Protein AF-A0A8H8P8D6-F1 (afdb_monomer_lite)

pLDDT: mean 81.43, std 17.52, range [23.66, 98.44]

Structure (mmCIF, N/CA/C/O backbone):
data_AF-A0A8H8P8D6-F1
#
_entry.id   AF-A0A8H8P8D6-F1
#
loop_
_atom_site.group_PDB
_atom_site.id
_atom_site.type_symbol
_atom_site.label_atom_id
_atom_site.label_alt_id
_atom_site.label_comp_id
_atom_site.label_asym_id
_atom_site.label_entity_id
_atom_site.label_seq_id
_atom_site.pdbx_PDB_ins_code
_atom_site.Cartn_x
_atom_site.Cartn_y
_atom_site.Cartn_z
_atom_site.occupancy
_atom_site.B_iso_or_equiv
_atom_site.auth_seq_id
_atom_site.auth_comp_id
_atom_site.auth_asym_id
_atom_site.auth_atom_id
_atom_site.pdbx_PDB_model_num
ATOM 1 N N . MET A 1 1 ? -0.195 30.866 45.104 1.00 48.81 1 MET A N 1
ATOM 2 C CA . MET A 1 1 ? -1.323 30.339 44.302 1.00 48.81 1 MET A CA 1
ATOM 3 C C . MET A 1 1 ? -2.532 30.210 45.210 1.00 48.81 1 MET A C 1
ATOM 5 O O . MET A 1 1 ? -2.432 29.515 46.211 1.00 48.81 1 MET A O 1
ATOM 9 N N . ALA A 1 2 ? -3.638 30.886 44.903 1.00 57.50 2 ALA A N 1
ATOM 10 C CA . ALA A 1 2 ? -4.888 30.723 45.643 1.00 57.50 2 ALA A CA 1
ATOM 11 C C . ALA A 1 2 ? -5.752 29.663 44.938 1.00 57.50 2 ALA A C 1
ATOM 13 O O . ALA A 1 2 ? -6.012 29.779 43.737 1.00 57.50 2 ALA A O 1
ATOM 14 N N . SER A 1 3 ? -6.156 28.622 45.668 1.00 73.12 3 SER A N 1
ATOM 15 C CA . SER A 1 3 ? -7.153 27.641 45.228 1.00 73.12 3 SER A CA 1
ATOM 16 C C . SER A 1 3 ? -8.379 27.772 46.120 1.00 73.12 3 SER A C 1
ATOM 18 O O . SER A 1 3 ? -8.252 27.833 47.342 1.00 73.12 3 SER A O 1
ATOM 20 N N . ILE A 1 4 ? -9.556 27.849 45.505 1.00 80.62 4 ILE A N 1
ATOM 21 C CA . ILE A 1 4 ? -10.843 27.892 46.193 1.00 80.62 4 ILE A CA 1
ATOM 22 C C . ILE A 1 4 ? -11.595 26.628 45.806 1.00 80.62 4 ILE A C 1
ATOM 24 O O . ILE A 1 4 ? -11.872 26.403 44.631 1.00 80.62 4 ILE A O 1
ATOM 28 N N . GLN A 1 5 ? -11.962 25.821 46.794 1.00 83.50 5 GLN A N 1
ATOM 29 C CA . GLN A 1 5 ? -12.795 24.643 46.598 1.00 83.50 5 GLN A CA 1
ATOM 30 C C . GLN A 1 5 ? -14.092 24.796 47.390 1.00 83.50 5 GLN A C 1
ATOM 32 O O . GLN A 1 5 ? -14.074 25.165 48.564 1.00 83.50 5 GLN A O 1
ATOM 37 N N . ARG A 1 6 ? -15.224 24.496 46.752 1.00 82.75 6 ARG A N 1
ATOM 38 C CA . ARG A 1 6 ? -16.531 24.375 47.401 1.00 82.75 6 ARG A CA 1
ATOM 39 C C . ARG A 1 6 ? -17.280 23.163 46.867 1.00 82.75 6 ARG A C 1
ATOM 41 O O . ARG A 1 6 ? -17.214 22.862 45.684 1.00 82.75 6 ARG A O 1
ATOM 48 N N . ALA A 1 7 ? -18.026 22.503 47.739 1.00 80.38 7 ALA A N 1
ATOM 49 C CA . ALA A 1 7 ? -18.930 21.417 47.391 1.00 80.38 7 ALA A CA 1
ATOM 50 C C . ALA A 1 7 ? -20.348 21.801 47.822 1.00 80.38 7 ALA A C 1
ATOM 52 O O . ALA A 1 7 ? -20.523 22.369 48.902 1.00 80.38 7 ALA A O 1
ATOM 53 N N . ARG A 1 8 ? -21.351 21.525 46.987 1.00 81.75 8 ARG A N 1
ATOM 54 C CA . ARG A 1 8 ? -22.771 21.728 47.308 1.00 81.75 8 ARG A CA 1
ATOM 55 C C . ARG A 1 8 ? -23.621 20.693 46.578 1.00 81.75 8 ARG A C 1
ATOM 57 O O . ARG A 1 8 ? -23.296 20.316 45.458 1.00 81.75 8 ARG A O 1
ATOM 64 N N . VAL A 1 9 ? -24.716 20.248 47.183 1.00 77.75 9 VAL A N 1
ATOM 65 C CA . VAL A 1 9 ? -25.728 19.441 46.489 1.00 77.75 9 VAL A CA 1
ATOM 66 C C . VAL A 1 9 ? -26.624 20.382 45.677 1.00 77.75 9 VAL A C 1
ATOM 68 O O . VAL A 1 9 ? -27.150 21.345 46.226 1.00 77.75 9 VAL A O 1
ATOM 71 N N . ILE A 1 10 ? -26.749 20.140 44.372 1.00 76.25 10 ILE A N 1
ATOM 72 C CA . ILE A 1 10 ? -27.607 20.899 43.449 1.00 76.25 10 ILE A CA 1
ATOM 73 C C . ILE A 1 10 ? -28.582 19.895 42.833 1.00 76.25 10 ILE A C 1
ATOM 75 O O . ILE A 1 10 ? -28.133 18.919 42.233 1.00 76.25 10 ILE A O 1
ATOM 79 N N . ASN A 1 11 ? -29.890 20.100 43.012 1.00 72.69 11 ASN A N 1
ATOM 80 C CA . ASN A 1 11 ? -30.954 19.198 42.539 1.00 72.69 11 ASN A CA 1
ATOM 81 C C . ASN A 1 11 ? -30.723 17.726 42.943 1.00 72.69 11 ASN A C 1
ATOM 83 O O . ASN A 1 11 ? -30.763 16.821 42.113 1.00 72.69 11 ASN A O 1
ATOM 87 N N . GLY A 1 12 ? -30.375 17.488 44.213 1.00 73.19 12 GLY A N 1
ATOM 88 C CA . GLY A 1 12 ? -30.070 16.146 44.730 1.00 73.19 12 GLY A CA 1
ATOM 89 C C . GLY A 1 12 ? -28.736 15.543 44.258 1.00 73.19 12 GLY A C 1
ATOM 90 O O . GLY A 1 12 ? -28.405 14.423 44.643 1.00 73.19 12 GLY A O 1
ATOM 91 N N . VAL A 1 13 ? -27.933 16.261 43.458 1.00 76.69 13 VAL A N 1
ATOM 92 C CA . VAL A 1 13 ? -26.637 15.785 42.948 1.00 76.69 13 VAL A CA 1
ATOM 93 C C . VAL A 1 13 ? -25.469 16.527 43.616 1.00 76.69 13 VAL A C 1
ATOM 95 O O . VAL A 1 13 ? -25.351 17.751 43.477 1.00 76.69 13 VAL A O 1
ATOM 98 N N . PRO A 1 14 ? -24.553 15.821 44.308 1.00 81.44 14 PRO A N 1
ATOM 99 C CA . PRO A 1 14 ? -23.330 16.420 44.838 1.00 81.44 14 PRO A CA 1
ATOM 100 C C . PRO A 1 14 ? -22.496 17.054 43.720 1.00 81.44 14 PRO A C 1
ATOM 102 O O . PRO A 1 14 ? -22.068 16.374 42.791 1.00 81.44 14 PRO A O 1
ATOM 105 N N . THR A 1 15 ? -22.264 18.361 43.805 1.00 84.38 15 THR A N 1
ATOM 106 C CA . THR A 1 15 ? -21.537 19.156 42.811 1.00 84.38 15 THR A CA 1
ATOM 107 C C . THR A 1 15 ? -20.325 19.813 43.464 1.00 84.38 15 THR A C 1
ATOM 109 O O . THR A 1 15 ? -20.446 20.578 44.420 1.00 84.38 15 THR A O 1
ATOM 112 N N . ASN A 1 16 ? -19.140 19.530 42.932 1.00 85.88 16 ASN A N 1
ATOM 113 C CA . ASN A 1 16 ? -17.878 20.105 43.380 1.00 85.88 16 ASN A CA 1
ATOM 114 C C . ASN A 1 16 ? -17.426 21.204 42.417 1.00 85.88 16 ASN A C 1
ATOM 116 O O . ASN A 1 16 ? -17.313 20.966 41.216 1.00 85.88 16 ASN A O 1
ATOM 120 N N . LEU A 1 17 ? -17.126 22.380 42.963 1.00 86.69 17 LEU A N 1
ATOM 121 C CA . LEU A 1 17 ? -16.506 23.513 42.290 1.00 86.69 17 LEU A CA 1
ATOM 122 C C . LEU A 1 17 ? -15.076 23.680 42.806 1.00 86.69 17 LEU A C 1
ATOM 124 O O . LEU A 1 17 ? -14.849 23.818 44.009 1.00 86.69 17 LEU A O 1
ATOM 128 N N . ILE A 1 18 ? -14.116 23.725 41.893 1.00 86.00 18 ILE A N 1
ATOM 129 C CA . ILE A 1 18 ? -12.713 23.974 42.204 1.00 86.00 18 ILE A CA 1
ATOM 130 C C . ILE A 1 18 ? -12.209 25.084 41.288 1.00 86.00 18 ILE A C 1
ATOM 132 O O . ILE A 1 18 ? -12.264 24.948 40.071 1.00 86.00 18 ILE A O 1
ATOM 136 N N . VAL A 1 19 ? -11.708 26.174 41.862 1.00 86.44 19 VAL A N 1
ATOM 137 C CA . VAL A 1 19 ? -11.110 27.291 41.130 1.00 86.44 19 VAL A CA 1
ATOM 138 C C . VAL A 1 19 ? -9.636 27.389 41.495 1.00 86.44 19 VAL A C 1
ATOM 140 O O . VAL A 1 19 ? -9.292 27.624 42.651 1.00 86.44 19 VAL A O 1
ATOM 143 N N . HIS A 1 20 ? -8.763 27.230 40.507 1.00 85.94 20 HIS A N 1
ATOM 144 C CA . HIS A 1 20 ? -7.320 27.400 40.639 1.00 85.94 20 HIS A CA 1
ATOM 145 C C . HIS A 1 20 ? -6.845 28.567 39.776 1.00 85.94 20 HIS A C 1
ATOM 147 O O . HIS A 1 20 ? -7.068 28.591 38.569 1.00 85.94 20 HIS A O 1
ATOM 153 N N . SER A 1 21 ? -6.157 29.527 40.389 1.00 82.25 21 SER A N 1
ATOM 154 C CA . SER A 1 21 ? -5.548 30.661 39.689 1.00 82.25 21 SER A CA 1
ATOM 155 C C . SER A 1 21 ? -4.056 30.389 39.458 1.00 82.25 21 SER A C 1
ATOM 157 O O . SER A 1 21 ? -3.296 30.267 40.422 1.00 82.25 21 SER A O 1
ATOM 159 N N . PHE A 1 22 ? -3.642 30.303 38.192 1.00 81.81 22 PHE A N 1
ATOM 160 C CA . PHE A 1 22 ? -2.249 30.166 37.743 1.00 81.81 22 PHE A CA 1
ATOM 161 C C . PHE A 1 22 ? -1.742 31.489 37.163 1.00 81.81 22 PHE A C 1
ATOM 163 O O . PHE A 1 22 ? -2.542 32.343 36.800 1.00 81.81 22 PHE A O 1
ATOM 170 N N . GLY A 1 23 ? -0.425 31.684 37.045 1.00 76.25 23 GLY A N 1
ATOM 171 C CA . GLY A 1 23 ? 0.138 32.946 36.534 1.00 76.25 23 GLY A CA 1
ATOM 172 C C . GLY A 1 23 ? -0.404 33.355 35.156 1.00 76.25 23 GLY A C 1
ATOM 173 O O . GLY A 1 23 ? -0.665 34.528 34.923 1.00 76.25 23 GLY A O 1
ATOM 174 N N . ASP A 1 24 ? -0.670 32.380 34.290 1.00 81.75 24 ASP A N 1
ATOM 175 C CA . ASP A 1 24 ? -1.079 32.563 32.896 1.00 81.75 24 ASP A CA 1
ATOM 176 C C . ASP A 1 24 ? -2.556 32.223 32.615 1.00 81.75 24 ASP A C 1
ATOM 178 O O . ASP A 1 24 ? -3.067 32.588 31.562 1.00 81.75 24 ASP A O 1
ATOM 182 N N . ARG A 1 25 ? -3.265 31.534 33.523 1.00 88.25 25 ARG A N 1
ATOM 183 C CA . ARG A 1 25 ? -4.642 31.042 33.302 1.00 88.25 25 ARG A CA 1
ATOM 184 C C . ARG A 1 25 ? -5.444 30.871 34.593 1.00 88.25 25 ARG A C 1
ATOM 186 O O . ARG A 1 25 ? -4.884 30.792 35.684 1.00 88.25 25 ARG A O 1
ATOM 193 N N . ILE A 1 26 ? -6.762 30.750 34.479 1.00 88.94 26 ILE A N 1
ATOM 194 C CA . ILE A 1 26 ? -7.654 30.378 35.589 1.00 88.94 26 ILE A CA 1
ATOM 195 C C . ILE A 1 26 ? -8.325 29.054 35.231 1.00 88.94 26 ILE A C 1
ATOM 197 O O . ILE A 1 26 ? -8.902 28.933 34.161 1.00 88.94 26 ILE A O 1
ATOM 201 N N . LEU A 1 27 ? -8.262 28.054 36.103 1.00 89.44 27 LEU A N 1
ATOM 202 C CA . LEU A 1 27 ? -8.954 26.779 35.928 1.00 89.44 27 LEU A CA 1
ATOM 203 C C . LEU A 1 27 ? -10.185 26.741 36.832 1.00 89.44 27 LEU A C 1
ATOM 205 O O . LEU A 1 27 ? -10.055 26.867 38.046 1.00 89.44 27 LEU A O 1
ATOM 209 N N . VAL A 1 28 ? -11.359 26.525 36.252 1.00 90.31 28 VAL A N 1
ATOM 210 C CA . VAL A 1 28 ? -12.640 26.361 36.942 1.00 90.31 28 VAL A CA 1
ATOM 211 C C . VAL A 1 28 ? -13.162 24.960 36.645 1.00 90.31 28 VAL A C 1
ATOM 213 O O . VAL A 1 28 ? -13.586 24.679 35.536 1.00 90.31 28 VAL A O 1
ATOM 216 N N . SER A 1 29 ? -13.144 24.056 37.614 1.00 88.06 29 SER A N 1
ATOM 217 C CA . SER A 1 29 ? -13.663 22.695 37.466 1.00 88.06 29 SER A CA 1
ATOM 218 C C . SER A 1 29 ? -14.988 22.552 38.205 1.00 88.06 29 SER A C 1
ATOM 220 O O . SER A 1 29 ? -15.029 22.709 39.422 1.00 88.06 29 SER A O 1
ATOM 222 N N . ILE A 1 30 ? -16.047 22.196 37.483 1.00 88.69 30 ILE A N 1
ATOM 223 C CA . ILE A 1 30 ? -17.386 21.897 37.993 1.00 88.69 30 ILE A CA 1
ATOM 224 C C . ILE A 1 30 ? -17.679 20.422 37.699 1.00 88.69 30 ILE A C 1
ATOM 226 O O . ILE A 1 30 ? -17.810 20.011 36.544 1.00 88.69 30 ILE A O 1
ATOM 230 N N . THR A 1 31 ? -17.761 19.596 38.741 1.00 83.69 31 THR A N 1
ATOM 231 C CA . THR A 1 31 ? -17.928 18.145 38.592 1.00 83.69 31 THR A CA 1
ATOM 232 C C . THR A 1 31 ? -18.968 17.571 39.542 1.00 83.69 31 THR A C 1
ATOM 234 O O . THR A 1 31 ? -18.912 17.765 40.752 1.00 83.69 31 THR A O 1
ATOM 237 N N . GLN A 1 32 ? -19.902 16.819 38.971 1.00 81.19 32 GLN A N 1
ATOM 238 C CA . GLN A 1 32 ? -20.880 15.971 39.655 1.00 81.19 32 GLN A CA 1
ATOM 239 C C . GLN A 1 32 ? -20.513 14.483 39.587 1.00 81.19 32 GLN A C 1
ATOM 241 O O . GLN A 1 32 ? -21.130 13.646 40.238 1.00 81.19 32 GLN A O 1
ATOM 246 N N . LEU A 1 33 ? -19.512 14.135 38.773 1.00 71.44 33 LEU A N 1
ATOM 247 C CA . LEU A 1 33 ? -19.080 12.757 38.527 1.00 71.44 33 LEU A CA 1
ATOM 248 C C . LEU A 1 33 ? -17.741 12.425 39.203 1.00 71.44 33 LEU A C 1
ATOM 250 O O . LEU A 1 33 ? -17.179 11.365 38.946 1.00 71.44 33 LEU A O 1
ATOM 254 N N . GLY A 1 34 ? -17.190 13.347 40.001 1.00 63.31 34 GLY A N 1
ATOM 255 C CA . GLY A 1 34 ? -15.902 13.171 40.686 1.00 63.31 34 GLY A CA 1
ATOM 256 C C . GLY A 1 34 ? -14.686 13.090 39.752 1.00 63.31 34 GLY A C 1
ATOM 257 O O . GLY A 1 34 ? -13.596 12.739 40.191 1.00 63.31 34 GL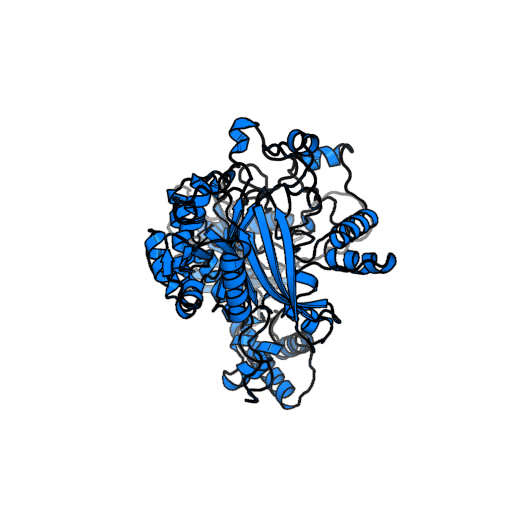Y A O 1
ATOM 258 N N . LYS A 1 35 ? -14.857 13.414 38.464 1.00 66.31 35 LYS A N 1
ATOM 259 C CA . LYS A 1 35 ? -13.813 13.413 37.426 1.00 66.31 35 LYS A CA 1
ATOM 260 C C . LYS A 1 35 ? -13.725 14.765 36.725 1.00 66.31 35 LYS A C 1
ATOM 262 O O . LYS A 1 35 ? -14.707 15.508 36.697 1.00 66.31 35 LYS A O 1
ATOM 267 N N . ILE A 1 36 ? -12.570 15.059 36.131 1.00 62.12 36 ILE A N 1
ATOM 268 C CA . ILE A 1 36 ? -12.410 16.185 35.204 1.00 62.12 36 ILE A CA 1
ATOM 269 C C . ILE A 1 36 ? -13.086 15.775 33.893 1.00 62.12 36 ILE A C 1
ATOM 271 O O . ILE A 1 36 ? -12.732 14.753 33.307 1.00 62.12 36 ILE A O 1
ATOM 275 N N . GLY A 1 37 ? -14.130 16.503 33.504 1.00 68.94 37 GLY A N 1
ATOM 276 C CA . GLY A 1 37 ? -14.893 16.219 32.289 1.00 68.94 37 GLY A CA 1
ATOM 277 C C . GLY A 1 37 ? -14.371 17.000 31.092 1.00 68.94 37 GLY A C 1
ATOM 278 O O . GLY A 1 37 ? -13.164 17.131 30.918 1.00 68.94 37 GLY A O 1
ATOM 279 N N . CYS A 1 38 ? -15.282 17.503 30.262 1.00 80.38 38 CYS A N 1
ATOM 280 C CA . CYS A 1 38 ? -14.929 18.302 29.093 1.00 80.38 38 CYS A CA 1
ATOM 281 C C . CYS A 1 38 ? -14.271 19.614 29.542 1.00 80.38 38 CYS A C 1
ATOM 283 O O . CYS A 1 38 ? -14.865 20.356 30.322 1.00 80.38 38 CYS A O 1
ATOM 285 N N . LEU A 1 39 ? -13.047 19.872 29.084 1.00 86.81 39 LEU A N 1
ATOM 286 C CA . LEU A 1 39 ? -12.312 21.109 29.326 1.00 86.81 39 LEU A CA 1
ATOM 287 C C . LEU A 1 39 ? -12.476 22.037 28.129 1.00 86.81 39 LEU A C 1
ATOM 289 O O . LEU A 1 39 ? -12.102 21.679 27.014 1.00 86.81 39 LEU A O 1
ATOM 293 N N . ILE A 1 40 ? -12.981 23.237 28.382 1.00 89.81 40 ILE A N 1
ATOM 294 C CA . ILE A 1 40 ? -13.211 24.280 27.386 1.00 89.81 40 ILE A CA 1
ATOM 295 C C . ILE A 1 40 ? -12.437 25.514 27.831 1.00 89.81 40 ILE A C 1
ATOM 297 O O . ILE A 1 40 ? -12.644 26.020 28.930 1.00 89.81 40 ILE A O 1
ATOM 301 N N . GLN A 1 41 ? -11.526 25.999 26.996 1.00 93.12 41 GLN A N 1
ATOM 302 C CA . GLN A 1 41 ? -10.854 27.267 27.228 1.00 93.12 41 GLN A CA 1
ATOM 303 C C . GLN A 1 41 ? -11.708 28.403 26.691 1.00 93.12 41 GLN A C 1
ATOM 305 O O . GLN A 1 41 ? -11.930 28.495 25.491 1.00 93.12 41 GLN A O 1
ATOM 310 N N . ALA A 1 42 ? -12.119 29.297 27.573 1.00 92.69 42 ALA A N 1
ATOM 311 C CA . ALA A 1 42 ? -12.694 30.575 27.219 1.00 92.69 42 ALA A CA 1
ATOM 312 C C . ALA A 1 42 ? -11.602 31.647 27.178 1.00 92.69 42 ALA A C 1
ATOM 314 O O . ALA A 1 42 ? -10.795 31.788 28.103 1.00 92.69 42 ALA A O 1
ATOM 315 N N . SER A 1 43 ? -11.586 32.417 26.099 1.00 91.56 43 SER A N 1
ATOM 316 C CA . SER A 1 43 ? -10.690 33.554 25.907 1.00 91.56 43 SER A CA 1
ATOM 317 C C . SER A 1 43 ? -11.454 34.734 25.322 1.00 91.56 43 SER A C 1
ATOM 319 O O . SER A 1 43 ? -12.464 34.548 24.647 1.00 91.56 43 SER A O 1
ATOM 321 N N . ILE A 1 44 ? -10.986 35.948 25.600 1.00 87.62 44 ILE A N 1
ATOM 322 C CA . ILE A 1 44 ? -11.546 37.183 25.045 1.00 87.62 44 ILE A CA 1
ATOM 323 C C . ILE A 1 44 ? -10.422 38.047 24.462 1.00 87.62 44 ILE A C 1
ATOM 325 O O . ILE A 1 44 ? -9.348 38.127 25.068 1.00 87.62 44 ILE A O 1
ATOM 329 N N . PRO A 1 45 ? -10.638 38.710 23.312 1.00 82.69 45 PRO A N 1
ATOM 330 C CA . PRO A 1 45 ? -9.683 39.669 22.767 1.00 82.69 45 PRO A CA 1
ATOM 331 C C . PRO A 1 45 ? -9.399 40.833 23.727 1.00 82.69 45 PRO A C 1
ATOM 333 O O . PRO A 1 45 ? -10.256 41.244 24.514 1.00 82.69 45 PRO A O 1
ATOM 336 N N . SER A 1 46 ? -8.203 41.420 23.630 1.00 75.19 46 SER A N 1
ATOM 337 C CA . SER A 1 46 ? -7.798 42.598 24.418 1.00 75.19 46 SER A CA 1
ATOM 338 C C . SER A 1 46 ? -8.635 43.854 24.124 1.00 75.19 46 SER A C 1
ATOM 340 O O . SER A 1 46 ? -8.719 44.745 24.965 1.00 75.19 46 SER A O 1
ATOM 342 N N . SER A 1 47 ? -9.294 43.911 22.966 1.00 76.75 47 SER A N 1
ATOM 343 C CA . SER A 1 47 ? -10.162 45.016 22.546 1.00 76.75 47 SER A CA 1
ATOM 344 C C . SER A 1 47 ? -11.547 45.015 23.205 1.00 76.75 47 SER A C 1
ATOM 346 O O . SER A 1 47 ? -12.219 46.041 23.201 1.00 76.75 47 SER A O 1
ATOM 348 N N . VAL A 1 48 ? -11.987 43.898 23.796 1.00 79.81 48 VAL A N 1
ATOM 349 C CA . VAL A 1 48 ? -13.322 43.789 24.411 1.00 79.81 48 VAL A CA 1
ATOM 350 C C . VAL A 1 48 ? -13.286 44.363 25.832 1.00 79.81 48 VAL A C 1
ATOM 352 O O . VAL A 1 48 ? -12.448 43.919 26.624 1.00 79.81 48 VAL A O 1
ATOM 355 N N . PRO A 1 49 ? -14.143 45.331 26.200 1.00 72.31 49 PRO A N 1
ATOM 356 C CA . PRO A 1 49 ? -14.190 45.851 27.563 1.00 72.31 49 PRO A CA 1
ATOM 357 C C . PRO A 1 49 ? -14.805 44.822 28.524 1.00 72.31 49 PRO A C 1
ATOM 359 O O . PRO A 1 49 ? -15.836 44.219 28.234 1.00 72.31 49 PRO A O 1
ATOM 362 N N . LEU A 1 50 ? -14.179 44.632 29.689 1.00 72.38 50 LEU A N 1
ATOM 363 C CA . LEU A 1 50 ? -14.759 43.852 30.784 1.00 72.38 50 LEU A CA 1
ATOM 364 C C . LEU A 1 50 ? -15.675 44.754 31.615 1.00 72.38 50 LEU A C 1
ATOM 366 O O . LEU A 1 50 ? -15.217 45.747 32.189 1.00 72.38 50 LEU A O 1
ATOM 370 N N . LEU A 1 51 ? -16.959 44.399 31.668 1.00 70.06 51 LEU A N 1
ATOM 371 C CA . LEU A 1 51 ? -17.955 45.091 32.482 1.00 70.06 51 LEU A CA 1
ATOM 372 C C . LEU A 1 51 ? -17.852 44.650 33.955 1.00 70.06 51 LEU A C 1
ATOM 374 O O . LEU A 1 51 ? -17.555 43.479 34.224 1.00 70.06 51 LEU A O 1
ATOM 378 N N . PRO A 1 52 ? -18.094 45.559 34.917 1.00 67.94 52 PRO A N 1
ATOM 379 C CA . PRO A 1 52 ? -18.178 45.195 36.326 1.00 67.94 52 PRO A CA 1
ATOM 380 C C . PRO A 1 52 ? -19.341 44.213 36.574 1.00 67.94 52 PRO A C 1
ATOM 382 O O . PRO A 1 52 ? -20.315 44.205 35.817 1.00 67.94 52 PRO A O 1
ATOM 385 N N . PRO A 1 53 ? -19.255 43.361 37.614 1.00 70.06 53 PRO A N 1
ATOM 386 C CA . PRO A 1 53 ? -20.303 42.394 37.916 1.00 70.06 53 PRO A CA 1
ATOM 387 C C . PRO A 1 53 ? -21.608 43.124 38.282 1.00 70.06 53 PRO A C 1
ATOM 389 O O . PRO A 1 53 ? -21.564 44.051 39.094 1.00 70.06 53 PRO A O 1
ATOM 392 N N . PRO A 1 54 ? -22.762 42.723 37.721 1.00 75.62 54 PRO A N 1
ATOM 393 C CA . PRO A 1 54 ? -24.038 43.334 38.070 1.00 75.62 54 PRO A CA 1
ATOM 394 C C . PRO A 1 54 ? -24.472 42.915 39.495 1.00 75.62 54 PRO A C 1
ATOM 396 O O . PRO A 1 54 ? -23.965 41.919 40.027 1.00 75.62 54 PRO A O 1
ATOM 399 N N . PRO A 1 55 ? -25.366 43.672 40.163 1.00 74.69 55 PRO A N 1
ATOM 400 C CA . PRO A 1 55 ? -25.795 43.358 41.524 1.00 74.69 55 PRO A CA 1
ATOM 401 C C . PRO A 1 55 ? -26.535 42.001 41.594 1.00 74.69 55 PRO A C 1
ATOM 403 O O . PRO A 1 55 ? -27.322 41.680 40.695 1.00 74.69 55 PRO A O 1
ATOM 406 N N . PRO A 1 56 ? -26.320 41.184 42.648 1.00 67.12 56 PRO A N 1
ATOM 407 C CA . PRO A 1 56 ? -27.046 39.924 42.833 1.00 67.12 56 PRO A CA 1
ATOM 408 C C . PRO A 1 56 ? -28.567 40.166 42.853 1.00 67.12 56 PRO A C 1
ATOM 410 O O . PRO A 1 56 ? -28.989 41.155 43.450 1.00 67.12 56 PRO A O 1
ATOM 413 N N . PRO A 1 57 ? -29.403 39.293 42.254 1.00 60.16 57 PRO A N 1
ATOM 414 C CA . PRO A 1 57 ? -29.110 37.929 41.794 1.00 60.16 57 PRO A CA 1
ATOM 415 C C . PRO A 1 57 ? -28.639 37.815 40.332 1.00 60.16 57 PRO A C 1
ATOM 417 O O . PRO A 1 57 ? -28.447 36.703 39.844 1.00 60.16 57 PRO A O 1
ATOM 420 N N . SER A 1 58 ? -28.453 38.933 39.624 1.00 74.19 58 SER A N 1
ATOM 421 C CA . SER A 1 58 ? -28.124 38.915 38.194 1.00 74.19 58 SER A CA 1
ATOM 422 C C . SER A 1 58 ? -26.695 38.418 37.916 1.00 74.19 58 SER A C 1
ATOM 424 O O . SER A 1 58 ? -25.752 38.707 38.656 1.00 74.19 58 SER A O 1
ATOM 426 N N . LEU A 1 59 ? -26.531 37.628 36.849 1.00 77.19 59 LEU A N 1
ATOM 427 C CA . LEU A 1 59 ? -25.232 37.126 36.395 1.00 77.19 59 LEU A CA 1
ATOM 428 C C . LEU A 1 59 ? -24.680 38.016 35.268 1.00 77.19 59 LEU A C 1
ATOM 430 O O . LEU A 1 59 ? -25.463 38.537 34.475 1.00 77.19 59 LEU A O 1
ATOM 434 N N . PRO A 1 60 ? -23.347 38.186 35.152 1.00 80.25 60 PRO A N 1
ATOM 435 C CA . PRO A 1 60 ? -22.768 38.938 34.044 1.00 80.25 60 PRO A CA 1
ATOM 436 C C . PRO A 1 60 ? -23.063 38.223 32.715 1.00 80.25 60 PRO A C 1
ATOM 438 O O . PRO A 1 60 ? -22.827 37.012 32.633 1.00 80.25 60 PRO A O 1
ATOM 441 N N . PRO A 1 61 ? -23.547 38.928 31.679 1.00 81.12 61 PRO A N 1
ATOM 442 C CA . PRO A 1 61 ? -23.784 38.315 30.380 1.00 81.12 61 PRO A CA 1
ATOM 443 C C . PRO A 1 61 ? -22.453 37.893 29.734 1.00 81.12 61 PRO A C 1
ATOM 445 O O . PRO A 1 61 ? -21.457 38.616 29.866 1.00 81.12 61 PRO A O 1
ATOM 448 N N . PRO A 1 62 ? -22.404 36.753 29.020 1.00 84.69 62 PRO A N 1
ATOM 449 C CA . PRO A 1 62 ? -21.219 36.381 28.266 1.00 84.69 62 PRO A CA 1
ATOM 450 C C . PRO A 1 62 ? -20.878 37.399 27.169 1.00 84.69 62 PRO A C 1
ATOM 452 O O . PRO A 1 62 ? -21.770 37.783 26.411 1.00 84.69 62 PRO A O 1
ATOM 455 N N . PRO A 1 63 ? -19.608 37.833 27.034 1.00 83.06 63 PRO A N 1
ATOM 456 C CA . PRO A 1 63 ? -19.203 38.717 25.947 1.00 83.06 63 PRO A CA 1
ATOM 457 C C . PRO A 1 63 ? -19.468 38.076 24.583 1.00 83.06 63 PRO A C 1
ATOM 459 O O . PRO A 1 63 ? -19.111 36.923 24.364 1.00 83.06 63 PRO A O 1
ATOM 462 N N . THR A 1 64 ? -20.013 38.834 23.633 1.00 80.50 64 THR A N 1
ATOM 463 C CA . THR A 1 64 ? -20.293 38.344 22.268 1.00 80.50 64 THR A CA 1
ATOM 464 C C . THR A 1 64 ? -19.041 37.871 21.527 1.00 80.50 64 THR A C 1
ATOM 466 O O . THR A 1 64 ? -19.113 36.963 20.710 1.00 80.50 64 THR A O 1
ATOM 469 N N . ALA A 1 65 ? -17.882 38.452 21.840 1.00 83.19 65 ALA A N 1
ATOM 470 C CA . ALA A 1 65 ? -16.589 38.105 21.253 1.00 83.19 65 ALA A CA 1
ATOM 471 C C . ALA A 1 65 ? -15.813 37.029 22.044 1.00 83.19 65 ALA A C 1
ATOM 473 O O . ALA A 1 65 ? -14.603 36.878 21.860 1.00 83.19 65 ALA A O 1
ATOM 474 N N . ILE A 1 66 ? -16.472 36.307 22.958 1.00 89.69 66 ILE A N 1
ATOM 475 C CA . ILE A 1 66 ? -15.859 35.177 23.658 1.00 89.69 66 ILE A CA 1
ATOM 476 C C . ILE A 1 66 ? -15.531 34.052 22.669 1.00 89.69 66 ILE A C 1
ATOM 478 O O . ILE A 1 66 ? -16.368 33.627 21.878 1.00 89.69 66 ILE A O 1
ATOM 482 N N . SER A 1 67 ? -14.301 33.551 22.730 1.00 90.00 67 SER A N 1
ATOM 483 C CA . SER A 1 67 ? -13.854 32.399 21.952 1.00 90.00 67 SER A CA 1
ATOM 484 C C . SER A 1 67 ? -13.713 31.189 22.867 1.00 90.00 67 SER A C 1
ATOM 486 O O . SER A 1 67 ? -12.983 31.244 23.865 1.00 90.00 67 SER A O 1
ATOM 488 N N . LEU A 1 68 ? -14.432 30.115 22.534 1.00 91.12 68 LEU A N 1
ATOM 489 C CA . LEU A 1 68 ? -14.418 28.845 23.253 1.00 91.12 68 LEU A CA 1
ATOM 490 C C . LEU A 1 68 ? -13.641 27.801 22.450 1.00 91.12 68 LEU A C 1
ATOM 492 O O . LEU A 1 68 ? -14.074 27.372 21.383 1.00 91.12 68 LEU A O 1
ATOM 496 N N . THR A 1 69 ? -12.521 27.347 22.998 1.00 88.44 69 THR A N 1
ATOM 497 C CA . THR A 1 69 ? -11.677 26.313 22.400 1.00 88.44 69 THR A CA 1
ATOM 498 C C . THR A 1 69 ? -11.764 25.038 23.238 1.00 88.44 69 THR A C 1
ATOM 500 O O . THR A 1 69 ? -11.279 25.026 24.374 1.00 88.44 69 THR A O 1
ATOM 503 N N . PRO A 1 70 ? -12.346 23.941 22.726 1.00 84.50 70 PRO A N 1
ATOM 504 C CA . PRO A 1 70 ? -12.298 22.648 23.400 1.00 84.50 70 PRO A CA 1
ATOM 505 C C . PRO A 1 70 ? -10.844 22.184 23.558 1.00 84.50 70 PRO A C 1
ATOM 507 O O . PRO A 1 70 ? -10.093 22.142 22.586 1.00 84.50 70 PRO A O 1
ATOM 510 N N . LEU A 1 71 ? -10.438 21.840 24.780 1.00 79.19 71 LEU A N 1
ATOM 511 C CA . LEU A 1 71 ? -9.084 21.372 25.082 1.00 79.19 71 LEU A CA 1
ATOM 512 C C . LEU A 1 71 ? -9.019 19.850 25.239 1.00 79.19 71 LEU A C 1
ATOM 514 O O . LEU A 1 71 ? -8.124 19.213 24.688 1.00 79.19 71 LEU A O 1
ATOM 518 N N . VAL A 1 72 ? -9.931 19.258 26.022 1.00 75.38 72 VAL A N 1
ATOM 519 C CA . VAL A 1 72 ? -9.908 17.820 26.352 1.00 75.38 72 VAL A CA 1
ATOM 520 C C . VAL A 1 72 ? -11.322 17.295 26.586 1.00 75.38 72 VAL A C 1
ATOM 522 O O . VAL A 1 72 ? -12.065 17.855 27.385 1.00 75.38 72 VAL A O 1
ATOM 525 N N . GLY A 1 73 ? -11.653 16.158 25.968 1.00 64.19 73 GLY A N 1
ATOM 526 C CA . GLY A 1 73 ? -12.940 15.478 26.139 1.00 64.19 73 GLY A CA 1
ATOM 527 C C . GLY A 1 73 ? -14.074 16.136 25.350 1.00 64.19 73 GLY A C 1
ATOM 528 O O . GLY A 1 73 ? -14.055 17.336 25.097 1.00 64.19 73 GLY A O 1
ATOM 529 N N . TYR A 1 74 ? -15.073 15.339 24.972 1.00 60.53 74 TYR A N 1
ATOM 530 C CA . TYR A 1 74 ? -16.256 15.816 24.255 1.00 60.53 74 TYR A CA 1
ATOM 531 C C . TYR A 1 74 ? -17.517 15.584 25.089 1.00 60.53 74 TYR A C 1
ATOM 533 O O . TYR A 1 74 ? -17.593 14.578 25.808 1.00 60.53 74 TYR A O 1
ATOM 541 N N . PRO A 1 75 ? -18.506 16.491 25.011 1.00 60.84 75 PRO A N 1
ATOM 542 C CA . PRO A 1 75 ? -19.825 16.253 25.569 1.00 60.84 75 PRO A CA 1
ATOM 543 C C . PRO A 1 75 ? -20.429 14.968 24.981 1.00 60.84 75 PRO A C 1
ATOM 545 O O . PRO A 1 75 ? -20.197 14.651 23.815 1.00 60.84 75 PRO A O 1
ATOM 548 N N . PRO A 1 76 ? -21.191 14.204 25.775 1.00 57.16 76 PRO A N 1
ATOM 549 C CA . PRO A 1 76 ? -21.675 12.881 25.384 1.00 57.16 76 PRO A CA 1
ATOM 550 C C . PRO A 1 76 ? -22.748 12.882 24.277 1.00 57.16 76 PRO A C 1
ATOM 552 O O . PRO A 1 76 ? -23.125 11.806 23.822 1.00 57.16 76 PRO A O 1
ATOM 555 N N . ASP A 1 77 ? -23.264 14.043 23.859 1.00 63.19 77 ASP A N 1
ATOM 556 C CA . ASP A 1 77 ? -24.147 14.207 22.695 1.00 63.19 77 ASP A CA 1
ATOM 557 C C . ASP A 1 77 ? -24.080 15.651 22.127 1.00 63.19 77 ASP A C 1
ATOM 559 O O . ASP A 1 77 ? -23.642 16.557 22.846 1.00 63.19 77 ASP A O 1
ATOM 563 N N . PRO A 1 78 ? -24.526 15.893 20.875 1.00 52.78 78 PRO A N 1
ATOM 564 C CA . PRO A 1 78 ? -24.489 17.217 20.241 1.00 52.78 78 PRO A CA 1
ATOM 565 C C . PRO A 1 78 ? -25.325 18.310 20.930 1.00 52.78 78 PRO A C 1
ATOM 567 O O . PRO A 1 78 ? -24.914 19.466 20.915 1.00 52.78 78 PRO A O 1
ATOM 570 N N . ARG A 1 79 ? -26.459 17.986 21.573 1.00 57.22 79 ARG A N 1
ATOM 571 C CA . ARG A 1 79 ? -27.271 18.968 22.325 1.00 57.22 79 ARG A CA 1
ATOM 572 C C . ARG A 1 79 ? -26.580 19.374 23.632 1.00 57.22 79 ARG A C 1
ATOM 574 O O . ARG A 1 79 ? -26.629 20.539 24.023 1.00 57.22 79 ARG A O 1
ATOM 581 N N . SER A 1 80 ? -25.847 18.453 24.264 1.00 65.88 80 SER A N 1
ATOM 582 C CA . SER A 1 80 ? -25.001 18.764 25.428 1.00 65.88 80 SER A CA 1
ATOM 583 C C . SER A 1 80 ? -23.840 19.711 25.100 1.00 65.88 80 SER A C 1
ATOM 585 O O . SER A 1 80 ? -23.350 20.382 26.005 1.00 65.88 80 SER A O 1
ATOM 587 N N . LEU A 1 81 ? -23.392 19.804 23.842 1.00 72.50 81 LEU A N 1
ATOM 588 C CA . LEU A 1 81 ? -22.311 20.719 23.454 1.00 72.50 81 LEU A CA 1
ATOM 589 C C . LEU A 1 81 ? -22.714 22.187 23.602 1.00 72.50 81 LEU A C 1
ATOM 591 O O . LEU A 1 81 ? -21.955 22.965 24.178 1.00 72.50 81 LEU A O 1
ATOM 595 N N . THR A 1 82 ? -23.922 22.550 23.172 1.00 75.81 82 THR A N 1
ATOM 596 C CA . THR A 1 82 ? -24.449 23.913 23.325 1.00 75.81 82 THR A CA 1
ATOM 597 C C . THR A 1 82 ? -24.561 24.306 24.798 1.00 75.81 82 THR A C 1
ATOM 599 O O . THR A 1 82 ? -24.110 25.382 25.185 1.00 75.81 82 THR A O 1
ATOM 602 N N . LEU A 1 83 ? -25.071 23.406 25.646 1.00 78.06 83 LEU A N 1
ATOM 603 C CA . LEU A 1 83 ? -25.174 23.629 27.093 1.00 78.06 83 LEU A CA 1
ATOM 604 C C . LEU A 1 83 ? -23.802 23.758 27.768 1.00 78.06 83 LEU A C 1
ATOM 606 O O . LEU A 1 83 ? -23.601 24.627 28.614 1.00 78.06 83 LEU A O 1
ATOM 610 N N . PHE A 1 84 ? -22.836 22.919 27.389 1.00 84.44 84 PHE A N 1
ATOM 611 C CA . PHE A 1 84 ? -21.482 22.974 27.944 1.00 84.44 84 PHE A CA 1
ATOM 612 C C . PHE A 1 84 ? -20.759 24.257 27.531 1.00 84.44 84 PHE A C 1
ATOM 614 O O . PHE A 1 84 ? -20.093 24.874 28.361 1.00 84.44 84 PHE A O 1
ATOM 621 N N . ASN A 1 85 ? -20.941 24.694 26.285 1.00 85.38 85 ASN A N 1
ATOM 622 C CA . ASN A 1 85 ? -20.433 25.975 25.808 1.00 85.38 85 ASN A CA 1
ATOM 623 C C . ASN A 1 85 ? -21.077 27.143 26.564 1.00 85.38 85 ASN A C 1
ATOM 625 O O . ASN A 1 85 ? -20.366 28.047 26.995 1.00 85.38 85 ASN A O 1
ATOM 629 N N . LEU A 1 86 ? -22.390 27.102 26.811 1.00 85.12 86 LEU A N 1
ATOM 630 C CA . LEU A 1 86 ? -23.085 28.126 27.593 1.00 85.12 86 LEU A CA 1
ATOM 631 C C . LEU A 1 86 ? -22.546 28.206 29.030 1.00 85.12 86 LEU A C 1
ATOM 633 O O . LEU A 1 86 ? -22.204 29.289 29.503 1.00 85.12 86 LEU A O 1
ATOM 637 N N . TYR A 1 87 ? -22.396 27.066 29.710 1.00 87.00 87 TYR A N 1
ATOM 638 C CA . TYR A 1 87 ? -21.836 27.029 31.063 1.00 87.00 87 TYR A CA 1
ATOM 639 C C . TYR A 1 87 ? -20.372 27.467 31.113 1.00 87.00 87 TYR A C 1
ATOM 641 O O . TYR A 1 87 ? -19.989 28.184 32.039 1.00 87.00 87 TYR A O 1
ATOM 649 N N . ALA A 1 88 ? -19.557 27.080 30.129 1.00 90.06 88 ALA A N 1
ATOM 650 C CA . ALA A 1 88 ? -18.172 27.526 30.031 1.00 90.06 88 ALA A CA 1
ATOM 651 C C . ALA A 1 88 ? -18.088 29.046 29.838 1.00 90.06 88 ALA A C 1
ATOM 653 O O . ALA A 1 88 ? -17.359 29.718 30.569 1.00 90.06 88 ALA A O 1
ATOM 654 N N . SER A 1 89 ? -18.896 29.595 28.930 1.00 89.75 89 SER A N 1
ATOM 655 C CA . SER A 1 89 ? -19.001 31.035 28.698 1.00 89.75 89 SER A CA 1
ATOM 656 C C . SER A 1 89 ? -19.441 31.791 29.948 1.00 89.75 89 SER A C 1
ATOM 658 O O . SER A 1 89 ? -18.824 32.790 30.323 1.00 89.75 89 SER A O 1
ATOM 660 N N . GLN A 1 90 ? -20.463 31.294 30.645 1.00 88.75 90 GLN A N 1
ATOM 661 C CA . GLN A 1 90 ? -20.981 31.924 31.855 1.00 88.75 90 GLN A CA 1
ATOM 662 C C . GLN A 1 90 ? -19.965 31.882 33.005 1.00 88.75 90 GLN A C 1
ATOM 664 O O . GLN A 1 90 ? -19.729 32.893 33.669 1.00 88.75 90 GLN A O 1
ATOM 669 N N . ALA A 1 91 ? -19.318 30.734 33.228 1.00 88.88 91 ALA A N 1
ATOM 670 C CA . ALA A 1 91 ? -18.308 30.573 34.271 1.00 88.88 91 ALA A CA 1
ATOM 671 C C . ALA A 1 91 ? -17.075 31.456 34.018 1.00 88.88 91 ALA A C 1
ATOM 673 O O . ALA A 1 91 ? -16.566 32.083 34.951 1.00 88.88 91 ALA A O 1
ATOM 674 N N . ALA A 1 92 ? -16.627 31.555 32.764 1.00 89.62 92 ALA A N 1
ATOM 675 C CA . ALA A 1 92 ? -15.539 32.444 32.373 1.00 89.62 92 ALA A CA 1
ATOM 676 C C . ALA A 1 92 ? -15.893 33.920 32.587 1.00 89.62 92 ALA A C 1
ATOM 678 O O . ALA A 1 92 ? -15.095 34.675 33.139 1.00 89.62 92 ALA A O 1
ATOM 679 N N . SER A 1 93 ? -17.122 34.309 32.252 1.00 87.62 93 SER A N 1
ATOM 680 C CA . SER A 1 93 ? -17.610 35.682 32.424 1.00 87.62 93 SER A CA 1
ATOM 681 C C . SER A 1 93 ? -17.677 36.094 33.894 1.00 87.62 93 SER A C 1
ATOM 683 O O . SER A 1 93 ? -17.289 37.206 34.244 1.00 87.62 93 SER A O 1
ATOM 685 N N . ILE A 1 94 ? -18.080 35.178 34.781 1.00 86.62 94 ILE A N 1
ATOM 686 C CA . ILE A 1 94 ? -18.044 35.391 36.238 1.00 86.62 94 ILE A CA 1
ATOM 687 C C . ILE A 1 94 ? -16.601 35.500 36.748 1.00 86.62 94 ILE A C 1
ATOM 689 O O . ILE A 1 94 ? -16.309 36.310 37.630 1.00 86.62 94 ILE A O 1
ATOM 693 N N . ALA A 1 95 ? -15.689 34.681 36.216 1.00 86.12 95 ALA A N 1
ATOM 694 C CA . ALA A 1 95 ? -14.284 34.730 36.600 1.00 86.12 95 ALA A CA 1
ATOM 695 C C . ALA A 1 95 ? -13.633 36.064 36.198 1.00 86.12 95 ALA A C 1
ATOM 697 O O . ALA A 1 95 ? -12.937 36.663 37.017 1.00 86.12 95 ALA A O 1
ATOM 698 N N . TRP A 1 96 ? -13.897 36.565 34.986 1.00 85.81 96 TRP A N 1
ATOM 699 C CA . TRP A 1 96 ? -13.371 37.852 34.526 1.00 85.81 96 TRP A CA 1
ATOM 700 C C . TRP A 1 96 ? -14.000 39.051 35.237 1.00 85.81 96 TRP A C 1
ATOM 702 O O . TRP A 1 96 ? -13.275 39.971 35.612 1.00 85.81 96 TRP A O 1
ATOM 712 N N . SER A 1 97 ? -15.312 39.036 35.499 1.00 80.19 97 SER A N 1
ATOM 713 C CA . SER A 1 97 ? -15.982 40.152 36.181 1.00 80.19 97 SER A CA 1
ATOM 714 C C . SER A 1 97 ? -15.494 40.336 37.621 1.00 80.19 97 SER A C 1
ATOM 716 O O . SER A 1 97 ? -15.349 41.463 38.087 1.00 80.19 97 SER A O 1
ATOM 718 N N . LYS A 1 98 ? -15.159 39.243 38.323 1.00 75.31 98 LYS A N 1
ATOM 719 C CA . LYS A 1 98 ? -14.573 39.306 39.673 1.00 75.31 98 LYS A CA 1
ATOM 720 C C . LYS A 1 98 ? -13.081 39.625 39.699 1.00 75.31 98 LYS A C 1
ATOM 722 O O . LYS A 1 98 ? -12.597 40.110 40.717 1.00 75.31 98 LYS A O 1
ATOM 727 N N . ALA A 1 99 ? -12.345 39.326 38.630 1.00 68.19 99 ALA A N 1
ATOM 728 C CA . ALA A 1 99 ? -10.899 39.541 38.579 1.00 68.19 99 ALA A CA 1
ATOM 729 C C . ALA A 1 99 ? -10.504 40.984 38.195 1.00 68.19 99 ALA A C 1
ATOM 731 O O . ALA A 1 99 ? -9.328 41.334 38.307 1.00 68.19 99 ALA A O 1
ATOM 732 N N . GLY A 1 100 ? -11.473 41.816 37.791 1.00 61.59 100 GLY A N 1
ATOM 733 C CA . GLY A 1 100 ? -11.275 43.214 37.401 1.00 61.59 100 GLY A CA 1
ATOM 734 C C . GLY A 1 100 ? -10.655 43.383 36.006 1.00 61.59 100 GLY A C 1
ATOM 735 O O . GLY A 1 100 ? -10.179 42.428 35.393 1.00 61.59 100 GLY A O 1
ATOM 736 N N . GLN A 1 101 ? -10.632 44.619 35.490 1.00 58.09 101 GLN A N 1
ATOM 737 C CA . GLN A 1 101 ? -10.215 44.919 34.105 1.00 58.09 101 GLN A CA 1
ATOM 738 C C . GLN A 1 101 ? -8.764 44.529 33.760 1.00 58.09 101 GLN A C 1
ATOM 740 O O . GLN A 1 101 ? -8.432 44.371 32.585 1.00 58.09 101 GLN A O 1
ATOM 745 N N . LEU A 1 102 ? -7.908 44.342 34.768 1.00 55.09 102 LEU A N 1
ATOM 746 C CA . LEU A 1 102 ? -6.484 44.027 34.607 1.00 55.09 102 LEU A CA 1
ATOM 747 C C . LEU A 1 102 ? -6.205 42.534 34.364 1.00 55.09 102 LEU A C 1
ATOM 749 O O . LEU A 1 102 ? -5.070 42.168 34.068 1.00 55.09 102 LEU A O 1
ATOM 753 N N . ASN A 1 103 ? -7.206 41.652 34.480 1.00 67.25 103 ASN A N 1
ATOM 754 C CA . ASN A 1 103 ? -6.981 40.209 34.509 1.00 67.25 103 ASN A CA 1
ATOM 755 C C . ASN A 1 103 ? -7.756 39.451 33.418 1.00 67.25 103 ASN A C 1
ATOM 757 O O . ASN A 1 103 ? -8.801 38.850 33.660 1.00 67.25 103 ASN A O 1
ATOM 761 N N . ARG A 1 104 ? -7.194 39.452 32.203 1.00 74.44 104 ARG A N 1
ATOM 762 C CA . ARG A 1 104 ? -7.760 38.815 30.995 1.00 74.44 104 ARG A CA 1
ATOM 763 C C . ARG A 1 104 ? -7.238 37.400 30.737 1.00 74.44 104 ARG A C 1
ATOM 765 O O . ARG A 1 104 ? -7.239 36.928 29.602 1.00 74.44 104 ARG A O 1
ATOM 772 N N . ARG A 1 105 ? -6.736 36.727 31.773 1.00 86.88 105 ARG A N 1
ATOM 773 C CA . ARG A 1 105 ? -6.186 35.374 31.632 1.00 86.88 105 ARG A CA 1
ATOM 774 C C . ARG A 1 105 ? -7.249 34.432 31.043 1.00 86.88 105 ARG A C 1
ATOM 776 O O . ARG A 1 105 ? -8.410 34.525 31.454 1.00 86.88 105 ARG A O 1
ATOM 783 N N . PRO A 1 106 ? -6.884 33.524 30.120 1.00 89.81 106 PRO A N 1
ATOM 784 C CA . PRO A 1 106 ? -7.798 32.498 29.637 1.00 89.81 106 PRO A CA 1
ATOM 785 C C . PRO A 1 106 ? -8.361 31.689 30.809 1.00 89.81 106 PRO A C 1
ATOM 787 O O . PRO A 1 106 ? -7.635 31.326 31.743 1.00 89.81 106 PRO A O 1
ATOM 790 N N . VAL A 1 107 ? -9.662 31.410 30.751 1.00 91.56 107 VAL A N 1
ATOM 791 C CA . VAL A 1 107 ? -10.367 30.625 31.763 1.00 91.56 107 VAL A CA 1
ATOM 792 C C . VAL A 1 107 ? -10.644 29.249 31.187 1.00 91.56 107 VAL A C 1
ATOM 794 O O . VAL A 1 107 ? -11.422 29.098 30.255 1.00 91.56 107 VAL A O 1
ATOM 797 N N . ILE A 1 108 ? -10.003 28.228 31.735 1.00 92.56 108 ILE A N 1
ATOM 798 C CA . ILE A 1 108 ? -10.271 26.840 31.385 1.00 92.56 108 ILE A CA 1
ATOM 799 C C . ILE A 1 108 ? -11.399 26.348 32.281 1.00 92.56 108 ILE A C 1
ATOM 801 O O . ILE A 1 108 ? -11.231 26.269 33.494 1.00 92.56 108 ILE A O 1
ATOM 805 N N . VAL A 1 109 ? -12.537 25.996 31.694 1.00 91.00 109 VAL A N 1
ATOM 806 C CA . VAL A 1 109 ? -13.699 25.466 32.405 1.00 91.00 109 VAL A CA 1
ATOM 807 C C . VAL A 1 109 ? -13.808 23.965 32.163 1.00 91.00 109 VAL A C 1
ATOM 809 O O . VAL A 1 109 ? -13.953 23.523 31.029 1.00 91.00 109 VAL A O 1
ATOM 812 N N . GLY A 1 110 ? -13.723 23.172 33.226 1.00 89.50 110 GLY A N 1
ATOM 813 C CA . GLY A 1 110 ? -13.942 21.729 33.212 1.00 89.50 110 GLY A CA 1
ATOM 814 C C . GLY A 1 110 ? -15.352 21.382 33.659 1.00 89.50 110 GLY A C 1
ATOM 815 O O . GLY A 1 110 ? -15.716 21.696 34.786 1.00 89.50 110 GLY A O 1
ATOM 816 N N . LEU A 1 111 ? -16.126 20.703 32.815 1.00 86.88 111 LEU A N 1
ATOM 817 C CA . LEU A 1 111 ? -17.513 20.323 33.087 1.00 86.88 111 LEU A CA 1
ATOM 818 C C . LEU A 1 111 ? -17.683 18.802 33.071 1.00 86.88 111 LEU A C 1
ATOM 820 O O . LEU A 1 111 ? -17.468 18.147 32.051 1.00 86.88 111 LEU A O 1
ATOM 824 N N . ALA A 1 112 ? -18.113 18.232 34.196 1.00 83.25 112 ALA A N 1
ATOM 825 C CA . ALA A 1 112 ? -18.482 16.820 34.324 1.00 83.25 112 ALA A CA 1
ATOM 826 C C . ALA A 1 112 ? -19.828 16.682 35.042 1.00 83.25 112 ALA A C 1
ATOM 828 O O . ALA A 1 112 ? -19.875 16.356 36.228 1.00 83.25 112 ALA A O 1
ATOM 829 N N . LEU A 1 113 ? -20.916 16.952 34.325 1.00 81.81 113 LEU A N 1
ATOM 830 C CA . LEU A 1 113 ? -22.272 16.954 34.874 1.00 81.81 113 LEU A CA 1
ATOM 831 C C . LEU A 1 113 ? -22.933 15.573 34.731 1.00 81.81 113 LEU A C 1
ATOM 833 O O . LEU A 1 113 ? -22.705 14.863 33.747 1.00 81.81 113 LEU A O 1
ATOM 837 N N . LYS A 1 114 ? -23.728 15.169 35.726 1.00 73.94 114 LYS A N 1
ATOM 838 C CA . LYS A 1 114 ? -24.485 13.911 35.708 1.00 73.94 114 LYS A CA 1
ATOM 839 C C . LYS A 1 114 ? -25.800 14.155 34.969 1.00 73.94 114 LYS A C 1
ATOM 841 O O . LYS A 1 114 ? -26.515 15.093 35.291 1.00 73.94 114 LYS A O 1
ATOM 846 N N . ARG A 1 115 ? -26.148 13.295 34.006 1.00 64.88 115 ARG A N 1
ATOM 847 C CA . ARG A 1 115 ? -27.488 13.319 33.403 1.00 64.88 115 ARG A CA 1
ATOM 848 C C . ARG A 1 115 ? -28.496 12.766 34.410 1.00 64.88 115 ARG A C 1
ATOM 850 O O . ARG A 1 115 ? -28.405 11.597 34.785 1.00 64.88 115 ARG A O 1
ATOM 857 N N . THR A 1 116 ? -29.446 13.583 34.832 1.00 54.03 116 THR A N 1
ATOM 858 C CA . THR A 1 116 ? -30.644 13.145 35.552 1.00 54.03 116 THR A CA 1
ATOM 859 C C . THR A 1 116 ? -31.776 12.961 34.546 1.00 54.03 116 THR A C 1
ATOM 861 O O . THR A 1 116 ? -32.067 13.865 33.770 1.00 54.03 116 THR A O 1
ATOM 864 N N . LYS A 1 117 ? -32.394 11.774 34.524 1.00 43.34 117 LYS A N 1
ATOM 865 C CA . LYS A 1 117 ? -33.687 11.586 33.857 1.00 43.34 117 LYS A CA 1
ATOM 866 C C . LYS A 1 117 ? -34.751 12.193 34.763 1.00 43.34 117 LYS A C 1
ATOM 868 O O . LYS A 1 117 ? -34.811 11.828 35.936 1.00 43.34 117 LYS A O 1
ATOM 873 N N . ILE A 1 118 ? -35.565 13.089 34.225 1.00 42.41 118 ILE A N 1
ATOM 874 C CA . ILE A 1 118 ? -36.824 13.467 34.865 1.00 42.41 118 ILE A CA 1
ATOM 875 C C . ILE A 1 118 ? -37.712 12.208 34.834 1.00 42.41 118 ILE A C 1
ATOM 877 O O . ILE A 1 118 ? -37.762 11.552 33.787 1.00 42.41 118 ILE A O 1
ATOM 881 N N . PRO A 1 119 ? -38.340 11.786 35.946 1.00 33.56 119 PRO A N 1
ATOM 882 C CA . PRO A 1 119 ? -39.299 10.692 35.913 1.00 33.56 119 PRO A CA 1
ATOM 883 C C . PRO A 1 119 ? -40.494 11.125 35.060 1.00 33.56 119 PRO A C 1
ATOM 885 O O . PRO A 1 119 ? -41.272 11.984 35.458 1.00 33.56 119 PRO A O 1
ATOM 888 N N . SER A 1 120 ? -40.601 10.558 33.864 1.00 30.42 120 SER A N 1
ATOM 889 C CA . SER A 1 120 ? -41.723 10.759 32.955 1.00 30.42 120 SER A CA 1
ATOM 890 C C . SER A 1 120 ? -42.975 10.100 33.532 1.00 30.42 120 SER A C 1
ATOM 892 O O . SER A 1 120 ? -43.063 8.870 33.574 1.00 30.42 120 SER A O 1
ATOM 894 N N . THR A 1 121 ? -43.960 10.888 33.947 1.00 29.44 121 THR A N 1
ATOM 895 C CA . THR A 1 121 ? -45.345 10.418 34.028 1.00 29.44 121 THR A CA 1
ATOM 896 C C . THR A 1 121 ? -46.015 10.643 32.675 1.00 29.44 121 THR A C 1
ATOM 898 O O . THR A 1 121 ? -46.400 11.764 32.383 1.00 29.44 121 THR A O 1
ATOM 901 N N . ARG A 1 122 ? -46.159 9.543 31.921 1.00 28.17 122 ARG A N 1
ATOM 902 C CA . ARG A 1 122 ? -47.047 9.300 30.761 1.00 28.17 122 ARG A CA 1
ATOM 903 C C . ARG A 1 122 ? -46.869 10.113 29.461 1.00 28.17 122 ARG A C 1
ATOM 905 O O . ARG A 1 122 ? -46.830 11.329 29.467 1.00 28.17 122 ARG A O 1
ATOM 912 N N . GLU A 1 123 ? -46.807 9.316 28.387 1.00 31.80 123 GLU A N 1
ATOM 913 C CA . GLU A 1 123 ? -47.316 9.478 27.010 1.00 31.80 123 GLU A CA 1
ATOM 914 C C . GLU A 1 123 ? -47.264 10.870 26.353 1.00 31.80 123 GLU A C 1
ATOM 916 O O . GLU A 1 123 ? -48.098 11.722 26.616 1.00 31.80 123 GLU A O 1
ATOM 921 N N . ASP A 1 124 ? -46.286 10.990 25.446 1.00 29.41 124 ASP A N 1
ATOM 922 C CA . ASP A 1 124 ? -46.248 11.719 24.170 1.00 29.41 124 ASP A CA 1
ATOM 923 C C . ASP A 1 124 ? -46.746 13.185 24.059 1.00 29.41 124 ASP A C 1
ATOM 925 O O . ASP A 1 124 ? -47.916 13.500 24.238 1.00 29.41 124 ASP A O 1
ATOM 929 N N . ILE A 1 125 ? -45.823 13.999 23.509 1.00 27.33 125 ILE A N 1
ATOM 930 C CA . ILE A 1 125 ? -45.945 15.298 22.803 1.00 27.33 125 ILE A CA 1
ATOM 931 C C . ILE A 1 125 ? -45.662 16.582 23.619 1.00 27.33 125 ILE A C 1
ATOM 933 O O . ILE A 1 125 ? -46.464 17.018 24.432 1.00 27.33 125 ILE A O 1
ATOM 937 N N . ASP A 1 126 ? -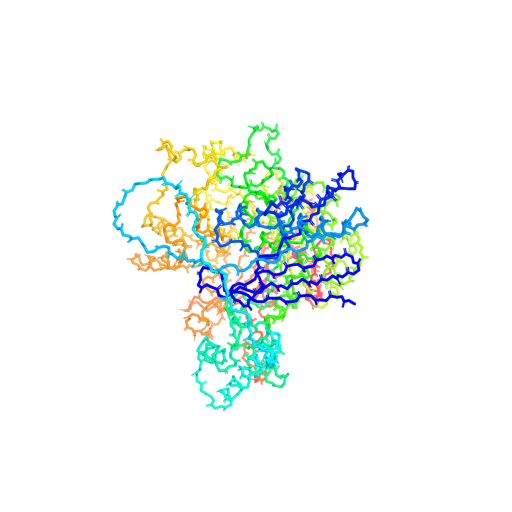44.493 17.150 23.276 1.00 30.86 126 ASP A N 1
ATOM 938 C CA . ASP A 1 126 ? -44.036 18.548 23.140 1.00 30.86 126 ASP A CA 1
ATOM 939 C C . ASP A 1 126 ? -44.244 19.640 24.220 1.00 30.86 126 ASP A C 1
ATOM 941 O O . ASP A 1 126 ? -45.260 19.753 24.893 1.00 30.86 126 ASP A O 1
ATOM 945 N N . ASP A 1 127 ? -43.212 20.499 24.238 1.00 25.58 127 ASP A N 1
ATOM 946 C CA . ASP A 1 127 ? -43.030 21.829 24.839 1.00 25.58 127 ASP A CA 1
ATOM 947 C C . ASP A 1 127 ? -42.503 21.951 26.292 1.00 25.58 127 ASP A C 1
ATOM 949 O O . ASP A 1 127 ? -43.177 21.720 27.294 1.00 25.58 127 ASP A O 1
ATOM 953 N N . ASP A 1 128 ? -41.222 22.357 26.361 1.00 26.94 128 ASP A N 1
ATOM 954 C CA . ASP A 1 128 ? -40.444 22.783 27.532 1.00 26.94 128 ASP A CA 1
ATOM 955 C C . ASP A 1 128 ? -40.903 24.178 28.005 1.00 26.94 128 ASP A C 1
ATOM 957 O O . ASP A 1 128 ? -40.666 25.166 27.313 1.00 26.94 128 ASP A O 1
ATOM 961 N N . ASP A 1 129 ? -41.423 24.277 29.231 1.00 24.77 129 ASP A N 1
ATOM 962 C CA . ASP A 1 129 ? -41.417 25.516 30.021 1.00 24.77 129 ASP A CA 1
ATOM 963 C C . ASP A 1 129 ? -41.020 25.207 31.479 1.00 24.77 129 ASP A C 1
ATOM 965 O O . ASP A 1 129 ? -41.542 24.291 32.118 1.00 24.77 129 ASP A O 1
ATOM 969 N N . PHE A 1 130 ? -40.053 25.963 32.016 1.00 25.72 130 PHE A N 1
ATOM 970 C CA . PHE A 1 130 ? -39.495 25.805 33.368 1.00 25.72 130 PHE A CA 1
ATOM 971 C C . PHE A 1 130 ? -39.941 26.948 34.295 1.00 25.72 130 PHE A C 1
ATOM 973 O O . PHE A 1 130 ? -39.732 28.119 33.982 1.00 25.72 130 PHE A O 1
ATOM 980 N N . VAL A 1 131 ? -40.406 26.610 35.505 1.00 24.52 131 VAL A N 1
ATOM 981 C CA . VAL A 1 131 ? -40.537 27.540 36.646 1.00 24.52 131 VAL A CA 1
ATOM 982 C C . VAL A 1 131 ? -39.749 26.997 37.847 1.00 24.52 131 VAL A C 1
ATOM 984 O O . VAL A 1 131 ? -39.758 25.798 38.119 1.00 24.52 131 VAL A O 1
ATOM 987 N N . VAL A 1 132 ? -39.040 27.883 38.554 1.00 25.09 132 VAL A N 1
ATOM 988 C CA . VAL A 1 132 ? -38.209 27.596 39.741 1.00 25.09 132 VAL A CA 1
ATOM 989 C C . VAL A 1 132 ? -38.966 28.001 41.013 1.00 25.09 132 VAL A C 1
ATOM 991 O O . VAL A 1 132 ? -39.538 29.087 41.038 1.00 25.09 132 VAL A O 1
ATOM 994 N N . SER A 1 133 ? -38.923 27.187 42.078 1.00 26.77 133 SER A N 1
ATOM 995 C CA . SER A 1 133 ? -39.404 27.561 43.423 1.00 26.77 133 SER A CA 1
ATOM 996 C C . SER A 1 133 ? -38.282 27.596 44.475 1.00 26.77 133 SER A C 1
ATOM 998 O O . SER A 1 133 ? -37.188 27.068 44.276 1.00 26.77 133 SER A O 1
ATOM 1000 N N . GLU A 1 134 ? -38.564 28.276 45.587 1.00 29.61 134 GLU A N 1
ATOM 1001 C CA . GLU A 1 134 ? -37.649 29.162 46.319 1.00 29.61 134 GLU A CA 1
ATOM 1002 C C . GLU A 1 134 ? -37.221 28.666 47.718 1.00 29.61 134 GLU A C 1
ATOM 1004 O O . GLU A 1 134 ? -36.901 29.477 48.578 1.00 29.61 134 GLU A O 1
ATOM 1009 N N . ASP A 1 135 ? -37.158 27.359 47.975 1.00 31.20 135 ASP A N 1
ATOM 1010 C CA . ASP A 1 135 ? -36.911 26.841 49.334 1.00 31.20 135 ASP A CA 1
ATOM 1011 C C . ASP A 1 135 ? -35.757 25.841 49.397 1.00 31.20 135 ASP A C 1
ATOM 1013 O O . ASP A 1 135 ? -35.974 24.642 49.372 1.00 31.20 135 ASP A O 1
ATOM 1017 N N . ASP A 1 136 ? -34.515 26.328 49.512 1.00 27.70 136 ASP A N 1
ATOM 1018 C CA . ASP A 1 136 ? -33.409 25.524 50.073 1.00 27.70 136 ASP A CA 1
ATOM 1019 C C . ASP A 1 136 ? -32.242 26.413 50.556 1.00 27.70 136 ASP A C 1
ATOM 1021 O O . ASP A 1 136 ? -31.052 26.263 50.225 1.00 27.70 136 ASP A O 1
ATOM 1025 N N . ARG A 1 137 ? -32.604 27.407 51.376 1.00 27.42 137 ARG A N 1
ATOM 1026 C CA . ARG A 1 137 ? -31.692 28.140 52.261 1.00 27.42 137 ARG A CA 1
ATOM 1027 C C . ARG A 1 137 ? -31.710 27.484 53.638 1.00 27.42 137 ARG A C 1
ATOM 1029 O O . ARG A 1 137 ? -32.458 27.918 54.498 1.00 27.42 137 ARG A O 1
ATOM 1036 N N . GLN A 1 138 ? -30.831 26.512 53.853 1.00 31.03 138 GLN A N 1
ATOM 1037 C CA . GLN A 1 138 ? -30.029 26.325 55.073 1.00 31.03 138 GLN A CA 1
ATOM 1038 C C . GLN A 1 138 ? -29.442 24.916 55.062 1.00 31.03 138 GLN A C 1
ATOM 1040 O O . GLN A 1 138 ? -30.142 23.954 54.785 1.00 31.03 138 GLN A O 1
ATOM 1045 N N . THR A 1 139 ? -28.139 24.820 55.326 1.00 25.83 139 THR A N 1
ATOM 1046 C CA . THR A 1 139 ? -27.469 23.819 56.183 1.00 25.83 139 THR A CA 1
ATOM 1047 C C . THR A 1 139 ? -25.979 23.865 55.831 1.00 25.83 139 THR A C 1
ATOM 1049 O O . THR A 1 139 ? -25.466 23.127 54.992 1.00 25.83 139 THR A O 1
ATOM 1052 N N . LEU A 1 140 ? -25.279 24.826 56.436 1.00 23.66 140 LEU A N 1
ATOM 1053 C CA . LEU A 1 140 ? -23.821 24.888 56.504 1.00 23.66 140 LEU A CA 1
ATOM 1054 C C . LEU A 1 140 ? -23.433 24.391 57.892 1.00 23.66 140 LEU A C 1
ATOM 1056 O O . LEU A 1 140 ? -23.735 25.079 58.857 1.00 23.66 140 LEU A O 1
ATOM 1060 N N . THR A 1 141 ? -22.787 23.229 57.997 1.00 27.48 141 THR A N 1
ATOM 1061 C CA . THR A 1 141 ? -21.741 22.920 58.997 1.00 27.48 141 THR A CA 1
ATOM 1062 C C . THR A 1 141 ? -21.335 21.446 58.904 1.00 27.48 141 THR A C 1
ATOM 1064 O O . THR A 1 141 ? -22.128 20.562 59.203 1.00 27.48 141 THR A O 1
ATOM 1067 N N . ARG A 1 142 ? -20.080 21.186 58.503 1.00 27.12 142 ARG A N 1
ATOM 1068 C CA . ARG A 1 142 ? -19.115 20.256 59.139 1.00 27.12 142 ARG A CA 1
ATOM 1069 C C . ARG A 1 142 ? -17.925 19.995 58.207 1.00 27.12 142 ARG A C 1
ATOM 1071 O O . ARG A 1 142 ? -18.088 19.652 57.041 1.00 27.12 142 ARG A O 1
ATOM 1078 N N . SER A 1 143 ? -16.724 20.204 58.739 1.00 30.22 143 SER A N 1
ATOM 1079 C CA . SER A 1 143 ? -15.435 19.857 58.138 1.00 30.22 143 SER A CA 1
ATOM 1080 C C . SER A 1 143 ? -15.048 18.414 58.487 1.00 30.22 143 SER A C 1
ATOM 1082 O O . SER A 1 143 ? -15.465 17.930 59.539 1.00 30.22 143 SER A O 1
ATOM 1084 N N . SER A 1 144 ? -14.243 17.749 57.641 1.00 29.64 144 SER A N 1
ATOM 1085 C CA . SER A 1 144 ? -12.991 17.031 58.004 1.00 29.64 144 SER A CA 1
ATOM 1086 C C . SER A 1 144 ? -12.490 16.054 56.905 1.00 29.64 144 SER A C 1
ATOM 1088 O O . SER A 1 144 ? -13.230 15.229 56.388 1.00 29.64 144 SER A O 1
ATOM 1090 N N . THR A 1 145 ? -11.225 16.270 56.508 1.00 35.06 145 THR A N 1
ATOM 1091 C CA . THR A 1 145 ? -10.107 15.337 56.196 1.00 35.06 145 THR A CA 1
ATOM 1092 C C . THR A 1 145 ? -10.322 13.940 55.576 1.00 35.06 145 THR A C 1
ATOM 1094 O O . THR A 1 145 ? -10.817 13.053 56.251 1.00 35.06 145 THR A O 1
ATOM 1097 N N . GLU A 1 146 ? -9.776 13.734 54.360 1.00 33.59 146 GLU A N 1
ATOM 1098 C CA . GLU A 1 146 ? -8.851 12.649 53.909 1.00 33.59 146 GLU A CA 1
ATOM 1099 C C . GLU A 1 146 ? -8.718 12.692 52.360 1.00 33.59 146 GLU A C 1
ATOM 1101 O O . GLU A 1 146 ? -9.718 12.655 51.646 1.00 33.59 146 GLU A O 1
ATOM 1106 N N . LYS A 1 147 ? -7.504 12.821 51.790 1.00 47.34 147 LYS A N 1
ATOM 1107 C CA . LYS A 1 147 ? -7.284 12.791 50.321 1.00 47.34 147 LYS A CA 1
ATOM 1108 C C . LYS A 1 147 ? -6.729 11.425 49.904 1.00 47.34 147 LYS A C 1
ATOM 1110 O O . LYS A 1 147 ? -5.577 11.123 50.190 1.00 47.34 147 LYS A O 1
ATOM 1115 N N . GLY A 1 148 ? -7.550 10.623 49.223 1.00 54.12 148 GLY A N 1
ATOM 1116 C CA . GLY A 1 148 ? -7.164 9.322 48.661 1.00 54.12 148 GLY A CA 1
ATOM 1117 C C . GLY A 1 148 ? -6.186 9.398 47.469 1.00 54.12 148 GLY A C 1
ATOM 1118 O O . GLY A 1 148 ? -5.883 10.494 46.987 1.00 54.12 148 GLY A O 1
ATOM 1119 N N . PRO A 1 149 ? -5.695 8.239 46.980 1.00 59.53 149 PRO A N 1
ATOM 1120 C CA . PRO A 1 149 ? -4.692 8.148 45.913 1.00 59.53 149 PRO A CA 1
ATOM 1121 C C . PRO A 1 149 ? -5.185 8.713 44.573 1.00 59.53 149 PRO A C 1
ATOM 1123 O O . PRO A 1 149 ? -6.360 8.607 44.214 1.00 59.53 149 PRO A O 1
ATOM 1126 N N . SER A 1 150 ? -4.265 9.299 43.806 1.00 72.56 150 SER A N 1
ATOM 1127 C CA . SER A 1 150 ? -4.547 9.906 42.502 1.00 72.56 150 SER A CA 1
ATOM 1128 C C . SER A 1 150 ? -4.840 8.861 41.412 1.00 72.56 150 SER A C 1
ATOM 1130 O O . SER A 1 150 ? -4.395 7.717 41.472 1.00 72.56 150 SER A O 1
ATOM 1132 N N . GLN A 1 151 ? -5.546 9.255 40.346 1.00 72.00 151 GLN A N 1
ATOM 1133 C CA . GLN A 1 151 ? -5.866 8.352 39.225 1.00 72.00 151 GLN A CA 1
ATOM 1134 C C . GLN A 1 151 ? -4.624 7.788 38.508 1.00 72.00 151 GLN A C 1
ATOM 1136 O O . GLN A 1 151 ? -4.670 6.665 38.009 1.00 72.00 151 GLN A O 1
ATOM 1141 N N . ALA A 1 152 ? -3.513 8.531 38.469 1.00 69.31 152 ALA A N 1
ATOM 1142 C CA . ALA A 1 152 ? -2.256 8.052 37.891 1.00 69.31 152 ALA A CA 1
ATOM 1143 C C . ALA A 1 152 ? -1.602 6.969 38.768 1.00 69.31 152 ALA A C 1
ATOM 1145 O O . ALA A 1 152 ? -1.149 5.950 38.251 1.00 69.31 152 ALA A O 1
ATOM 1146 N N . GLU A 1 153 ? -1.623 7.139 40.094 1.00 72.69 153 GLU A N 1
ATOM 1147 C CA . GLU A 1 153 ? -1.142 6.120 41.036 1.00 72.69 153 GLU A CA 1
ATOM 1148 C C . GLU A 1 153 ? -2.008 4.861 40.989 1.00 72.69 153 GLU A C 1
ATOM 1150 O O . GLU A 1 153 ? -1.480 3.750 41.003 1.00 72.69 153 GLU A O 1
ATOM 1155 N N . LEU A 1 154 ? -3.331 5.018 40.875 1.00 81.62 154 LEU A N 1
ATOM 1156 C CA . LEU A 1 154 ? -4.254 3.897 40.700 1.00 81.62 154 LEU A CA 1
ATOM 1157 C C . LEU A 1 154 ? -3.991 3.142 39.391 1.00 81.62 154 LEU A C 1
ATOM 1159 O O . LEU A 1 154 ? -3.998 1.912 39.398 1.00 81.62 154 LEU A O 1
ATOM 1163 N N . LEU A 1 155 ? -3.697 3.845 38.291 1.00 80.00 155 LEU A N 1
ATOM 1164 C CA . LEU A 1 155 ? -3.323 3.219 37.020 1.00 80.00 155 LEU A CA 1
ATOM 1165 C C . LEU A 1 155 ? -2.019 2.417 37.147 1.00 80.00 155 LEU A C 1
ATOM 1167 O O . LEU A 1 155 ? -1.983 1.267 36.720 1.00 80.00 155 LEU A O 1
ATOM 1171 N N . ILE A 1 156 ? -0.976 2.984 37.762 1.00 81.00 156 ILE A N 1
ATOM 1172 C CA . ILE A 1 156 ? 0.311 2.293 37.957 1.00 81.00 156 ILE A CA 1
ATOM 1173 C C . ILE A 1 156 ? 0.121 1.049 38.831 1.00 81.00 156 ILE A C 1
ATOM 1175 O O . ILE A 1 156 ? 0.545 -0.039 38.447 1.00 81.00 156 ILE A O 1
ATOM 1179 N N . ARG A 1 157 ? -0.578 1.178 39.968 1.00 83.62 157 ARG A N 1
ATOM 1180 C CA . ARG A 1 157 ? -0.889 0.045 40.859 1.00 83.62 157 ARG A CA 1
ATOM 1181 C C . ARG A 1 157 ? -1.679 -1.041 40.133 1.00 83.62 157 ARG A C 1
ATOM 1183 O O . ARG A 1 157 ? -1.385 -2.222 40.296 1.00 83.62 157 ARG A O 1
ATOM 1190 N N . CYS A 1 158 ? -2.643 -0.645 39.302 1.00 87.81 158 CYS A N 1
ATOM 1191 C CA . CYS A 1 158 ? -3.432 -1.563 38.492 1.00 87.81 158 CYS A CA 1
ATOM 1192 C C . CYS A 1 158 ? -2.561 -2.298 37.461 1.00 87.81 158 CYS A C 1
ATOM 1194 O O . CYS A 1 158 ? -2.602 -3.525 37.400 1.00 87.81 158 CYS A O 1
ATOM 1196 N N . CYS A 1 159 ? -1.719 -1.587 36.705 1.00 85.31 159 CYS A N 1
ATOM 1197 C CA . CYS A 1 159 ? -0.811 -2.192 35.728 1.00 85.31 159 CYS A CA 1
ATOM 1198 C C . CYS A 1 159 ? 0.188 -3.159 36.376 1.00 85.31 159 CYS A C 1
ATOM 1200 O O . CYS A 1 159 ? 0.362 -4.265 35.868 1.00 85.31 159 CYS A O 1
ATOM 1202 N N . SER A 1 160 ? 0.794 -2.789 37.509 1.00 86.50 160 SER A N 1
ATOM 1203 C CA . SER A 1 160 ? 1.736 -3.655 38.231 1.00 86.50 160 SER A CA 1
ATOM 1204 C C . SER A 1 160 ? 1.065 -4.914 38.784 1.00 86.50 160 SER A C 1
ATOM 1206 O O . SER A 1 160 ? 1.627 -6.004 38.686 1.00 86.50 160 SER A O 1
ATOM 1208 N N . ALA A 1 161 ? -0.157 -4.799 39.314 1.00 86.81 161 ALA A N 1
ATOM 1209 C CA . ALA A 1 161 ? -0.921 -5.950 39.792 1.00 86.81 161 ALA A CA 1
ATOM 1210 C C . ALA A 1 161 ? -1.325 -6.893 38.642 1.00 86.81 161 ALA A C 1
ATOM 1212 O O . ALA A 1 161 ? -1.171 -8.106 38.763 1.00 86.81 161 ALA A O 1
ATOM 1213 N N . ILE A 1 162 ? -1.750 -6.344 37.497 1.00 87.81 162 ILE A N 1
ATOM 1214 C CA . ILE A 1 162 ? -2.026 -7.130 36.284 1.00 87.81 162 ILE A CA 1
ATOM 1215 C C . ILE A 1 162 ? -0.755 -7.848 35.804 1.00 87.81 162 ILE A C 1
ATOM 1217 O O . ILE A 1 162 ? -0.807 -9.033 35.481 1.00 87.81 162 ILE A O 1
ATOM 1221 N N . ALA A 1 163 ? 0.388 -7.154 35.755 1.00 86.69 163 ALA A N 1
ATOM 1222 C CA . ALA A 1 163 ? 1.657 -7.738 35.322 1.00 86.69 163 ALA A CA 1
ATOM 1223 C C . ALA A 1 163 ? 2.092 -8.897 36.233 1.00 86.69 163 ALA A C 1
ATOM 1225 O O . ALA A 1 163 ? 2.464 -9.952 35.723 1.00 86.69 163 ALA A O 1
ATOM 1226 N N . LYS A 1 164 ? 1.971 -8.738 37.558 1.00 88.00 164 LYS A N 1
ATOM 1227 C CA . LYS A 1 164 ? 2.281 -9.791 38.535 1.00 88.00 164 LYS A CA 1
ATOM 1228 C C . LYS A 1 164 ? 1.457 -11.057 38.295 1.00 88.00 164 LYS A C 1
ATOM 1230 O O . LYS A 1 164 ? 2.015 -12.139 38.165 1.00 88.00 164 LYS A O 1
ATOM 1235 N N . GLU A 1 165 ? 0.145 -10.924 38.142 1.00 88.00 165 GLU A N 1
ATOM 1236 C CA . GLU A 1 165 ? -0.716 -12.088 37.911 1.00 88.00 165 GLU A CA 1
ATOM 1237 C C . GLU A 1 165 ? -0.460 -12.779 36.572 1.00 88.00 165 GLU A C 1
ATOM 1239 O O . GLU A 1 165 ? -0.598 -13.997 36.467 1.00 88.00 165 GLU A O 1
ATOM 1244 N N . LEU A 1 166 ? -0.070 -12.025 35.541 1.00 85.38 166 LEU A N 1
ATOM 1245 C CA . LEU A 1 166 ? 0.332 -12.602 34.260 1.00 85.38 166 LEU A CA 1
ATOM 1246 C C . LEU A 1 166 ? 1.622 -13.421 34.389 1.00 85.38 166 LEU A C 1
ATOM 1248 O O . LEU A 1 166 ? 1.739 -14.468 33.750 1.00 85.38 166 LEU A O 1
ATOM 1252 N N . ILE A 1 167 ? 2.569 -12.971 35.216 1.00 85.88 167 ILE A N 1
ATOM 1253 C CA . ILE A 1 167 ? 3.805 -13.704 35.520 1.00 85.88 167 ILE A CA 1
ATOM 1254 C C . ILE A 1 167 ? 3.473 -14.992 36.282 1.00 85.88 167 ILE A C 1
ATOM 1256 O O . ILE A 1 167 ? 3.878 -16.072 35.848 1.00 85.88 167 ILE A O 1
ATOM 1260 N N . ASP A 1 168 ? 2.662 -14.903 37.337 1.00 85.62 168 ASP A N 1
ATOM 1261 C CA . ASP A 1 168 ? 2.250 -16.056 38.149 1.00 85.62 168 ASP A CA 1
ATOM 1262 C C . ASP A 1 168 ? 1.491 -17.097 37.309 1.00 85.62 168 ASP A C 1
ATOM 1264 O O . ASP A 1 168 ? 1.755 -18.303 37.376 1.00 85.62 168 ASP A O 1
ATOM 1268 N N . ALA A 1 169 ? 0.588 -16.637 36.443 1.00 83.62 169 ALA A N 1
ATOM 1269 C CA . ALA A 1 169 ? -0.133 -17.481 35.498 1.00 83.62 169 ALA A CA 1
ATOM 1270 C C . ALA A 1 169 ? 0.790 -18.169 34.484 1.00 83.62 169 ALA A C 1
ATOM 1272 O O . ALA A 1 169 ? 0.590 -19.335 34.137 1.00 83.62 169 ALA A O 1
ATOM 1273 N N . ASN A 1 170 ? 1.812 -17.460 34.000 1.00 82.19 170 ASN A N 1
ATOM 1274 C CA . ASN A 1 170 ? 2.777 -18.014 33.061 1.00 82.19 170 ASN A CA 1
ATOM 1275 C C . ASN A 1 170 ? 3.668 -19.076 33.718 1.00 82.19 170 ASN A C 1
ATOM 1277 O O . ASN A 1 170 ? 3.885 -20.127 33.114 1.00 82.19 170 ASN A O 1
ATOM 1281 N N . ASN A 1 171 ? 4.119 -18.835 34.951 1.00 84.06 171 ASN A N 1
ATOM 1282 C CA . ASN A 1 171 ? 4.929 -19.780 35.724 1.00 84.06 171 ASN A CA 1
ATOM 1283 C C . ASN A 1 171 ? 4.140 -21.052 36.071 1.00 84.06 171 ASN A C 1
ATOM 1285 O O . ASN A 1 171 ? 4.662 -22.158 35.964 1.00 84.06 171 ASN A O 1
ATOM 1289 N N . SER A 1 172 ? 2.852 -20.909 36.391 1.00 82.00 172 SER A N 1
ATOM 1290 C CA . SER A 1 172 ? 1.942 -22.028 36.678 1.00 82.00 172 SER A CA 1
ATOM 1291 C C . SER A 1 172 ? 1.338 -22.697 35.431 1.00 82.00 172 SER A C 1
ATOM 1293 O O . SER A 1 172 ? 0.507 -23.594 35.559 1.00 82.00 172 SER A O 1
ATOM 1295 N N . LYS A 1 173 ? 1.723 -22.273 34.214 1.00 76.88 173 LYS A N 1
ATOM 1296 C CA . LYS A 1 173 ? 1.153 -22.722 32.923 1.00 76.88 173 LYS A CA 1
ATOM 1297 C C . LYS A 1 173 ? -0.384 -22.640 32.851 1.00 76.88 173 LYS A C 1
ATOM 1299 O O . LYS A 1 173 ? -1.010 -23.327 32.040 1.00 76.88 173 LYS A O 1
ATOM 1304 N N . LYS A 1 174 ? -1.011 -21.774 33.650 1.00 77.50 174 LYS A N 1
ATOM 1305 C CA . LYS A 1 174 ? -2.465 -21.601 33.686 1.00 77.50 174 LYS A CA 1
ATOM 1306 C C . LYS A 1 174 ? -2.914 -20.715 32.524 1.00 77.50 174 LYS A C 1
ATOM 1308 O O . LYS A 1 174 ? -2.353 -19.648 32.277 1.00 77.50 174 LYS A O 1
ATOM 1313 N N . LYS A 1 175 ? -3.945 -21.145 31.795 1.00 69.88 175 LYS A N 1
ATOM 1314 C CA . LYS A 1 175 ? -4.554 -20.339 30.728 1.00 69.88 175 LYS A CA 1
ATOM 1315 C C . LYS A 1 175 ? -5.498 -19.322 31.367 1.00 69.88 175 LYS A C 1
ATOM 1317 O O . LYS A 1 175 ? -6.398 -19.712 32.103 1.00 69.88 175 LYS A O 1
ATOM 1322 N N . VAL A 1 176 ? -5.283 -18.034 31.110 1.00 73.38 176 VAL A N 1
ATOM 1323 C CA . VAL A 1 176 ? -6.063 -16.954 31.736 1.00 73.38 176 VAL A CA 1
ATOM 1324 C C . VAL A 1 176 ? -6.435 -15.905 30.701 1.00 73.38 176 VAL A C 1
ATOM 1326 O O . VAL A 1 176 ? -5.641 -15.587 29.813 1.00 73.38 176 VAL A O 1
ATOM 1329 N N . SER A 1 177 ? -7.649 -15.373 30.808 1.00 76.00 177 SER A N 1
ATOM 1330 C CA . SER A 1 177 ? -8.127 -14.293 29.952 1.00 76.00 177 SER A CA 1
ATOM 1331 C C . SER A 1 177 ? -7.615 -12.945 30.462 1.00 76.00 177 SER A C 1
ATOM 1333 O O . SER A 1 177 ? -7.886 -12.543 31.594 1.00 76.00 177 SER A O 1
ATOM 1335 N N . LEU A 1 178 ? -6.907 -12.200 29.607 1.00 79.81 178 LEU A N 1
ATOM 1336 C CA . LEU A 1 178 ? -6.412 -10.860 29.945 1.00 79.81 178 LEU A CA 1
ATOM 1337 C C . LEU A 1 178 ? -7.557 -9.895 30.300 1.00 79.81 178 LEU A C 1
ATOM 1339 O O . LEU A 1 178 ? -7.383 -9.014 31.139 1.00 79.81 178 LEU A O 1
ATOM 1343 N N . ASN A 1 179 ? -8.724 -10.048 29.670 1.00 79.50 179 ASN A N 1
ATOM 1344 C CA . ASN A 1 179 ? -9.878 -9.187 29.931 1.00 79.50 179 ASN A CA 1
ATOM 1345 C C . ASN A 1 179 ? -10.474 -9.439 31.323 1.00 79.50 179 ASN A C 1
ATOM 1347 O O . ASN A 1 179 ? -10.862 -8.485 31.993 1.00 79.50 179 ASN A O 1
ATOM 1351 N N . GLU A 1 180 ? -10.485 -10.693 31.780 1.00 81.00 180 GLU A N 1
ATOM 1352 C CA . GLU A 1 180 ? -10.937 -11.055 33.129 1.00 81.00 180 GLU A CA 1
ATOM 1353 C C . GLU A 1 180 ? -9.980 -10.522 34.197 1.00 81.00 180 GLU A C 1
ATOM 1355 O O . GLU A 1 180 ? -10.423 -9.928 35.180 1.00 81.00 180 GLU A O 1
ATOM 1360 N N . ILE A 1 181 ? -8.666 -10.661 33.972 1.00 83.75 181 ILE A N 1
ATOM 1361 C CA . ILE A 1 181 ? -7.635 -10.095 34.853 1.00 83.75 181 ILE A CA 1
ATOM 1362 C C . ILE A 1 181 ? -7.798 -8.574 34.950 1.00 83.75 181 ILE A C 1
ATOM 1364 O O . ILE A 1 181 ? -7.877 -8.038 36.053 1.00 83.75 181 ILE A O 1
ATOM 1368 N N . LYS A 1 182 ? -7.927 -7.875 33.813 1.00 83.75 182 LYS A N 1
ATOM 1369 C CA . LYS A 1 182 ? -8.160 -6.421 33.786 1.00 83.75 182 LYS A CA 1
ATOM 1370 C C . LYS A 1 182 ? -9.384 -6.035 34.608 1.00 83.75 182 LYS A C 1
ATOM 1372 O O . LYS A 1 182 ? -9.271 -5.209 35.504 1.00 83.75 182 LYS A O 1
ATOM 1377 N N . ALA A 1 183 ? -10.537 -6.644 34.333 1.00 82.50 183 ALA A N 1
ATOM 1378 C CA . ALA A 1 183 ? -11.781 -6.306 35.018 1.00 82.50 183 ALA A CA 1
ATOM 1379 C C . ALA A 1 183 ? -11.681 -6.530 36.536 1.00 82.50 183 ALA A C 1
ATOM 1381 O O . ALA A 1 183 ? -12.085 -5.667 37.319 1.00 82.50 183 ALA A O 1
ATOM 1382 N N . ARG A 1 184 ? -11.094 -7.656 36.959 1.00 85.88 184 ARG A N 1
ATOM 1383 C CA . ARG A 1 184 ? -10.935 -7.985 38.379 1.00 85.88 184 ARG A CA 1
ATOM 1384 C C . ARG A 1 184 ? -9.960 -7.046 39.084 1.00 85.88 184 ARG A C 1
ATOM 1386 O O . ARG A 1 184 ? -10.302 -6.513 40.138 1.00 85.88 184 ARG A O 1
ATOM 1393 N N . VAL A 1 185 ? -8.782 -6.814 38.510 1.00 85.56 185 VAL A N 1
ATOM 1394 C CA . VAL A 1 185 ? -7.749 -5.975 39.131 1.00 85.56 185 VAL A CA 1
ATOM 1395 C C . VAL A 1 185 ? -8.163 -4.500 39.146 1.00 85.56 185 VAL A C 1
ATOM 1397 O O . VAL A 1 185 ? -7.947 -3.824 40.149 1.00 85.56 185 VAL A O 1
ATOM 1400 N N . CYS A 1 186 ? -8.836 -3.991 38.105 1.00 84.88 186 CYS A N 1
ATOM 1401 C CA . CYS A 1 186 ? -9.396 -2.632 38.126 1.00 84.88 186 CYS A CA 1
ATOM 1402 C C . CYS A 1 186 ? -10.410 -2.454 39.264 1.00 84.88 186 CYS A C 1
ATOM 1404 O O . CYS A 1 186 ? -10.374 -1.435 39.954 1.00 84.88 186 CYS A O 1
ATOM 1406 N N . LYS A 1 187 ? -11.259 -3.464 39.509 1.00 84.88 187 LYS A N 1
ATOM 1407 C CA . LYS A 1 187 ? -12.227 -3.459 40.615 1.00 84.88 187 LYS A CA 1
ATOM 1408 C C . LYS A 1 187 ? -11.544 -3.519 41.985 1.00 84.88 187 LYS A C 1
ATOM 1410 O O . LYS A 1 187 ? -11.964 -2.804 42.886 1.00 84.88 187 LYS A O 1
ATOM 1415 N N . GLN A 1 188 ? -10.492 -4.326 42.136 1.00 83.25 188 GLN A N 1
ATOM 1416 C CA . GLN A 1 188 ? -9.727 -4.442 43.387 1.00 83.25 188 GLN A CA 1
ATOM 1417 C C . GLN A 1 188 ? -8.953 -3.164 43.731 1.00 83.25 188 GLN A C 1
ATOM 1419 O O . GLN A 1 188 ? -8.916 -2.760 44.887 1.00 83.25 188 GLN A O 1
ATOM 1424 N N . VAL A 1 189 ? -8.346 -2.520 42.731 1.00 83.19 189 VAL A N 1
ATOM 1425 C CA . VAL A 1 189 ? -7.551 -1.295 42.918 1.00 83.19 189 VAL A CA 1
ATOM 1426 C C . VAL A 1 189 ? -8.437 -0.041 42.963 1.00 83.19 189 VAL A C 1
ATOM 1428 O O . VAL A 1 189 ? -7.984 1.011 43.397 1.00 83.19 189 VAL A O 1
ATOM 1431 N N . GLY A 1 190 ? -9.703 -0.126 42.541 1.00 77.12 190 GLY A N 1
ATOM 1432 C CA . GLY A 1 190 ? -10.616 1.021 42.486 1.00 77.12 190 GLY A CA 1
ATOM 1433 C C . GLY A 1 190 ? -10.321 1.982 41.326 1.00 77.12 190 GLY A C 1
ATOM 1434 O O . GLY A 1 190 ? -10.666 3.162 41.388 1.00 77.12 190 GLY A O 1
ATOM 1435 N N . TYR A 1 191 ? -9.671 1.501 40.260 1.00 78.69 191 TYR A N 1
ATOM 1436 C CA . TYR A 1 191 ? -9.400 2.300 39.065 1.00 78.69 191 TYR A CA 1
ATOM 1437 C C . TYR A 1 191 ? -10.647 2.352 38.172 1.00 78.69 191 TYR A C 1
ATOM 1439 O O . TYR A 1 191 ? -11.114 1.326 37.683 1.00 78.69 191 TYR A O 1
ATOM 1447 N N . GLY A 1 192 ? -11.187 3.554 37.943 1.00 69.56 192 GLY A N 1
ATOM 1448 C CA . GLY A 1 192 ? -12.436 3.767 37.196 1.00 69.56 192 GLY A CA 1
ATOM 1449 C C . GLY A 1 192 ? -12.319 3.656 35.669 1.00 69.56 192 GLY A C 1
ATOM 1450 O O . GLY A 1 192 ? -13.291 3.929 34.966 1.00 69.56 192 GLY A O 1
ATOM 1451 N N . GLY A 1 193 ? -11.140 3.305 35.147 1.00 76.81 193 GLY A N 1
ATOM 1452 C CA . GLY A 1 193 ? -10.872 3.118 33.721 1.00 76.81 193 GLY A CA 1
ATOM 1453 C C . GLY A 1 193 ? -10.392 1.703 33.391 1.00 76.81 193 GLY A C 1
ATOM 1454 O O . GLY A 1 193 ? -10.306 0.836 34.255 1.00 76.81 193 GLY A O 1
ATOM 1455 N N . VAL A 1 194 ? -10.032 1.476 32.126 1.00 75.88 194 VAL A N 1
ATOM 1456 C CA . VAL A 1 194 ? -9.403 0.224 31.675 1.00 75.88 194 VAL A CA 1
ATOM 1457 C C . VAL A 1 194 ? -7.976 0.533 31.210 1.00 75.88 194 VAL A C 1
ATOM 1459 O O . VAL A 1 194 ? -7.819 1.316 30.269 1.00 75.88 194 VAL A O 1
ATOM 1462 N N . PRO A 1 195 ? -6.932 -0.063 31.821 1.00 78.12 195 PRO A N 1
ATOM 1463 C CA . PRO A 1 195 ? -5.550 0.151 31.410 1.00 78.12 195 PRO A CA 1
ATOM 1464 C C . PRO A 1 195 ? -5.328 -0.248 29.951 1.00 78.12 195 PRO A C 1
ATOM 1466 O O . PRO A 1 195 ? -5.792 -1.306 29.491 1.00 78.12 195 PRO A O 1
ATOM 1469 N N . ARG A 1 196 ? -4.587 0.581 29.206 1.00 75.00 196 ARG A N 1
ATOM 1470 C CA . ARG A 1 196 ? -4.225 0.245 27.826 1.00 75.00 196 ARG A CA 1
ATOM 1471 C C . ARG A 1 196 ? -3.216 -0.893 27.858 1.00 75.00 196 ARG A C 1
ATOM 1473 O O . ARG A 1 196 ? -2.432 -1.041 28.790 1.00 75.00 196 ARG A O 1
ATOM 1480 N N . LEU A 1 197 ? -3.200 -1.690 26.794 1.00 74.00 197 LEU A N 1
ATOM 1481 C CA . LEU A 1 197 ? -2.258 -2.802 26.681 1.00 74.00 197 LEU A CA 1
ATOM 1482 C C . LEU A 1 197 ? -0.791 -2.338 26.783 1.00 74.00 197 LEU A C 1
ATOM 1484 O O . LEU A 1 197 ? 0.010 -3.016 27.411 1.00 74.00 197 LEU A O 1
ATOM 1488 N N . VAL A 1 198 ? -0.468 -1.164 26.230 1.00 72.38 198 VAL A N 1
ATOM 1489 C CA . VAL A 1 198 ? 0.872 -0.550 26.301 1.00 72.38 198 VAL A CA 1
ATOM 1490 C C . VAL A 1 198 ? 1.292 -0.244 27.742 1.00 72.38 198 VAL A C 1
ATOM 1492 O O . VAL A 1 198 ? 2.448 -0.461 28.102 1.00 72.38 198 VAL A O 1
ATOM 1495 N N . ASP A 1 199 ? 0.353 0.214 28.574 1.00 80.19 199 ASP A N 1
ATOM 1496 C CA . ASP A 1 199 ? 0.625 0.539 29.978 1.00 80.19 199 ASP A CA 1
ATOM 1497 C C . ASP A 1 199 ? 0.908 -0.746 30.779 1.00 80.19 199 ASP A C 1
ATOM 1499 O O . ASP A 1 199 ? 1.800 -0.774 31.621 1.00 80.19 199 ASP A O 1
ATOM 1503 N N . ILE A 1 200 ? 0.205 -1.839 30.457 1.00 83.31 200 ILE A N 1
ATOM 1504 C CA . ILE A 1 200 ? 0.437 -3.162 31.058 1.00 83.31 200 ILE A CA 1
ATOM 1505 C C . ILE A 1 200 ? 1.782 -3.736 30.609 1.00 83.31 200 ILE A C 1
ATOM 1507 O O . ILE A 1 200 ? 2.544 -4.206 31.444 1.00 83.31 200 ILE A O 1
ATOM 1511 N N . ILE A 1 201 ? 2.097 -3.683 29.309 1.00 79.81 201 ILE A N 1
ATOM 1512 C CA . ILE A 1 201 ? 3.374 -4.177 28.764 1.00 79.81 201 ILE A CA 1
ATOM 1513 C C . ILE A 1 201 ? 4.558 -3.435 29.393 1.00 79.81 201 ILE A C 1
ATOM 1515 O O . ILE A 1 201 ? 5.560 -4.060 29.737 1.00 79.81 201 ILE A O 1
ATOM 1519 N N . SER A 1 202 ? 4.437 -2.117 29.571 1.00 80.38 202 SER A N 1
ATOM 1520 C CA . SER A 1 202 ? 5.468 -1.294 30.216 1.00 80.38 202 SER A CA 1
ATOM 1521 C C . SER A 1 202 ? 5.705 -1.673 31.682 1.00 80.38 202 SER A C 1
ATOM 1523 O O . SER A 1 202 ? 6.810 -1.476 32.175 1.00 80.38 202 SER A O 1
ATOM 1525 N N . ALA A 1 203 ? 4.703 -2.242 32.361 1.00 84.81 203 ALA A N 1
ATOM 1526 C CA . ALA A 1 203 ? 4.805 -2.703 33.745 1.00 84.81 203 ALA A CA 1
ATOM 1527 C C . ALA A 1 203 ? 5.378 -4.129 33.889 1.00 84.81 203 ALA A C 1
ATOM 1529 O O . ALA A 1 203 ? 5.635 -4.568 35.008 1.00 84.81 203 ALA A O 1
ATOM 1530 N N . VAL A 1 204 ? 5.580 -4.868 32.789 1.00 84.81 204 VAL A N 1
ATOM 1531 C CA . VAL A 1 204 ? 6.195 -6.206 32.823 1.00 84.81 204 VAL A CA 1
ATOM 1532 C C . VAL A 1 204 ? 7.723 -6.077 32.964 1.00 84.81 204 VAL A C 1
ATOM 1534 O O . VAL A 1 204 ? 8.335 -5.409 32.126 1.00 84.81 204 VAL A O 1
ATOM 1537 N N . PRO A 1 205 ? 8.366 -6.738 33.948 1.00 83.88 205 PRO A N 1
ATOM 1538 C CA . PRO A 1 205 ? 9.827 -6.776 34.082 1.00 83.88 205 PRO A CA 1
ATOM 1539 C C . PRO A 1 205 ? 10.528 -7.379 32.853 1.00 83.88 205 PRO A C 1
ATOM 1541 O O . PRO A 1 205 ? 10.011 -8.315 32.238 1.00 83.88 205 PRO A O 1
ATOM 1544 N N . GLU A 1 206 ? 11.722 -6.879 32.506 1.00 79.75 206 GLU A N 1
ATOM 1545 C CA . GLU A 1 206 ? 12.475 -7.285 31.299 1.00 79.75 206 GLU A CA 1
ATOM 1546 C C . GLU A 1 206 ? 12.726 -8.798 31.203 1.00 79.75 206 GLU A C 1
ATOM 1548 O O . GLU A 1 206 ? 12.594 -9.386 30.127 1.00 79.75 206 GLU A O 1
ATOM 1553 N N . GLU A 1 207 ? 12.997 -9.453 32.331 1.00 83.69 207 GLU A N 1
ATOM 1554 C CA . GLU A 1 207 ? 13.216 -10.904 32.411 1.00 83.69 207 GLU A CA 1
ATOM 1555 C C . GLU A 1 207 ? 12.004 -11.724 31.928 1.00 83.69 207 GLU A C 1
ATOM 1557 O O . GLU A 1 207 ? 12.156 -12.765 31.286 1.00 83.69 207 GLU A O 1
ATOM 1562 N N . HIS A 1 208 ? 10.786 -11.213 32.141 1.00 81.06 208 HIS A N 1
ATOM 1563 C CA . HIS A 1 208 ? 9.540 -11.878 31.764 1.00 81.06 208 HIS A CA 1
ATOM 1564 C C . HIS A 1 208 ? 8.979 -11.404 30.417 1.00 81.06 208 HIS A C 1
ATOM 1566 O O . HIS A 1 208 ? 8.102 -12.068 29.848 1.00 81.06 208 HIS A O 1
ATOM 1572 N N . LYS A 1 209 ? 9.496 -10.304 29.847 1.00 76.31 209 LYS A N 1
ATOM 1573 C CA . LYS A 1 209 ? 9.018 -9.768 28.562 1.00 76.31 209 LYS A CA 1
ATOM 1574 C C . LYS A 1 209 ? 9.145 -10.780 27.426 1.00 76.31 209 LYS A C 1
ATOM 1576 O O . LYS A 1 209 ? 8.205 -10.908 26.643 1.00 76.31 209 LYS A O 1
ATOM 1581 N N . LYS A 1 210 ? 10.233 -11.556 27.354 1.00 74.00 210 LYS A N 1
ATOM 1582 C CA . LYS A 1 210 ? 10.416 -12.580 26.301 1.00 74.00 210 LYS A CA 1
ATOM 1583 C C . LYS A 1 210 ? 9.311 -13.645 26.302 1.00 74.00 210 LYS A C 1
ATOM 1585 O O . LYS A 1 210 ? 8.872 -14.057 25.232 1.00 74.00 210 LYS A O 1
ATOM 1590 N N . ALA A 1 211 ? 8.835 -14.057 27.478 1.00 75.88 211 ALA A N 1
ATOM 1591 C CA . ALA A 1 211 ? 7.797 -15.080 27.612 1.00 75.88 211 ALA A CA 1
ATOM 1592 C C . ALA A 1 211 ? 6.372 -14.517 27.451 1.00 75.88 211 ALA A C 1
ATOM 1594 O O . ALA A 1 211 ? 5.501 -15.176 26.878 1.00 75.88 211 ALA A O 1
ATOM 1595 N N . LEU A 1 212 ? 6.128 -13.299 27.948 1.00 76.75 212 LEU A N 1
ATOM 1596 C CA . LEU A 1 212 ? 4.789 -12.705 28.007 1.00 76.75 212 LEU A CA 1
ATOM 1597 C C . LEU A 1 212 ? 4.424 -11.867 26.776 1.00 76.75 212 LEU A C 1
ATOM 1599 O O . LEU A 1 212 ? 3.268 -11.908 26.355 1.00 76.75 212 LEU A O 1
ATOM 1603 N N . LEU A 1 213 ? 5.369 -11.152 26.152 1.00 72.50 213 LEU A N 1
ATOM 1604 C CA . LEU A 1 213 ? 5.086 -10.315 24.975 1.00 72.50 213 LEU A CA 1
ATOM 1605 C C . LEU A 1 213 ? 4.399 -11.090 23.840 1.00 72.50 213 LEU A C 1
ATOM 1607 O O . LEU A 1 213 ? 3.396 -10.587 23.336 1.00 72.50 213 LEU A O 1
ATOM 1611 N N . PRO A 1 214 ? 4.836 -12.305 23.443 1.00 68.94 214 PRO A N 1
ATOM 1612 C CA . PRO A 1 214 ? 4.152 -13.062 22.393 1.00 68.94 214 PRO A CA 1
ATOM 1613 C C . PRO A 1 214 ? 2.680 -13.357 22.716 1.00 68.94 214 PRO A C 1
ATOM 1615 O O . PRO A 1 214 ? 1.847 -13.337 21.815 1.00 68.94 214 PRO A O 1
ATOM 1618 N N . LYS A 1 215 ? 2.352 -13.577 23.998 1.00 69.44 215 LYS A N 1
ATOM 1619 C CA . LYS A 1 215 ? 0.990 -13.867 24.477 1.00 69.44 215 LYS A CA 1
ATOM 1620 C C . LYS A 1 215 ? 0.126 -12.610 24.613 1.00 69.44 215 LYS A C 1
ATOM 1622 O O . LYS A 1 215 ? -1.094 -12.694 24.514 1.00 69.44 215 LYS A O 1
ATOM 1627 N N . LEU A 1 216 ? 0.753 -11.458 24.848 1.00 67.38 216 LEU A N 1
ATOM 1628 C CA . LEU A 1 216 ? 0.085 -10.169 25.045 1.00 67.38 216 LEU A CA 1
ATOM 1629 C C . LEU A 1 216 ? -0.075 -9.360 23.751 1.00 67.38 216 LEU A C 1
ATOM 1631 O O . LEU A 1 216 ? -0.833 -8.393 23.747 1.00 67.38 216 LEU A O 1
ATOM 1635 N N . LYS A 1 217 ? 0.592 -9.739 22.652 1.00 60.50 217 LYS A N 1
ATOM 1636 C CA . LYS A 1 217 ? 0.449 -9.079 21.345 1.00 60.50 217 LYS A CA 1
ATOM 1637 C C . LYS A 1 217 ? -1.008 -9.086 20.884 1.00 60.50 217 LYS A C 1
ATOM 1639 O O . LYS A 1 217 ? -1.601 -10.131 20.618 1.00 60.50 217 LYS A O 1
ATOM 1644 N N . ALA A 1 218 ? -1.580 -7.894 20.721 1.00 47.09 218 ALA A N 1
ATOM 1645 C CA . ALA A 1 218 ? -2.892 -7.741 20.113 1.00 47.09 218 ALA A CA 1
ATOM 1646 C C . ALA A 1 218 ? -2.829 -8.174 18.638 1.00 47.09 218 ALA A C 1
ATOM 1648 O O . ALA A 1 218 ? -2.106 -7.573 17.848 1.00 47.09 218 ALA A O 1
ATOM 1649 N N . ARG A 1 219 ? -3.622 -9.188 18.263 1.00 50.31 219 ARG A N 1
ATOM 1650 C CA . ARG A 1 219 ? -3.790 -9.679 16.879 1.00 50.31 219 ARG A CA 1
ATOM 1651 C C . ARG A 1 219 ? -2.453 -10.062 16.205 1.00 50.31 219 ARG A C 1
ATOM 1653 O O . ARG A 1 219 ? -1.971 -9.308 15.356 1.00 50.31 219 ARG A O 1
ATOM 1660 N N . PRO A 1 220 ? -1.894 -11.253 16.501 1.00 44.19 220 PRO A N 1
ATOM 1661 C CA . PRO A 1 220 ? -0.622 -11.724 15.928 1.00 44.19 220 PRO A CA 1
ATOM 1662 C C . PRO A 1 220 ? -0.578 -11.694 14.386 1.00 44.19 220 PRO A C 1
ATOM 1664 O O . PRO A 1 220 ? 0.490 -11.544 13.803 1.00 44.19 220 PRO A O 1
ATOM 1667 N N . ILE A 1 221 ? -1.746 -11.730 13.734 1.00 47.47 221 ILE A N 1
ATOM 1668 C CA . ILE A 1 221 ? -1.939 -11.764 12.277 1.00 47.47 221 ILE A CA 1
ATOM 1669 C C . ILE A 1 221 ? -1.355 -10.536 11.550 1.00 47.47 221 ILE A C 1
ATOM 1671 O O . ILE A 1 221 ? -0.856 -10.669 10.439 1.00 47.47 221 ILE A O 1
ATOM 1675 N N . ARG A 1 222 ? -1.389 -9.323 12.131 1.00 48.00 222 ARG A N 1
ATOM 1676 C CA . ARG A 1 222 ? -1.009 -8.095 11.386 1.00 48.00 222 ARG A CA 1
ATOM 1677 C C . ARG A 1 222 ? 0.502 -7.905 11.187 1.00 48.00 222 ARG A C 1
ATOM 1679 O O . ARG A 1 222 ? 0.880 -7.056 10.390 1.00 48.00 222 ARG A O 1
ATOM 1686 N N . THR A 1 223 ? 1.340 -8.675 11.881 1.00 47.22 223 THR A N 1
ATOM 1687 C CA . THR A 1 223 ? 2.812 -8.656 11.748 1.00 47.22 223 THR A CA 1
ATOM 1688 C C . THR A 1 223 ? 3.403 -10.068 11.778 1.00 47.22 223 THR A C 1
ATOM 1690 O O . THR A 1 223 ? 4.559 -10.234 12.162 1.00 47.22 223 THR A O 1
ATOM 1693 N N . ALA A 1 224 ? 2.621 -11.097 11.435 1.00 43.94 224 ALA A N 1
ATOM 1694 C CA . ALA A 1 224 ? 3.106 -12.480 11.401 1.00 43.94 224 ALA A CA 1
ATOM 1695 C C . ALA A 1 224 ? 4.285 -12.649 10.419 1.00 43.94 224 ALA A C 1
ATOM 1697 O O . ALA A 1 224 ? 5.184 -13.443 10.668 1.00 43.94 224 ALA A O 1
ATOM 1698 N N . SER A 1 225 ? 4.335 -11.819 9.369 1.00 54.09 225 SER A N 1
ATOM 1699 C CA . SER A 1 225 ? 5.439 -11.740 8.401 1.00 54.09 225 SER A CA 1
ATOM 1700 C C . SER A 1 225 ? 6.720 -11.080 8.936 1.00 54.09 225 SER A C 1
ATOM 1702 O O . SER A 1 225 ? 7.730 -11.054 8.240 1.00 54.09 225 SER A O 1
ATOM 1704 N N . GLY A 1 226 ? 6.699 -10.495 10.140 1.00 69.38 226 GLY A N 1
ATOM 1705 C CA . GLY A 1 226 ? 7.833 -9.734 10.680 1.00 69.38 226 GLY A CA 1
ATOM 1706 C C . GLY A 1 226 ? 8.059 -8.366 10.019 1.00 69.38 226 GLY A C 1
ATOM 1707 O O . GLY A 1 226 ? 9.091 -7.746 10.262 1.00 69.38 226 GLY A O 1
ATOM 1708 N N . ILE A 1 227 ? 7.111 -7.890 9.203 1.00 82.75 227 ILE A N 1
ATOM 1709 C CA . ILE A 1 227 ? 7.156 -6.581 8.536 1.00 82.75 227 ILE A CA 1
ATOM 1710 C C . ILE A 1 227 ? 6.166 -5.625 9.209 1.00 82.75 227 ILE A C 1
ATOM 1712 O O . ILE A 1 227 ? 4.980 -5.932 9.361 1.00 82.75 227 ILE A O 1
ATOM 1716 N N . ALA A 1 228 ? 6.642 -4.445 9.600 1.00 88.38 228 ALA A N 1
ATOM 1717 C CA . ALA A 1 228 ? 5.820 -3.377 10.148 1.00 88.38 228 ALA A CA 1
ATOM 1718 C C . ALA A 1 228 ? 5.250 -2.500 9.023 1.00 88.38 228 ALA A C 1
ATOM 1720 O O . ALA A 1 228 ? 5.971 -1.727 8.398 1.00 88.38 228 ALA A O 1
ATOM 1721 N N . VAL A 1 229 ? 3.937 -2.578 8.799 1.00 91.31 229 VAL A N 1
ATOM 1722 C CA . VAL A 1 229 ? 3.252 -1.716 7.823 1.00 91.31 229 VAL A CA 1
ATOM 1723 C C . VAL A 1 229 ? 2.953 -0.345 8.437 1.00 91.31 229 VAL A C 1
ATOM 1725 O O . VAL A 1 229 ? 2.184 -0.227 9.405 1.00 91.31 229 VAL A O 1
ATOM 1728 N N . VAL A 1 230 ? 3.533 0.702 7.851 1.00 95.50 230 VAL A N 1
ATOM 1729 C CA . VAL A 1 230 ? 3.375 2.103 8.256 1.00 95.50 230 VAL A CA 1
ATOM 1730 C C . VAL A 1 230 ? 2.649 2.862 7.148 1.00 95.50 230 VAL A C 1
ATOM 1732 O O . VAL A 1 230 ? 3.231 3.281 6.153 1.00 95.50 230 VAL A O 1
ATOM 1735 N N . ALA A 1 231 ? 1.339 3.023 7.325 1.00 95.31 231 ALA A N 1
ATOM 1736 C CA . ALA A 1 231 ? 0.511 3.800 6.412 1.00 95.31 231 ALA A CA 1
ATOM 1737 C C . ALA A 1 231 ? 0.506 5.282 6.816 1.00 95.31 231 ALA A C 1
ATOM 1739 O O . ALA A 1 231 ? 0.184 5.598 7.969 1.00 95.31 231 ALA A O 1
ATOM 1740 N N . VAL A 1 232 ? 0.830 6.154 5.863 1.00 96.38 232 VAL A N 1
ATOM 1741 C CA . VAL A 1 232 ? 0.914 7.616 6.005 1.00 96.38 232 VAL A CA 1
ATOM 1742 C C . VAL A 1 232 ? 0.036 8.295 4.958 1.00 96.38 232 VAL A C 1
ATOM 1744 O O . VAL A 1 232 ? -0.235 7.727 3.900 1.00 96.38 232 VAL A O 1
ATOM 1747 N N . MET A 1 233 ? -0.424 9.508 5.251 1.00 95.50 233 MET A N 1
ATOM 1748 C CA . MET A 1 233 ? -1.219 10.311 4.323 1.00 95.50 233 MET A CA 1
ATOM 1749 C C . MET A 1 233 ? -0.502 11.614 3.990 1.00 95.50 233 MET A C 1
ATOM 1751 O O . MET A 1 233 ? 0.054 12.271 4.875 1.00 95.50 233 MET A O 1
ATOM 1755 N N . CYS A 1 234 ? -0.542 11.997 2.716 1.00 93.50 234 CYS A N 1
ATOM 1756 C CA . CYS A 1 234 ? -0.141 13.332 2.289 1.00 93.50 234 CYS A CA 1
ATOM 1757 C C . CYS A 1 234 ? -1.202 14.372 2.668 1.00 93.50 234 CYS A C 1
ATOM 1759 O O . CYS A 1 234 ? -2.337 14.022 2.998 1.00 93.50 234 CYS A O 1
ATOM 1761 N N . LYS A 1 235 ? -0.849 15.659 2.590 1.00 92.19 235 LYS A N 1
ATOM 1762 C CA . LYS A 1 235 ? -1.784 16.751 2.888 1.00 92.19 235 LYS A CA 1
ATOM 1763 C C . LYS A 1 235 ? -3.045 16.671 2.003 1.00 92.19 235 LYS A C 1
ATOM 1765 O O . LYS A 1 235 ? -2.926 16.290 0.829 1.00 92.19 235 LYS A O 1
ATOM 1770 N N . PRO A 1 236 ? -4.228 17.048 2.521 1.00 92.94 236 PRO A N 1
ATOM 1771 C CA . PRO A 1 236 ? -5.438 17.187 1.722 1.00 92.94 236 PRO A CA 1
ATOM 1772 C C . PRO A 1 236 ? -5.204 18.112 0.526 1.00 92.94 236 PRO A C 1
ATOM 1774 O O . PRO A 1 236 ? -4.626 19.190 0.663 1.00 92.94 236 PRO A O 1
ATOM 1777 N N . HIS A 1 237 ? -5.622 17.668 -0.653 1.00 91.62 237 HIS A N 1
ATOM 1778 C CA . HIS A 1 237 ? -5.545 18.424 -1.897 1.00 91.62 237 HIS A CA 1
ATOM 1779 C C . HIS A 1 237 ? -6.625 17.926 -2.857 1.00 91.62 237 HIS A C 1
ATOM 1781 O O . HIS A 1 237 ? -7.129 16.809 -2.712 1.00 91.62 237 HIS A O 1
ATOM 1787 N N . ARG A 1 238 ? -6.994 18.771 -3.820 1.00 90.88 238 ARG A N 1
ATOM 1788 C CA . ARG A 1 238 ? -7.995 18.434 -4.834 1.00 90.88 238 ARG A CA 1
ATOM 1789 C C . ARG A 1 238 ? -7.423 17.448 -5.850 1.00 90.88 238 ARG A C 1
ATOM 1791 O O . ARG A 1 238 ? -6.244 17.514 -6.196 1.00 90.88 238 ARG A O 1
ATOM 1798 N N . CYS A 1 239 ? -8.276 16.562 -6.358 1.00 89.94 239 CYS A N 1
ATOM 1799 C CA . CYS A 1 239 ? -7.924 15.708 -7.489 1.00 89.94 239 CYS A CA 1
ATOM 1800 C C . CYS A 1 239 ? -7.630 16.551 -8.741 1.00 89.94 239 CYS A C 1
ATOM 1802 O O . CYS A 1 239 ? -8.390 17.470 -9.029 1.00 89.94 239 CYS A O 1
ATOM 1804 N N . PRO A 1 240 ? -6.621 16.200 -9.552 1.00 89.00 240 PRO A N 1
ATOM 1805 C CA . PRO A 1 240 ? -6.245 16.996 -10.722 1.00 89.00 240 PRO A CA 1
ATOM 1806 C C . PRO A 1 240 ? -7.319 17.013 -11.823 1.00 89.00 240 PRO A C 1
ATOM 1808 O O . PRO A 1 240 ? -7.502 18.032 -12.482 1.00 89.00 240 PRO A O 1
ATOM 1811 N N . HIS A 1 241 ? -8.089 15.928 -11.990 1.00 87.00 241 HIS A N 1
ATOM 1812 C CA . HIS A 1 241 ? -9.141 15.855 -13.017 1.00 87.00 241 HIS A CA 1
ATOM 1813 C C . HIS A 1 241 ? -10.330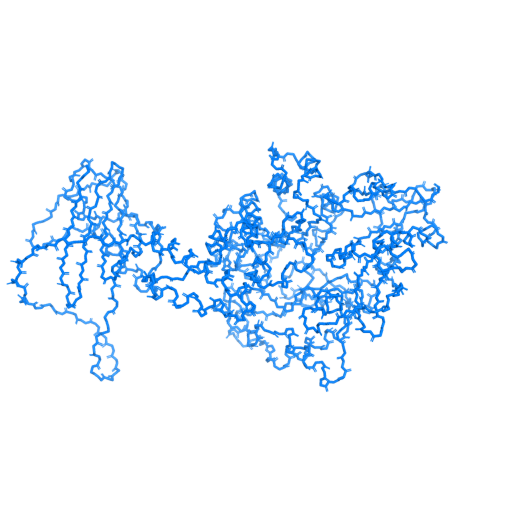 16.790 -12.757 1.00 87.00 241 HIS A C 1
ATOM 1815 O O . HIS A 1 241 ? -11.127 16.996 -13.671 1.00 87.00 241 HIS A O 1
ATOM 1821 N N . ILE A 1 242 ? -10.453 17.387 -11.562 1.00 89.12 242 ILE A N 1
ATOM 1822 C CA . ILE A 1 242 ? -11.521 18.358 -11.281 1.00 89.12 242 ILE A CA 1
ATOM 1823 C C . ILE A 1 242 ? -11.431 19.565 -12.223 1.00 89.12 242 ILE A C 1
ATOM 1825 O O . ILE A 1 242 ? -12.453 20.081 -12.657 1.00 89.12 242 ILE A O 1
ATOM 1829 N N . ALA A 1 243 ? -10.214 19.961 -12.612 1.00 86.12 243 ALA A N 1
ATOM 1830 C CA . ALA A 1 243 ? -9.990 21.071 -13.532 1.00 86.12 243 ALA A CA 1
ATOM 1831 C C . ALA A 1 243 ? -10.504 20.777 -14.952 1.00 86.12 243 ALA A C 1
ATOM 1833 O O . ALA A 1 243 ? -10.856 21.700 -15.675 1.00 86.12 243 ALA A O 1
ATOM 1834 N N . MET A 1 244 ? -10.550 19.500 -15.345 1.00 83.81 244 MET A N 1
ATOM 1835 C CA . MET A 1 244 ? -10.976 19.071 -16.683 1.00 83.81 244 MET A CA 1
ATOM 1836 C C . MET A 1 244 ? -12.447 18.651 -16.725 1.00 83.81 244 MET A C 1
ATOM 1838 O O . MET A 1 244 ? -13.128 18.873 -17.717 1.00 83.81 244 MET A O 1
ATOM 1842 N N . THR A 1 245 ? -12.931 18.016 -15.659 1.00 86.69 245 THR A N 1
ATOM 1843 C CA . THR A 1 245 ? -14.265 17.392 -15.607 1.00 86.69 245 THR A CA 1
ATOM 1844 C C . THR A 1 245 ? -15.288 18.205 -14.813 1.00 86.69 245 THR A C 1
ATOM 1846 O O . THR A 1 245 ? -16.472 17.879 -14.808 1.00 86.69 245 THR A O 1
ATOM 1849 N N . GLY A 1 246 ? -14.843 19.245 -14.106 1.00 87.31 246 GLY A N 1
ATOM 1850 C CA . GLY A 1 246 ? -15.672 20.115 -13.273 1.00 87.31 246 GLY A CA 1
ATOM 1851 C C . GLY A 1 246 ? -16.003 19.561 -11.884 1.00 87.31 246 GLY A C 1
ATOM 1852 O O . GLY A 1 246 ? -16.304 20.347 -10.995 1.00 87.31 246 GLY A O 1
ATOM 1853 N N . ASN A 1 247 ? -15.917 18.244 -11.661 1.00 85.44 247 ASN A N 1
ATOM 1854 C CA . ASN A 1 247 ? -16.288 17.593 -10.397 1.00 85.44 247 ASN A CA 1
ATOM 1855 C C . ASN A 1 247 ? -15.353 16.421 -10.049 1.00 85.44 247 ASN A C 1
ATOM 1857 O O . ASN A 1 247 ? -14.564 15.970 -10.874 1.00 85.44 247 ASN A O 1
ATOM 1861 N N . ILE A 1 248 ? -15.447 15.908 -8.819 1.00 88.12 248 ILE A N 1
ATOM 1862 C CA . ILE A 1 248 ? -14.767 14.670 -8.396 1.00 88.12 248 ILE A CA 1
ATOM 1863 C C . ILE A 1 248 ? -15.535 13.411 -8.848 1.00 88.12 248 ILE A C 1
ATOM 1865 O O . ILE A 1 248 ? -16.647 13.499 -9.374 1.00 88.12 248 ILE A O 1
ATOM 1869 N N . CYS A 1 249 ? -14.962 12.222 -8.622 1.00 91.31 249 CYS A N 1
ATOM 1870 C CA . CYS A 1 249 ? -15.631 10.951 -8.921 1.00 91.31 249 CYS A CA 1
ATOM 1871 C C . CYS A 1 249 ? -16.908 10.766 -8.078 1.00 91.31 249 CYS A C 1
ATOM 1873 O O . CYS A 1 249 ? -16.905 11.018 -6.872 1.00 91.31 249 CYS A O 1
ATOM 1875 N N . VAL A 1 250 ? -17.962 10.219 -8.690 1.00 93.06 250 VAL A N 1
ATOM 1876 C CA . VAL A 1 250 ? -19.329 10.149 -8.128 1.00 93.06 250 VAL A CA 1
ATOM 1877 C C . VAL A 1 250 ? -19.403 9.456 -6.758 1.00 93.06 250 VAL A C 1
ATOM 1879 O O . VAL A 1 250 ? -20.155 9.881 -5.883 1.00 93.06 250 VAL A O 1
ATOM 1882 N N . TYR A 1 251 ? -18.621 8.398 -6.547 1.00 91.69 251 TYR A N 1
ATOM 1883 C CA . TYR A 1 251 ? -18.625 7.590 -5.319 1.00 91.69 251 TYR A CA 1
ATOM 1884 C C . TYR A 1 251 ? -17.565 8.016 -4.289 1.00 91.69 251 TYR A C 1
ATOM 1886 O O . TYR A 1 251 ? -17.409 7.355 -3.264 1.00 91.69 251 TYR A O 1
ATOM 1894 N N . CYS A 1 252 ? -16.774 9.057 -4.567 1.00 91.50 252 CYS A N 1
ATOM 1895 C CA . CYS A 1 252 ? -15.615 9.420 -3.755 1.00 91.50 252 CYS A CA 1
ATOM 1896 C C . CYS A 1 252 ? -16.029 10.278 -2.546 1.00 91.50 252 CYS A C 1
ATOM 1898 O O . CYS A 1 252 ? -16.478 11.403 -2.752 1.00 91.50 252 CYS A O 1
ATOM 1900 N N . PRO A 1 253 ? -15.880 9.797 -1.295 1.00 90.19 253 PRO A N 1
ATOM 1901 C CA . PRO A 1 253 ? -16.160 10.607 -0.114 1.00 90.19 253 PRO A CA 1
ATOM 1902 C C . PRO A 1 253 ? -14.977 11.515 0.239 1.00 90.19 253 PRO A C 1
ATOM 1904 O O . PRO A 1 253 ? -13.839 11.268 -0.176 1.00 90.19 253 PRO A O 1
ATOM 1907 N N . GLY A 1 254 ? -15.232 12.498 1.100 1.00 88.81 254 GLY A N 1
ATOM 1908 C CA . GLY A 1 254 ? -14.179 13.294 1.721 1.00 88.81 254 GLY A CA 1
ATOM 1909 C C . GLY A 1 254 ? -13.445 14.237 0.771 1.00 88.81 254 GLY A C 1
ATOM 1910 O O . GLY A 1 254 ? -13.852 14.467 -0.369 1.00 88.81 254 GLY A O 1
ATOM 1911 N N . GLY A 1 255 ? -12.310 14.740 1.249 1.00 87.81 255 GLY A N 1
ATOM 1912 C CA . GLY A 1 255 ? -11.479 15.703 0.533 1.00 87.81 255 GLY A CA 1
ATOM 1913 C C . GLY A 1 255 ? -11.830 17.163 0.847 1.00 87.81 255 GLY A C 1
ATOM 1914 O O . GLY A 1 255 ? -12.770 17.429 1.598 1.00 87.81 255 GLY A O 1
ATOM 1915 N N . PRO A 1 256 ? -11.068 18.118 0.277 1.00 87.81 256 PRO A N 1
ATOM 1916 C CA . PRO A 1 256 ? -11.174 19.539 0.624 1.00 87.81 256 PRO A CA 1
ATOM 1917 C C . PRO A 1 256 ? -12.536 20.182 0.341 1.00 87.81 256 PRO A C 1
ATOM 1919 O O . PRO A 1 256 ? -12.880 21.160 0.992 1.00 87.81 256 PRO A O 1
ATOM 1922 N N . ASP A 1 257 ? -13.286 19.641 -0.620 1.00 86.62 257 ASP A N 1
ATOM 1923 C CA . ASP A 1 257 ? -14.573 20.183 -1.074 1.00 86.62 257 ASP A CA 1
ATOM 1924 C C . ASP A 1 257 ? -15.770 19.401 -0.497 1.00 86.62 257 ASP A C 1
ATOM 1926 O O . ASP A 1 257 ? -16.838 19.352 -1.101 1.00 86.62 257 ASP A O 1
ATOM 1930 N N . SER A 1 258 ? -15.582 18.730 0.644 1.00 87.00 258 SER A N 1
ATOM 1931 C CA . SER A 1 258 ? -16.605 17.904 1.296 1.00 87.00 258 SER A CA 1
ATOM 1932 C C . SER A 1 258 ? -16.924 18.389 2.710 1.00 87.00 258 SER A C 1
ATOM 1934 O O . SER A 1 258 ? -16.131 19.105 3.317 1.00 87.00 258 SER A O 1
ATOM 1936 N N . ASP A 1 259 ? -18.029 17.896 3.275 1.00 84.75 259 ASP A N 1
ATOM 1937 C CA . ASP A 1 259 ? -18.430 18.149 4.671 1.00 84.75 259 ASP A CA 1
ATOM 1938 C C . ASP A 1 259 ? -17.489 17.503 5.714 1.00 84.75 259 ASP A C 1
ATOM 1940 O O . ASP A 1 259 ? -17.687 17.654 6.920 1.00 84.75 259 ASP A O 1
ATOM 1944 N N . PHE A 1 260 ? -16.484 16.732 5.282 1.00 85.12 260 PHE A N 1
ATOM 1945 C CA . PHE A 1 260 ? -15.538 16.068 6.175 1.00 85.12 260 PHE A CA 1
ATOM 1946 C C . PHE A 1 260 ? -14.315 16.950 6.440 1.00 85.12 260 PHE A C 1
ATOM 1948 O O . PHE A 1 260 ? -13.371 16.990 5.640 1.00 85.12 260 PHE A O 1
ATOM 1955 N N . ASP A 1 261 ? -14.309 17.586 7.612 1.00 81.56 261 ASP A N 1
ATOM 1956 C CA . ASP A 1 261 ? -13.257 18.500 8.054 1.00 81.56 261 ASP A CA 1
ATOM 1957 C C . ASP A 1 261 ? -11.847 17.909 7.934 1.00 81.56 261 ASP A C 1
ATOM 1959 O O . ASP A 1 261 ? -11.508 16.875 8.520 1.00 81.56 261 ASP A O 1
ATOM 1963 N N . TYR A 1 262 ? -10.992 18.631 7.204 1.00 84.06 262 TYR A N 1
ATOM 1964 C CA . TYR A 1 262 ? -9.556 18.368 7.086 1.00 84.06 262 TYR A CA 1
ATOM 1965 C C . TYR A 1 262 ? -9.212 16.929 6.649 1.00 84.06 262 TYR A C 1
ATOM 1967 O O . TYR A 1 262 ? -8.153 16.399 6.999 1.00 84.06 262 TYR A O 1
ATOM 1975 N N . SER A 1 263 ? -10.097 16.291 5.878 1.00 87.44 263 SER A N 1
ATOM 1976 C CA . SER A 1 263 ? -9.940 14.924 5.374 1.00 87.44 263 SER A CA 1
ATOM 1977 C C . SER A 1 263 ? -9.213 14.872 4.023 1.00 87.44 263 SER A C 1
ATOM 1979 O O . SER A 1 263 ? -9.309 15.779 3.194 1.00 87.44 263 SER A O 1
ATOM 1981 N N . THR A 1 264 ? -8.454 13.802 3.779 1.00 88.06 264 THR A N 1
ATOM 1982 C CA . THR A 1 264 ? -7.862 13.528 2.461 1.00 88.06 264 THR A CA 1
ATOM 1983 C C . THR A 1 264 ? -8.899 12.967 1.497 1.00 88.06 264 THR A C 1
ATOM 1985 O O . THR A 1 264 ? -9.871 12.330 1.902 1.00 88.06 264 THR A O 1
ATOM 1988 N N . GLN A 1 265 ? -8.682 13.170 0.195 1.00 88.00 265 GLN A N 1
ATOM 1989 C CA . GLN A 1 265 ? -9.597 12.668 -0.824 1.00 88.00 265 GLN A CA 1
ATOM 1990 C C . GLN A 1 265 ? -9.814 11.156 -0.691 1.00 88.00 265 GLN A C 1
ATOM 1992 O O . GLN A 1 265 ? -8.862 10.389 -0.552 1.00 88.00 265 GLN A O 1
ATOM 1997 N N . SER A 1 266 ? -11.066 10.718 -0.829 1.00 87.25 266 SER A N 1
ATOM 1998 C CA . SER A 1 266 ? -11.520 9.333 -0.658 1.00 87.25 266 SER A CA 1
ATOM 1999 C C . SER A 1 266 ? -11.599 8.856 0.794 1.00 87.25 266 SER A C 1
ATOM 2001 O O . SER A 1 266 ? -11.920 7.683 0.988 1.00 87.25 266 SER A O 1
ATOM 2003 N N . TYR A 1 267 ? -11.295 9.680 1.799 1.00 89.50 267 TYR A N 1
ATOM 2004 C CA . TYR A 1 267 ? -11.292 9.307 3.220 1.00 89.50 267 TYR A CA 1
ATOM 2005 C C . TYR A 1 267 ? -12.206 10.224 4.032 1.00 89.50 267 TYR A C 1
ATOM 2007 O O . TYR A 1 267 ? -12.334 11.400 3.734 1.00 89.50 267 TYR A O 1
ATOM 2015 N N . THR A 1 268 ? -12.821 9.696 5.088 1.00 88.69 268 THR A N 1
ATOM 2016 C CA . THR A 1 268 ? -13.783 10.448 5.918 1.00 88.69 268 THR A CA 1
ATOM 2017 C C . THR A 1 268 ? -13.133 11.200 7.080 1.00 88.69 268 THR A C 1
ATOM 2019 O O . THR A 1 268 ? -13.785 12.002 7.737 1.00 88.69 268 THR A O 1
ATOM 2022 N N . GLY A 1 269 ? -11.863 10.919 7.391 1.00 89.12 269 GLY A N 1
ATOM 2023 C CA . GLY A 1 269 ? -11.163 11.495 8.547 1.00 89.12 269 GLY A CA 1
ATOM 2024 C C . GLY A 1 269 ? -11.300 10.664 9.828 1.00 89.12 269 GLY A C 1
ATOM 2025 O O . GLY A 1 269 ? -10.456 10.760 10.719 1.00 89.12 269 GLY A O 1
ATOM 2026 N N . TYR A 1 270 ? -12.291 9.772 9.892 1.00 87.81 270 TYR A N 1
ATOM 2027 C CA . TYR A 1 270 ? -12.574 8.927 11.056 1.00 87.81 270 TYR A CA 1
ATOM 2028 C C . TYR A 1 270 ? -11.900 7.551 11.001 1.00 87.81 270 TYR A C 1
ATOM 2030 O O . TYR A 1 270 ? -11.975 6.773 11.955 1.00 87.81 270 TYR A O 1
ATOM 2038 N N . GLU A 1 271 ? -11.213 7.218 9.906 1.00 87.06 271 GLU A N 1
ATOM 2039 C CA . GLU A 1 271 ? -10.422 5.994 9.844 1.00 87.06 271 GLU A CA 1
ATOM 2040 C C . GLU A 1 271 ? -9.202 6.108 10.777 1.00 87.06 271 GLU A C 1
ATOM 2042 O O . GLU A 1 271 ? -8.606 7.182 10.897 1.00 87.06 271 GLU A O 1
ATOM 2047 N N . PRO A 1 272 ? -8.733 5.011 11.407 1.00 87.19 272 PRO A N 1
ATOM 2048 C CA . PRO A 1 272 ? -7.616 5.075 12.348 1.00 87.19 272 PRO A CA 1
ATOM 2049 C C . PRO A 1 272 ? -6.350 5.720 11.788 1.00 87.19 272 PRO A C 1
ATOM 2051 O O . PRO A 1 272 ? -5.593 6.327 12.542 1.00 87.19 272 PRO A O 1
ATOM 2054 N N . THR A 1 273 ? -6.077 5.551 10.492 1.00 90.19 273 THR A N 1
ATOM 2055 C CA . THR A 1 273 ? -4.922 6.194 9.857 1.00 90.19 273 THR A CA 1
ATOM 2056 C C . THR A 1 273 ? -5.173 7.667 9.562 1.00 90.19 273 THR A C 1
ATOM 2058 O O . THR A 1 273 ? -4.299 8.469 9.874 1.00 90.19 273 THR A O 1
ATOM 2061 N N . SER A 1 274 ? -6.364 8.029 9.083 1.00 91.06 274 SER A N 1
ATOM 2062 C CA . SER A 1 274 ? -6.768 9.422 8.869 1.00 91.06 274 SER A CA 1
ATOM 2063 C C . SER A 1 274 ? -6.709 10.229 10.165 1.00 91.06 274 SER A C 1
ATOM 2065 O O . SER A 1 274 ? -6.071 11.273 10.208 1.00 91.06 274 SER A O 1
ATOM 2067 N N . MET A 1 275 ? -7.236 9.690 11.270 1.00 89.19 275 MET A N 1
ATOM 2068 C CA . MET A 1 275 ? -7.172 10.344 12.583 1.00 89.19 275 MET A CA 1
ATOM 2069 C C . MET A 1 275 ? -5.730 10.595 13.051 1.00 89.19 275 MET A C 1
ATOM 2071 O O . MET A 1 275 ? -5.437 11.629 13.654 1.00 89.19 275 MET A O 1
ATOM 2075 N N . ARG A 1 276 ? -4.802 9.662 12.776 1.00 91.62 276 ARG A N 1
ATOM 2076 C CA . ARG A 1 276 ? -3.374 9.862 13.083 1.00 91.62 276 ARG A CA 1
ATOM 2077 C C . ARG A 1 276 ? -2.761 10.947 12.203 1.00 91.62 276 ARG A C 1
ATOM 2079 O O . ARG A 1 276 ? -2.017 11.771 12.725 1.00 91.62 276 ARG A O 1
ATOM 2086 N N . ALA A 1 277 ? -3.086 10.955 10.913 1.00 93.81 277 ALA A N 1
ATOM 2087 C CA . ALA A 1 277 ? -2.603 11.961 9.979 1.00 93.81 277 ALA A CA 1
ATOM 2088 C C . ALA A 1 277 ? -3.089 13.367 10.362 1.00 93.81 277 ALA A C 1
ATOM 2090 O O . ALA A 1 277 ? -2.272 14.275 10.483 1.00 93.81 277 ALA A O 1
ATOM 2091 N N . ILE A 1 278 ? -4.379 13.524 10.677 1.00 92.75 278 ILE A N 1
ATOM 2092 C CA . ILE A 1 278 ? -4.979 14.783 11.145 1.00 92.75 278 ILE A CA 1
ATOM 2093 C C . ILE A 1 278 ? -4.295 15.273 12.426 1.00 92.75 278 ILE A C 1
ATOM 2095 O O . ILE A 1 278 ? -3.867 16.425 12.494 1.00 92.75 278 ILE A O 1
ATOM 2099 N N . ARG A 1 279 ? -4.109 14.397 13.426 1.00 92.06 279 ARG A N 1
ATOM 2100 C CA . ARG A 1 279 ? -3.418 14.745 14.682 1.00 92.06 279 ARG A CA 1
ATOM 2101 C C . ARG A 1 279 ? -1.973 15.199 14.453 1.00 92.06 279 ARG A C 1
ATOM 2103 O O . ARG A 1 279 ? -1.506 16.100 15.142 1.00 92.06 279 ARG A O 1
ATOM 2110 N N . ALA A 1 280 ? -1.280 14.579 13.503 1.00 93.44 280 ALA A N 1
ATOM 2111 C CA . ALA A 1 280 ? 0.072 14.956 13.099 1.00 93.44 280 ALA A CA 1
ATOM 2112 C C . ALA A 1 280 ? 0.096 16.137 12.108 1.00 93.44 280 ALA A C 1
ATOM 2114 O O . ALA A 1 280 ? 1.157 16.483 11.602 1.00 93.44 280 ALA A O 1
ATOM 2115 N N . ARG A 1 281 ? -1.058 16.745 11.794 1.00 94.75 281 ARG A N 1
ATOM 2116 C CA . ARG A 1 281 ? -1.209 17.797 10.773 1.00 94.75 281 ARG A CA 1
ATOM 2117 C C . ARG A 1 281 ? -0.599 17.416 9.418 1.00 94.75 281 ARG A C 1
ATOM 2119 O O . ARG A 1 281 ? -0.072 18.270 8.716 1.00 94.75 281 ARG A O 1
ATOM 2126 N N . TYR A 1 282 ? -0.699 16.140 9.053 1.00 94.88 282 TYR A N 1
ATOM 2127 C CA . TYR A 1 282 ? -0.130 15.551 7.839 1.00 94.88 282 TYR A CA 1
ATOM 2128 C C . TYR A 1 282 ? 1.396 15.672 7.712 1.00 94.88 282 TYR A C 1
ATOM 2130 O O . TYR A 1 282 ? 1.934 15.486 6.620 1.00 94.88 282 TYR A O 1
ATOM 2138 N N . ASP A 1 283 ? 2.105 15.911 8.818 1.00 97.00 283 ASP A N 1
ATOM 2139 C CA . ASP A 1 283 ? 3.562 15.890 8.834 1.00 97.00 283 ASP A CA 1
ATOM 2140 C C . ASP A 1 283 ? 4.079 14.446 8.628 1.00 97.00 283 ASP A C 1
ATOM 2142 O O . ASP A 1 283 ? 3.697 13.541 9.381 1.00 97.00 283 ASP A O 1
ATOM 2146 N N . PRO A 1 284 ? 4.884 14.175 7.584 1.00 96.75 284 PRO A N 1
ATOM 2147 C CA . PRO A 1 284 ? 5.365 12.825 7.273 1.00 96.75 284 PRO A CA 1
ATOM 2148 C C . PRO A 1 284 ? 6.287 12.236 8.349 1.00 96.75 284 PRO A C 1
ATOM 2150 O O . PRO A 1 284 ? 6.238 11.024 8.599 1.00 96.75 284 PRO A O 1
ATOM 2153 N N . TYR A 1 285 ? 7.104 13.071 8.998 1.00 97.31 285 TYR A N 1
ATOM 2154 C CA . TYR A 1 285 ? 8.058 12.634 10.012 1.00 97.31 285 TYR A CA 1
ATOM 2155 C C . TYR A 1 285 ? 7.321 12.192 11.283 1.00 97.31 285 TYR A C 1
ATOM 2157 O O . TYR A 1 285 ? 7.488 11.059 11.740 1.00 97.31 285 TYR A O 1
ATOM 2165 N N . GLU A 1 286 ? 6.422 13.031 11.798 1.00 97.06 286 GLU A N 1
ATOM 2166 C CA . GLU A 1 286 ? 5.622 12.763 12.997 1.00 97.06 286 GLU A CA 1
ATOM 2167 C C . GLU A 1 286 ? 4.650 11.593 12.799 1.00 97.06 286 GLU A C 1
ATOM 2169 O O . GLU A 1 286 ? 4.500 10.749 13.690 1.00 97.06 286 GLU A O 1
ATOM 2174 N N . GLN A 1 287 ? 4.025 11.473 11.618 1.00 97.19 287 GLN A N 1
ATOM 2175 C CA . GLN A 1 287 ? 3.192 10.309 11.286 1.00 97.19 287 GLN A CA 1
ATOM 2176 C C . GLN A 1 287 ? 3.991 9.003 11.363 1.00 97.19 287 GLN A C 1
ATOM 2178 O O . GLN A 1 287 ? 3.521 8.017 11.944 1.00 97.19 287 GLN A O 1
ATOM 2183 N N . THR A 1 288 ? 5.194 8.998 10.786 1.00 96.56 288 THR A N 1
ATOM 2184 C CA . THR A 1 288 ? 6.064 7.819 10.744 1.00 96.56 288 THR A CA 1
ATOM 2185 C C . THR A 1 288 ? 6.582 7.475 12.130 1.00 96.56 288 THR A C 1
ATOM 2187 O O . THR A 1 288 ? 6.352 6.362 12.611 1.00 96.56 288 THR A O 1
ATOM 2190 N N . LYS A 1 289 ? 7.218 8.436 12.805 1.00 94.75 289 LYS A N 1
ATOM 2191 C CA . LYS A 1 289 ? 7.791 8.262 14.140 1.00 94.75 289 LYS A CA 1
ATOM 2192 C C . LYS A 1 289 ? 6.735 7.804 15.140 1.00 94.75 289 LYS A C 1
ATOM 2194 O O . LYS A 1 289 ? 6.901 6.758 15.769 1.00 94.75 289 LYS A O 1
ATOM 2199 N N . GLY A 1 290 ? 5.594 8.496 15.195 1.00 93.06 290 GLY A N 1
ATOM 2200 C CA . GLY A 1 290 ? 4.498 8.145 16.094 1.00 93.06 290 GLY A CA 1
ATOM 2201 C C . GLY A 1 290 ? 3.940 6.742 15.836 1.00 93.06 290 GLY A C 1
ATOM 2202 O O . GLY A 1 290 ? 3.593 6.023 16.778 1.00 93.06 290 GLY A O 1
ATOM 2203 N N . ARG A 1 291 ? 3.882 6.297 14.573 1.00 93.31 291 ARG A N 1
ATOM 2204 C CA . ARG A 1 291 ? 3.419 4.942 14.241 1.00 93.31 291 ARG A CA 1
ATOM 2205 C C . ARG A 1 291 ? 4.449 3.866 14.588 1.00 93.31 291 ARG A C 1
ATOM 2207 O O . ARG A 1 291 ? 4.060 2.817 15.107 1.00 93.31 291 ARG A O 1
ATOM 2214 N N . VAL A 1 292 ? 5.729 4.106 14.317 1.00 92.06 292 VAL A N 1
ATOM 2215 C CA . VAL A 1 292 ? 6.824 3.176 14.633 1.00 92.06 292 VAL A CA 1
ATOM 2216 C C . VAL A 1 292 ? 6.956 2.994 16.146 1.00 92.06 292 VAL A C 1
ATOM 2218 O O . VAL A 1 292 ? 6.991 1.860 16.625 1.00 92.06 292 VAL A O 1
ATOM 2221 N N . GLU A 1 293 ? 6.939 4.083 16.915 1.00 90.69 293 GLU A N 1
ATOM 2222 C CA . GLU A 1 293 ? 6.977 4.043 18.381 1.00 90.69 293 GLU A CA 1
ATOM 2223 C C . GLU A 1 293 ? 5.757 3.320 18.958 1.00 90.69 293 GLU A C 1
ATOM 2225 O O . GLU A 1 293 ? 5.895 2.470 19.840 1.00 90.69 293 GLU A O 1
ATOM 2230 N N . GLN A 1 294 ? 4.564 3.571 18.406 1.00 86.38 294 GLN A N 1
ATOM 2231 C CA . GLN A 1 294 ? 3.355 2.855 18.804 1.00 86.38 294 GLN A CA 1
ATOM 2232 C C . GLN A 1 294 ? 3.497 1.340 18.586 1.00 86.38 294 GLN A C 1
ATOM 2234 O O . GLN A 1 294 ? 3.176 0.563 19.486 1.00 86.38 294 GLN A O 1
ATOM 2239 N N . LEU A 1 295 ? 3.977 0.901 17.419 1.00 86.12 295 LEU A N 1
ATOM 2240 C CA . LEU A 1 295 ? 4.170 -0.523 17.123 1.00 86.12 295 LEU A CA 1
ATOM 2241 C C . LEU A 1 295 ? 5.214 -1.163 18.046 1.00 86.12 295 LEU A C 1
ATOM 2243 O O . LEU A 1 295 ? 4.973 -2.253 18.572 1.00 86.12 295 LEU A O 1
ATOM 2247 N N . ARG A 1 296 ? 6.317 -0.456 18.314 1.00 84.38 296 ARG A N 1
ATOM 2248 C CA . ARG A 1 296 ? 7.355 -0.884 19.260 1.00 84.38 296 ARG A CA 1
ATOM 2249 C C . ARG A 1 296 ? 6.802 -1.027 20.681 1.00 84.38 296 ARG A C 1
ATOM 2251 O O . ARG A 1 296 ? 7.060 -2.034 21.332 1.00 84.38 296 ARG A O 1
ATOM 2258 N N . SER A 1 297 ? 5.974 -0.082 21.133 1.00 78.88 297 SER A N 1
ATOM 2259 C CA . SER A 1 297 ? 5.339 -0.108 22.464 1.00 78.88 297 SER A CA 1
ATOM 2260 C C . SER A 1 297 ? 4.356 -1.275 22.654 1.00 78.88 297 SER A C 1
ATOM 2262 O O . SER A 1 297 ? 4.139 -1.750 23.765 1.00 78.88 297 SER A O 1
ATOM 2264 N N . LEU A 1 298 ? 3.790 -1.776 21.552 1.00 77.81 298 LEU A N 1
ATOM 2265 C CA . LEU A 1 298 ? 2.933 -2.962 21.508 1.00 77.81 298 LEU A CA 1
ATOM 2266 C C . LEU A 1 298 ? 3.734 -4.275 21.366 1.00 77.81 298 LEU A C 1
ATOM 2268 O O . LEU A 1 298 ? 3.139 -5.350 21.301 1.00 77.81 298 LEU A O 1
ATOM 2272 N N . GLY A 1 299 ? 5.070 -4.208 21.315 1.00 73.25 299 GLY A N 1
ATOM 2273 C CA . GLY A 1 299 ? 5.961 -5.367 21.220 1.00 73.25 299 GLY A CA 1
ATOM 2274 C C . GLY A 1 299 ? 6.155 -5.927 19.806 1.00 73.25 299 GLY A C 1
ATOM 2275 O O . GLY A 1 299 ? 6.661 -7.044 19.656 1.00 73.25 299 GLY A O 1
ATOM 2276 N N . HIS A 1 300 ? 5.741 -5.210 18.757 1.00 79.12 300 HIS A N 1
ATOM 2277 C CA . HIS A 1 300 ? 6.020 -5.610 17.375 1.00 79.12 300 HIS A CA 1
ATOM 2278 C C . HIS A 1 300 ? 7.465 -5.245 16.996 1.00 79.12 300 HIS A C 1
ATOM 2280 O O . HIS A 1 300 ? 7.950 -4.179 17.377 1.00 79.12 300 HIS A O 1
ATOM 2286 N N . SER A 1 301 ? 8.147 -6.116 16.239 1.00 81.56 301 SER A N 1
ATOM 2287 C CA . SER A 1 301 ? 9.426 -5.739 15.618 1.00 81.56 301 SER A CA 1
ATOM 2288 C C . SER A 1 301 ? 9.159 -4.660 14.569 1.00 81.56 301 SER A C 1
ATOM 2290 O O . SER A 1 301 ? 8.168 -4.716 13.839 1.00 81.56 301 SER A O 1
ATOM 2292 N N . VAL A 1 302 ? 10.041 -3.666 14.540 1.00 87.81 302 VAL A N 1
ATOM 2293 C CA . VAL A 1 302 ? 10.028 -2.546 13.590 1.00 87.81 302 VAL A CA 1
ATOM 2294 C C . VAL A 1 302 ? 11.360 -2.463 12.837 1.00 87.81 302 VAL A C 1
ATOM 2296 O O . VAL A 1 302 ? 11.756 -1.399 12.365 1.00 87.81 302 VAL A O 1
ATOM 2299 N N . ASP A 1 303 ? 12.074 -3.588 12.755 1.00 88.00 303 ASP A N 1
ATOM 2300 C CA . ASP A 1 303 ? 13.376 -3.677 12.081 1.00 88.00 303 ASP A CA 1
ATOM 2301 C C . ASP A 1 303 ? 13.204 -3.610 10.561 1.00 88.00 303 ASP A C 1
ATOM 2303 O O . ASP A 1 303 ? 14.065 -3.099 9.852 1.00 88.00 303 ASP A O 1
ATOM 2307 N N . LYS A 1 304 ? 12.057 -4.086 10.064 1.00 90.00 304 LYS A N 1
ATOM 2308 C CA . LYS A 1 304 ? 11.637 -4.002 8.666 1.00 90.00 304 LYS A CA 1
ATOM 2309 C C . LYS A 1 304 ? 10.334 -3.221 8.586 1.00 90.00 304 LYS A C 1
ATOM 2311 O O . LYS A 1 304 ? 9.339 -3.623 9.188 1.00 90.00 304 LYS A O 1
ATOM 2316 N N . VAL A 1 305 ? 10.342 -2.125 7.841 1.00 93.94 305 VAL A N 1
ATOM 2317 C CA . VAL A 1 305 ? 9.200 -1.229 7.661 1.00 93.94 305 VAL A CA 1
ATOM 2318 C C . VAL A 1 305 ? 8.809 -1.189 6.191 1.00 93.94 305 VAL A C 1
ATOM 2320 O O . VAL A 1 305 ? 9.655 -0.979 5.324 1.00 93.94 305 VAL A O 1
ATOM 2323 N N . GLU A 1 306 ? 7.522 -1.371 5.924 1.00 95.12 306 GLU A N 1
ATOM 2324 C CA . GLU A 1 306 ? 6.917 -1.140 4.615 1.00 95.12 306 GLU A CA 1
ATOM 2325 C C . GLU A 1 306 ? 6.002 0.081 4.709 1.00 95.12 306 GLU A C 1
ATOM 2327 O O . GLU A 1 306 ? 5.056 0.107 5.507 1.00 95.12 306 GLU A O 1
ATOM 2332 N N . PHE A 1 307 ? 6.287 1.101 3.906 1.00 97.50 307 PHE A N 1
ATOM 2333 C CA . PHE A 1 307 ? 5.458 2.296 3.843 1.00 97.50 307 PHE A CA 1
ATOM 2334 C C . PHE A 1 307 ? 4.296 2.114 2.876 1.00 97.50 307 PHE A C 1
ATOM 2336 O O . PHE A 1 307 ? 4.443 1.510 1.815 1.00 97.50 307 PHE A O 1
ATOM 2343 N N . ILE A 1 308 ? 3.148 2.698 3.215 1.00 96.44 308 ILE A N 1
ATOM 2344 C CA . ILE A 1 308 ? 2.021 2.854 2.292 1.00 96.44 308 ILE A CA 1
ATOM 2345 C C . ILE A 1 308 ? 1.610 4.322 2.297 1.00 96.44 308 ILE A C 1
ATOM 2347 O O . ILE A 1 308 ? 1.113 4.822 3.308 1.00 96.44 308 ILE A O 1
ATOM 2351 N N . ILE A 1 309 ? 1.820 5.003 1.175 1.00 96.19 309 ILE A N 1
ATOM 2352 C CA . ILE A 1 309 ? 1.408 6.390 0.972 1.00 96.19 309 ILE A CA 1
ATOM 2353 C C . ILE A 1 309 ? -0.001 6.379 0.396 1.00 96.19 309 ILE A C 1
ATOM 2355 O O . ILE A 1 309 ? -0.221 5.959 -0.741 1.00 96.19 309 ILE A O 1
ATOM 2359 N N . MET A 1 310 ? -0.951 6.829 1.210 1.00 90.06 310 MET A N 1
ATOM 2360 C CA . MET A 1 310 ? -2.376 6.807 0.900 1.00 90.06 310 MET A CA 1
ATOM 2361 C C . MET A 1 310 ? -2.894 8.182 0.477 1.00 90.06 310 MET A C 1
ATOM 2363 O O . MET A 1 310 ? -2.396 9.215 0.930 1.00 90.06 310 MET A O 1
ATOM 2367 N N . GLY A 1 311 ? -3.947 8.175 -0.343 1.00 77.50 311 GLY A N 1
ATOM 2368 C CA . GLY A 1 311 ? -4.624 9.389 -0.828 1.00 77.50 311 GLY A CA 1
ATOM 2369 C C . GLY A 1 311 ? -4.897 9.381 -2.332 1.00 77.50 311 GLY A C 1
ATOM 2370 O O . GLY A 1 311 ? -5.651 10.215 -2.817 1.00 77.50 311 GLY A O 1
ATOM 2371 N N . GLY A 1 312 ? -4.314 8.433 -3.075 1.00 73.25 312 GLY A N 1
ATOM 2372 C CA . GLY A 1 312 ? -4.610 8.164 -4.489 1.00 73.25 312 GLY A CA 1
ATOM 2373 C C . GLY A 1 312 ? -4.123 9.208 -5.501 1.00 73.25 312 GLY A C 1
ATOM 2374 O O . GLY A 1 312 ? -4.087 8.910 -6.691 1.00 73.25 312 GLY A O 1
ATOM 2375 N N . THR A 1 313 ? -3.738 10.409 -5.065 1.00 85.94 313 THR A N 1
ATOM 2376 C CA . THR A 1 313 ? -3.283 11.510 -5.936 1.00 85.94 313 THR A CA 1
ATOM 2377 C C . THR A 1 313 ? -1.952 12.121 -5.504 1.00 85.94 313 THR A C 1
ATOM 2379 O O . THR A 1 313 ? -1.579 13.186 -5.975 1.00 85.94 313 THR A O 1
ATOM 2382 N N . PHE A 1 314 ? -1.170 11.437 -4.661 1.00 94.19 314 PHE A N 1
ATOM 2383 C CA . PHE A 1 314 ? 0.138 11.933 -4.205 1.00 94.19 314 PHE A CA 1
ATOM 2384 C C . PHE A 1 314 ? 1.037 12.402 -5.361 1.00 94.19 314 PHE A C 1
ATOM 2386 O O . PHE A 1 314 ? 1.689 13.437 -5.260 1.00 94.19 314 PHE A O 1
ATOM 2393 N N . MET A 1 315 ? 1.024 11.680 -6.485 1.00 93.00 315 MET A N 1
ATOM 2394 C CA . MET A 1 315 ? 1.851 12.000 -7.647 1.00 93.00 315 MET A CA 1
ATOM 2395 C C . MET A 1 315 ? 1.434 13.257 -8.409 1.00 93.00 315 MET A C 1
ATOM 2397 O O . MET A 1 315 ? 2.264 13.761 -9.160 1.00 93.00 315 MET A O 1
ATOM 2401 N N . SER A 1 316 ? 0.224 13.788 -8.205 1.00 92.00 316 SER A N 1
ATOM 2402 C CA . SER A 1 316 ? -0.200 15.062 -8.803 1.00 92.00 316 SER A CA 1
ATOM 2403 C C . SER A 1 316 ? 0.253 16.287 -8.014 1.00 92.00 316 SER A C 1
ATOM 2405 O O . SER A 1 316 ? -0.004 17.415 -8.424 1.00 92.00 316 SER A O 1
ATOM 2407 N N . MET A 1 317 ? 0.893 16.083 -6.864 1.00 93.62 317 MET A N 1
ATOM 2408 C CA . MET A 1 317 ? 1.444 17.159 -6.050 1.00 93.62 317 MET A CA 1
ATOM 2409 C C . MET A 1 317 ? 2.742 17.705 -6.659 1.00 93.62 317 MET A C 1
ATOM 2411 O O . MET A 1 317 ? 3.440 16.965 -7.357 1.00 93.62 317 MET A O 1
ATOM 2415 N N . PRO A 1 318 ? 3.123 18.960 -6.350 1.00 95.31 318 PRO A N 1
ATOM 2416 C CA . PRO A 1 318 ? 4.404 19.516 -6.778 1.00 95.31 318 PRO A CA 1
ATOM 2417 C C . PRO A 1 318 ? 5.586 18.624 -6.379 1.00 95.31 318 PRO A C 1
ATOM 2419 O O . PRO A 1 318 ? 5.584 18.013 -5.306 1.00 95.31 318 PRO A O 1
ATOM 2422 N N . GLU A 1 319 ? 6.603 18.552 -7.236 1.00 95.00 319 GLU A N 1
ATOM 2423 C CA . GLU A 1 319 ? 7.780 17.707 -7.016 1.00 95.00 319 GLU A CA 1
ATOM 2424 C C . GLU A 1 319 ? 8.502 18.015 -5.706 1.00 95.00 319 GLU A C 1
ATOM 2426 O O . GLU A 1 319 ? 8.771 17.083 -4.954 1.00 95.00 319 GLU A O 1
ATOM 2431 N N . A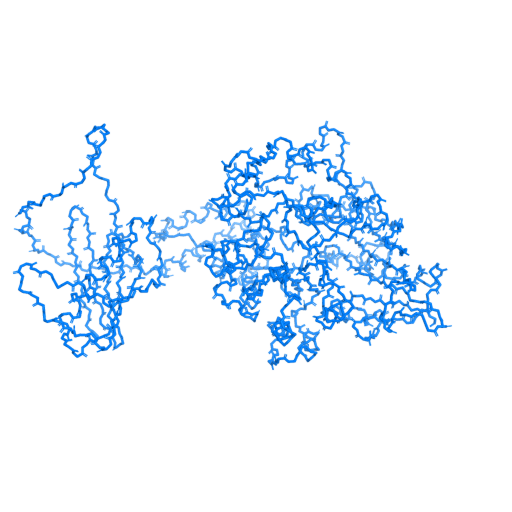SP A 1 320 ? 8.700 19.289 -5.371 1.00 96.25 320 ASP A N 1
ATOM 2432 C CA . ASP A 1 320 ? 9.364 19.696 -4.125 1.00 96.25 320 ASP A CA 1
ATOM 2433 C C . ASP A 1 320 ? 8.652 19.149 -2.884 1.00 96.25 320 ASP A C 1
ATOM 2435 O O . ASP A 1 320 ? 9.288 18.663 -1.943 1.00 96.25 320 ASP A O 1
ATOM 2439 N N . TYR A 1 321 ? 7.313 19.159 -2.900 1.00 96.62 321 TYR A N 1
ATOM 2440 C CA . TYR A 1 321 ? 6.512 18.581 -1.824 1.00 96.62 321 TYR A CA 1
ATOM 2441 C C . TYR A 1 321 ? 6.692 17.065 -1.759 1.00 96.62 321 TYR A C 1
ATOM 2443 O O . TYR A 1 321 ? 6.904 16.530 -0.674 1.00 96.62 321 TYR A O 1
ATOM 2451 N N . ARG A 1 322 ? 6.616 16.369 -2.901 1.00 96.88 322 ARG A N 1
ATOM 2452 C CA . ARG A 1 322 ? 6.753 14.905 -2.957 1.00 96.88 322 ARG A CA 1
ATOM 2453 C C . ARG A 1 322 ? 8.138 14.464 -2.484 1.00 96.88 322 ARG A C 1
ATOM 2455 O O . ARG A 1 322 ? 8.228 13.606 -1.611 1.00 96.88 322 ARG A O 1
ATOM 2462 N N . SER A 1 323 ? 9.196 15.098 -2.982 1.00 97.12 323 SER A N 1
ATOM 2463 C CA . SER A 1 323 ? 10.582 14.796 -2.619 1.00 97.12 323 SER A CA 1
ATOM 2464 C C . SER A 1 323 ? 10.845 15.056 -1.134 1.00 97.12 323 SER A C 1
ATOM 2466 O O . SER A 1 323 ? 11.348 14.170 -0.445 1.00 97.12 323 SER A O 1
ATOM 2468 N N . THR A 1 324 ? 10.398 16.201 -0.601 1.00 97.75 324 THR A N 1
ATOM 2469 C CA . THR A 1 324 ? 10.514 16.500 0.838 1.00 97.75 324 THR A CA 1
ATOM 2470 C C . THR A 1 324 ? 9.716 15.506 1.680 1.00 97.75 324 THR A C 1
ATOM 2472 O O . THR A 1 324 ? 10.200 15.034 2.707 1.00 97.75 324 THR A O 1
ATOM 2475 N N . PHE A 1 325 ? 8.503 15.148 1.247 1.00 97.81 325 PHE A N 1
ATOM 2476 C CA . PHE A 1 325 ? 7.655 14.193 1.955 1.00 97.81 325 PHE A CA 1
ATOM 2477 C C . PHE A 1 325 ? 8.349 12.837 2.100 1.00 97.81 325 PHE A C 1
ATOM 2479 O O . PHE A 1 325 ? 8.437 12.317 3.209 1.00 97.81 325 PHE A O 1
ATOM 2486 N N . ILE A 1 326 ? 8.894 12.302 1.003 1.00 97.88 326 ILE A N 1
ATOM 2487 C CA . ILE A 1 326 ? 9.630 11.031 0.992 1.00 97.88 326 ILE A CA 1
ATOM 2488 C C . ILE A 1 326 ? 10.913 11.118 1.822 1.00 97.88 326 ILE A C 1
ATOM 2490 O O . ILE A 1 326 ? 11.175 10.214 2.619 1.00 97.88 326 ILE A O 1
ATOM 2494 N N . ALA A 1 327 ? 11.681 12.205 1.696 1.00 97.94 327 ALA A N 1
ATOM 2495 C CA . ALA A 1 327 ? 12.885 12.418 2.496 1.00 97.94 327 ALA A CA 1
ATOM 2496 C C . ALA A 1 327 ? 12.571 12.318 3.998 1.00 97.94 327 ALA A C 1
ATOM 2498 O O . ALA A 1 327 ? 13.240 11.590 4.729 1.00 97.94 327 ALA A O 1
ATOM 2499 N N . GLN A 1 328 ? 11.482 12.949 4.452 1.00 98.19 328 GLN A N 1
ATOM 2500 C CA . GLN A 1 328 ? 11.068 12.884 5.854 1.00 98.19 328 GLN A CA 1
ATOM 2501 C C . GLN A 1 328 ? 10.623 11.485 6.316 1.00 98.19 328 GLN A C 1
ATOM 2503 O O . GLN A 1 328 ? 10.848 11.140 7.478 1.00 98.19 328 GLN A O 1
ATOM 2508 N N . LEU A 1 329 ? 10.052 10.648 5.438 1.00 97.75 329 LEU A N 1
ATOM 2509 C CA . LEU A 1 329 ? 9.764 9.244 5.776 1.00 97.75 329 LEU A CA 1
ATOM 2510 C C . LEU A 1 329 ? 11.055 8.465 6.055 1.00 97.75 329 LEU A C 1
ATOM 2512 O O . LEU A 1 329 ? 11.146 7.735 7.045 1.00 97.75 329 LEU A O 1
ATOM 2516 N N . HIS A 1 330 ? 12.067 8.644 5.203 1.00 97.94 330 HIS A N 1
ATOM 2517 C CA . HIS A 1 330 ? 13.377 8.016 5.373 1.00 97.94 330 HIS A CA 1
ATOM 2518 C C . HIS A 1 330 ? 14.104 8.528 6.622 1.00 97.94 330 HIS A C 1
ATOM 2520 O O . HIS A 1 330 ? 14.618 7.719 7.400 1.00 97.94 330 HIS A O 1
ATOM 2526 N N . ASN A 1 331 ? 14.078 9.841 6.857 1.00 97.38 331 ASN A N 1
ATOM 2527 C CA . ASN A 1 331 ? 14.655 10.497 8.033 1.00 97.38 331 ASN A CA 1
ATOM 2528 C C . ASN A 1 331 ? 14.057 9.988 9.344 1.00 97.38 331 ASN A C 1
ATOM 2530 O O . ASN A 1 331 ? 14.781 9.752 10.310 1.00 97.38 331 ASN A O 1
ATOM 2534 N N . ALA A 1 332 ? 12.742 9.760 9.382 1.00 96.69 332 ALA A N 1
ATOM 2535 C CA . ALA A 1 332 ? 12.073 9.234 10.568 1.00 96.69 332 ALA A CA 1
ATOM 2536 C C . ALA A 1 332 ? 12.557 7.826 10.958 1.00 96.69 332 ALA A C 1
ATOM 2538 O O . ALA A 1 332 ? 12.477 7.454 12.129 1.00 96.69 332 ALA A O 1
ATOM 2539 N N . LEU A 1 333 ? 13.082 7.046 10.004 1.00 95.44 333 LEU A N 1
ATOM 2540 C CA . LEU A 1 333 ? 13.695 5.748 10.284 1.00 95.44 333 LEU A CA 1
ATOM 2541 C C . LEU A 1 333 ? 15.201 5.835 10.537 1.00 95.44 333 LEU A C 1
ATOM 2543 O O . LEU A 1 333 ? 15.711 5.076 11.358 1.00 95.44 333 LEU A O 1
ATOM 2547 N N . SER A 1 334 ? 15.933 6.682 9.811 1.00 95.38 334 SER A N 1
ATOM 2548 C CA . SER A 1 334 ? 17.399 6.770 9.896 1.00 95.38 334 SER A CA 1
ATOM 2549 C C . SER A 1 334 ? 17.900 7.651 11.040 1.00 95.38 334 SER A C 1
ATOM 2551 O O . SER A 1 334 ? 19.011 7.442 11.519 1.00 95.38 334 SER A O 1
ATOM 2553 N N . GLY A 1 335 ? 17.096 8.621 11.478 1.00 93.38 335 GLY A N 1
ATOM 2554 C CA . GLY A 1 335 ? 17.519 9.696 12.375 1.00 93.38 335 GLY A CA 1
ATOM 2555 C C . GLY A 1 335 ? 18.304 10.813 11.675 1.00 93.38 335 GLY A C 1
ATOM 2556 O O . GLY A 1 335 ? 18.730 11.747 12.348 1.00 93.38 335 GLY A O 1
ATOM 2557 N N . PHE A 1 336 ? 18.496 10.734 10.353 1.00 94.94 336 PHE A N 1
ATOM 2558 C CA . PHE A 1 336 ? 19.095 11.807 9.559 1.00 94.94 336 PHE A CA 1
ATOM 2559 C C . PHE A 1 336 ? 18.170 13.029 9.504 1.00 94.94 336 PHE A C 1
ATOM 2561 O O . PHE A 1 336 ? 16.949 12.904 9.601 1.00 94.94 336 PHE A O 1
ATOM 2568 N N . THR A 1 337 ? 18.752 14.213 9.330 1.00 94.06 337 THR A N 1
ATOM 2569 C CA . THR A 1 337 ? 18.024 15.476 9.200 1.00 94.06 337 THR A CA 1
ATOM 2570 C C . THR A 1 337 ? 18.443 16.164 7.910 1.00 94.06 337 THR A C 1
ATOM 2572 O O . THR A 1 337 ? 19.560 16.661 7.806 1.00 94.06 337 THR A O 1
ATOM 2575 N N . GLY A 1 338 ? 17.538 16.207 6.939 1.00 94.06 338 GLY A N 1
ATOM 2576 C CA . GLY A 1 338 ? 17.751 16.854 5.647 1.00 94.06 338 GLY A CA 1
ATOM 2577 C C . GLY A 1 338 ? 16.469 16.859 4.821 1.00 94.06 338 GLY A C 1
ATOM 2578 O O . GLY A 1 338 ? 15.481 16.224 5.196 1.00 94.06 338 GLY A O 1
ATOM 2579 N N . THR A 1 339 ? 16.459 17.588 3.712 1.00 93.69 339 THR A N 1
ATOM 2580 C CA . THR A 1 339 ? 15.312 17.652 2.785 1.00 93.69 339 THR A CA 1
ATOM 2581 C C . THR A 1 339 ? 15.612 17.034 1.424 1.00 93.69 339 THR A C 1
ATOM 2583 O O . THR A 1 339 ? 14.681 16.791 0.659 1.00 93.69 339 THR A O 1
ATOM 2586 N N . ASP A 1 340 ? 16.883 16.745 1.134 1.00 96.81 340 ASP A N 1
ATOM 2587 C CA . ASP A 1 340 ? 17.289 16.028 -0.068 1.00 96.81 340 ASP A CA 1
ATOM 2588 C C . ASP A 1 340 ? 16.898 14.546 0.042 1.00 96.81 340 ASP A C 1
ATOM 2590 O O . ASP A 1 340 ? 17.259 13.841 0.992 1.00 96.81 340 ASP A O 1
ATOM 2594 N N . VAL A 1 341 ? 16.119 14.077 -0.933 1.00 96.44 341 VAL A N 1
ATOM 2595 C CA . VAL A 1 341 ? 15.607 12.706 -0.958 1.00 96.44 341 VAL A CA 1
ATOM 2596 C C . VAL A 1 341 ? 16.696 11.677 -1.254 1.00 96.44 341 VAL A C 1
ATOM 2598 O O . VAL A 1 341 ? 16.659 10.586 -0.688 1.00 96.44 341 VAL A O 1
ATOM 2601 N N . ASP A 1 342 ? 17.688 12.014 -2.075 1.00 95.75 342 ASP A N 1
ATOM 2602 C CA . ASP A 1 342 ? 18.766 11.097 -2.438 1.00 95.75 342 ASP A CA 1
ATOM 2603 C C . ASP A 1 342 ? 19.704 10.883 -1.247 1.00 95.75 342 ASP A C 1
ATOM 2605 O O . ASP A 1 342 ? 20.103 9.751 -0.963 1.00 95.75 342 ASP A O 1
ATOM 2609 N N . GLU A 1 343 ? 20.006 11.943 -0.493 1.00 96.31 343 GLU A N 1
ATOM 2610 C CA . GLU A 1 343 ? 20.740 11.821 0.770 1.00 96.31 343 GLU A CA 1
ATOM 2611 C C . GLU A 1 343 ? 19.950 11.008 1.799 1.00 96.31 343 GLU A C 1
ATOM 2613 O O . GLU A 1 343 ? 20.478 10.046 2.367 1.00 96.31 343 GLU A O 1
ATOM 2618 N N . ALA A 1 344 ? 18.666 11.328 1.996 1.00 96.94 344 ALA A N 1
ATOM 2619 C CA . ALA A 1 344 ? 17.812 10.621 2.945 1.00 96.94 344 ALA A CA 1
ATOM 2620 C C . ALA A 1 344 ? 17.728 9.114 2.638 1.00 96.94 344 ALA A C 1
ATOM 2622 O O . ALA A 1 344 ? 17.832 8.291 3.552 1.00 96.94 344 ALA A O 1
ATOM 2623 N N . VAL A 1 345 ? 17.616 8.736 1.359 1.00 95.44 345 VAL A N 1
ATOM 2624 C CA . VAL A 1 345 ? 17.645 7.339 0.895 1.00 95.44 345 VAL A CA 1
ATOM 2625 C C . VAL A 1 345 ? 18.982 6.670 1.233 1.00 95.44 345 VAL A C 1
ATOM 2627 O O . VAL A 1 345 ? 18.981 5.585 1.823 1.00 95.44 345 VAL A O 1
ATOM 2630 N N . ARG A 1 346 ? 20.124 7.315 0.944 1.00 94.06 346 ARG A N 1
ATOM 2631 C CA . ARG A 1 346 ? 21.462 6.771 1.263 1.00 94.06 346 ARG A CA 1
ATOM 2632 C C . ARG A 1 346 ? 21.649 6.535 2.765 1.00 94.06 346 ARG A C 1
ATOM 2634 O O . ARG A 1 346 ? 22.172 5.494 3.161 1.00 94.06 346 ARG A O 1
ATOM 2641 N N . TYR A 1 347 ? 21.203 7.461 3.617 1.00 95.25 347 TYR A N 1
ATOM 2642 C CA . TYR A 1 347 ? 21.262 7.280 5.073 1.00 95.25 347 TYR A CA 1
ATOM 2643 C C . TYR A 1 347 ? 20.275 6.215 5.569 1.00 95.25 347 TYR A C 1
ATOM 2645 O O . TYR A 1 347 ? 20.600 5.434 6.467 1.00 95.25 347 TYR A O 1
ATOM 2653 N N . SER A 1 348 ? 19.080 6.139 4.976 1.00 94.06 348 SER A N 1
ATOM 2654 C CA . SER A 1 348 ? 18.062 5.138 5.321 1.00 94.06 348 SER A CA 1
ATOM 2655 C C . SER A 1 348 ? 18.524 3.711 5.058 1.00 94.06 348 SER A C 1
ATOM 2657 O O . SER A 1 348 ? 18.237 2.815 5.854 1.00 94.06 348 SER A O 1
ATOM 2659 N N . GLU A 1 349 ? 19.323 3.508 4.014 1.00 92.44 349 GLU A N 1
ATOM 2660 C CA . GLU A 1 349 ? 19.943 2.222 3.707 1.00 92.44 349 GLU A CA 1
ATOM 2661 C C . GLU A 1 349 ? 20.776 1.676 4.874 1.00 92.44 349 GLU A C 1
ATOM 2663 O O . GLU A 1 349 ? 20.751 0.475 5.137 1.00 92.44 349 GLU A O 1
ATOM 2668 N N . ARG A 1 350 ? 21.433 2.550 5.648 1.00 89.31 350 ARG A N 1
ATOM 2669 C CA . ARG A 1 350 ? 22.254 2.190 6.818 1.00 89.31 350 ARG A CA 1
ATOM 2670 C C . ARG A 1 350 ? 21.478 2.172 8.140 1.00 89.31 350 ARG A C 1
ATOM 2672 O O . ARG A 1 350 ? 22.047 1.810 9.167 1.00 89.31 350 ARG A O 1
ATOM 2679 N N . SER A 1 351 ? 20.183 2.499 8.135 1.00 91.69 351 SER A N 1
ATOM 2680 C CA . SER A 1 351 ? 19.367 2.530 9.356 1.00 91.69 351 SER A CA 1
ATOM 2681 C C . SER A 1 351 ? 19.238 1.152 10.020 1.00 91.69 351 SER A C 1
ATOM 2683 O O . SER A 1 351 ? 19.328 0.114 9.361 1.00 91.69 351 SER A O 1
ATOM 2685 N N . LYS A 1 352 ? 18.985 1.142 11.336 1.00 87.62 352 LYS A N 1
ATOM 2686 C CA . LYS A 1 352 ? 18.558 -0.051 12.084 1.00 87.62 352 LYS A CA 1
ATOM 2687 C C . LYS A 1 352 ? 17.145 -0.488 11.685 1.00 87.62 352 LYS A C 1
ATOM 2689 O O . LYS A 1 352 ? 16.909 -1.676 11.502 1.00 87.62 352 LYS A O 1
ATOM 2694 N N . SER A 1 353 ? 16.228 0.469 11.523 1.00 91.25 353 SER A N 1
ATOM 2695 C CA . SER A 1 353 ? 14.890 0.231 10.977 1.00 91.25 353 SER A CA 1
ATOM 2696 C C . SER A 1 353 ? 14.930 0.424 9.464 1.00 91.25 353 SER A C 1
ATOM 2698 O O . SER A 1 353 ? 15.023 1.542 8.964 1.00 91.25 353 SER A O 1
ATOM 2700 N N . LYS A 1 354 ? 14.883 -0.681 8.726 1.00 91.50 354 LYS A N 1
ATOM 2701 C CA . LYS A 1 354 ? 15.053 -0.728 7.274 1.00 91.50 354 LYS A CA 1
ATOM 2702 C C . LYS A 1 354 ? 13.732 -0.453 6.558 1.00 91.50 354 LYS A C 1
ATOM 2704 O O . LYS A 1 354 ? 12.758 -1.174 6.774 1.00 91.50 354 LYS A O 1
ATOM 2709 N N . ALA A 1 355 ? 13.713 0.529 5.657 1.00 94.62 355 ALA A N 1
ATOM 2710 C CA . ALA A 1 355 ? 12.622 0.709 4.697 1.00 94.62 355 ALA A CA 1
ATOM 2711 C C . ALA A 1 355 ? 12.717 -0.372 3.608 1.00 94.62 355 ALA A C 1
ATOM 2713 O O . ALA A 1 355 ? 13.470 -0.227 2.646 1.00 94.62 355 ALA A O 1
ATOM 2714 N N . ILE A 1 356 ? 12.002 -1.484 3.775 1.00 93.50 356 ILE A N 1
ATOM 2715 C CA . ILE A 1 356 ? 12.082 -2.633 2.858 1.00 93.50 356 ILE A CA 1
ATOM 2716 C C . ILE A 1 356 ? 11.182 -2.488 1.624 1.00 93.50 356 ILE A C 1
ATOM 2718 O O . ILE A 1 356 ? 11.294 -3.270 0.688 1.00 93.50 356 ILE A O 1
ATOM 2722 N N . GLY A 1 357 ? 10.294 -1.497 1.621 1.00 94.75 357 GLY A N 1
ATOM 2723 C CA . GLY A 1 357 ? 9.421 -1.202 0.497 1.00 94.75 357 GLY A CA 1
ATOM 2724 C C . GLY A 1 357 ? 8.589 0.046 0.744 1.00 94.75 357 GLY A C 1
ATOM 2725 O O . GLY A 1 357 ? 8.282 0.394 1.889 1.00 94.75 357 GLY A O 1
ATOM 2726 N N . ILE A 1 358 ? 8.225 0.714 -0.343 1.00 97.31 358 ILE A N 1
ATOM 2727 C CA . ILE A 1 358 ? 7.296 1.841 -0.335 1.00 97.31 358 ILE A CA 1
ATOM 2728 C C . ILE A 1 358 ? 6.221 1.537 -1.368 1.00 97.31 358 ILE A C 1
ATOM 2730 O O . ILE A 1 358 ? 6.519 1.257 -2.530 1.00 97.31 358 ILE A O 1
ATOM 2734 N N . THR A 1 359 ? 4.970 1.576 -0.917 1.00 97.25 359 THR A N 1
ATOM 2735 C CA . THR A 1 359 ? 3.788 1.498 -1.766 1.00 97.25 359 THR A CA 1
ATOM 2736 C C . THR A 1 359 ? 3.227 2.892 -1.988 1.00 97.25 359 THR A C 1
ATOM 2738 O O . THR A 1 359 ? 2.937 3.588 -1.013 1.00 97.25 359 THR A O 1
ATOM 2741 N N . ILE A 1 360 ? 3.033 3.285 -3.244 1.00 95.75 360 ILE A N 1
ATOM 2742 C CA . ILE A 1 360 ? 2.396 4.560 -3.599 1.00 95.75 360 ILE A CA 1
ATOM 2743 C C . ILE A 1 360 ? 1.044 4.281 -4.262 1.00 95.75 360 ILE A C 1
ATOM 2745 O O . ILE A 1 360 ? 0.969 3.578 -5.269 1.00 95.75 360 ILE A O 1
ATOM 2749 N N . GLU A 1 361 ? -0.033 4.832 -3.700 1.00 92.94 361 GLU A N 1
ATOM 2750 C CA . GLU A 1 361 ? -1.350 4.846 -4.346 1.00 92.94 361 GLU A CA 1
ATOM 2751 C C . GLU A 1 361 ? -1.418 5.995 -5.365 1.00 92.94 361 GLU A C 1
ATOM 2753 O O . GLU A 1 361 ? -1.139 7.150 -5.030 1.00 92.94 361 GLU A O 1
ATOM 2758 N N . THR A 1 362 ? -1.810 5.699 -6.606 1.00 89.94 362 THR A N 1
ATOM 2759 C CA . THR A 1 362 ? -1.922 6.702 -7.675 1.00 89.94 362 THR A CA 1
ATOM 2760 C C . THR A 1 362 ? -3.082 6.419 -8.641 1.00 89.94 362 THR A C 1
ATOM 2762 O O . THR A 1 362 ? -3.762 5.386 -8.579 1.00 89.94 362 THR A O 1
ATOM 2765 N N . ARG A 1 363 ? -3.321 7.357 -9.560 1.00 85.12 363 ARG A N 1
ATOM 2766 C CA . ARG A 1 363 ? -4.233 7.198 -10.698 1.00 85.12 363 ARG A CA 1
ATOM 2767 C C . ARG A 1 363 ? -3.463 6.726 -11.945 1.00 85.12 363 ARG A C 1
ATOM 2769 O O . ARG A 1 363 ? -2.280 7.050 -12.060 1.00 85.12 363 ARG A O 1
ATOM 2776 N N . PRO A 1 364 ? -4.107 5.996 -12.880 1.00 84.44 364 PRO A N 1
ATOM 2777 C CA . PRO A 1 364 ? -3.444 5.506 -14.094 1.00 84.44 364 PRO A CA 1
ATOM 2778 C C . PRO A 1 364 ? -2.778 6.610 -14.933 1.00 84.44 364 PRO A C 1
ATOM 2780 O O . PRO A 1 364 ? -1.695 6.408 -15.476 1.00 84.44 364 PRO A O 1
ATOM 2783 N N . ASP A 1 365 ? -3.385 7.797 -14.991 1.00 81.06 365 ASP A N 1
ATOM 2784 C CA . ASP A 1 365 ? -2.893 8.974 -15.719 1.00 81.06 365 ASP A CA 1
ATOM 2785 C C . ASP A 1 365 ? -1.643 9.619 -15.081 1.00 81.06 365 ASP A C 1
ATOM 2787 O O . ASP A 1 365 ? -0.946 10.402 -15.722 1.00 81.06 365 ASP A O 1
ATOM 2791 N N . TYR A 1 366 ? -1.283 9.229 -13.853 1.00 86.06 366 TYR A N 1
ATOM 2792 C CA . TYR A 1 366 ? -0.063 9.656 -13.154 1.00 86.06 366 TYR A CA 1
ATOM 2793 C C . TYR A 1 366 ? 1.017 8.562 -13.097 1.00 86.06 366 TYR A C 1
ATOM 2795 O O . TYR A 1 366 ? 1.867 8.558 -12.206 1.00 86.06 366 TYR A O 1
ATOM 2803 N N . CYS A 1 367 ? 1.028 7.673 -14.094 1.00 88.00 367 CYS A N 1
ATOM 2804 C CA . CYS A 1 367 ? 2.021 6.605 -14.274 1.00 88.00 367 CYS A CA 1
ATOM 2805 C C . CYS A 1 367 ? 2.907 6.801 -15.522 1.00 88.00 367 CYS A C 1
ATOM 2807 O O . CYS A 1 367 ? 3.430 5.839 -16.077 1.00 88.00 367 CYS A O 1
ATOM 2809 N N . LEU A 1 368 ? 3.071 8.042 -15.990 1.00 87.88 368 LEU A N 1
ATOM 2810 C CA . LEU A 1 368 ? 3.947 8.379 -17.121 1.00 87.88 368 LEU A CA 1
ATOM 2811 C C . LEU A 1 368 ? 5.434 8.147 -16.794 1.00 87.88 368 LEU A C 1
ATOM 2813 O O . LEU A 1 368 ? 5.834 8.141 -15.629 1.00 87.88 368 LEU A O 1
ATOM 2817 N N . ARG A 1 369 ? 6.282 8.032 -17.827 1.00 89.44 369 ARG A N 1
ATOM 2818 C CA . ARG A 1 369 ? 7.731 7.760 -17.691 1.00 89.44 369 ARG A CA 1
ATOM 2819 C C . ARG A 1 369 ? 8.461 8.662 -16.669 1.00 89.44 369 ARG A C 1
ATOM 2821 O O . ARG A 1 369 ? 9.246 8.118 -15.883 1.00 89.44 369 ARG A O 1
ATOM 2828 N N . PRO A 1 370 ? 8.207 9.990 -16.599 1.00 90.00 370 PRO A N 1
ATOM 2829 C CA . PRO A 1 370 ? 8.816 10.843 -15.573 1.00 90.00 370 PRO A CA 1
ATOM 2830 C C . PRO A 1 370 ? 8.360 10.481 -14.154 1.00 90.00 370 PRO A C 1
ATOM 2832 O O . PRO A 1 370 ? 9.188 10.366 -13.252 1.00 90.00 370 PRO A O 1
ATOM 2835 N N . HIS A 1 371 ? 7.064 10.214 -13.964 1.00 91.88 371 HIS A N 1
ATOM 2836 C CA . HIS A 1 371 ? 6.507 9.814 -12.670 1.00 91.88 371 HIS A CA 1
ATOM 2837 C C . HIS A 1 371 ? 7.091 8.483 -12.191 1.00 91.88 371 HIS A C 1
ATOM 2839 O O . HIS A 1 371 ? 7.510 8.381 -11.042 1.00 91.88 371 HIS A O 1
ATOM 2845 N N . LEU A 1 372 ? 7.184 7.484 -13.075 1.00 93.12 372 LEU A N 1
ATOM 2846 C CA . LEU A 1 372 ? 7.779 6.184 -12.751 1.00 93.12 372 LEU A CA 1
ATOM 2847 C C . LEU A 1 372 ? 9.259 6.320 -12.362 1.00 93.12 372 LEU A C 1
ATOM 2849 O O . LEU A 1 372 ? 9.710 5.695 -11.406 1.00 93.12 372 LEU A O 1
ATOM 2853 N N . SER A 1 373 ? 10.004 7.189 -13.050 1.00 93.19 373 SER A N 1
ATOM 2854 C CA . SER A 1 373 ? 11.408 7.466 -12.715 1.00 93.19 373 SER A CA 1
ATOM 2855 C C . SER A 1 373 ? 11.557 8.137 -11.344 1.00 93.19 373 SER A C 1
ATOM 2857 O O . SER A 1 373 ? 12.454 7.778 -10.583 1.00 93.19 373 SER A O 1
ATOM 2859 N N . GLN A 1 374 ? 10.655 9.057 -10.992 1.00 94.19 374 GLN A N 1
ATOM 2860 C CA . GLN A 1 374 ? 10.617 9.683 -9.665 1.00 94.19 374 GLN A CA 1
ATOM 2861 C C . GLN A 1 374 ? 10.266 8.675 -8.565 1.00 94.19 374 GLN A C 1
ATOM 2863 O O . GLN A 1 374 ? 10.908 8.657 -7.521 1.00 94.19 374 GLN A O 1
ATOM 2868 N N . MET A 1 375 ? 9.299 7.786 -8.803 1.00 95.75 375 MET A N 1
ATOM 2869 C CA . MET A 1 375 ? 8.950 6.724 -7.854 1.00 95.75 375 MET A CA 1
ATOM 2870 C C . MET A 1 375 ? 10.139 5.798 -7.572 1.00 95.75 375 MET A C 1
ATOM 2872 O O . MET A 1 375 ? 10.389 5.467 -6.415 1.00 95.75 375 MET A O 1
ATOM 2876 N N . LEU A 1 376 ? 10.896 5.419 -8.606 1.00 95.75 376 LEU A N 1
ATOM 2877 C CA . LEU A 1 376 ? 12.122 4.632 -8.445 1.00 95.75 376 LEU A CA 1
ATOM 2878 C C . LEU A 1 376 ? 13.169 5.383 -7.606 1.00 95.75 376 LEU A C 1
ATOM 2880 O O . LEU A 1 376 ? 13.735 4.799 -6.683 1.00 95.75 376 LEU A O 1
ATOM 2884 N N . ARG A 1 377 ? 13.368 6.687 -7.858 1.00 95.19 377 ARG A N 1
ATOM 2885 C CA . ARG A 1 377 ? 14.246 7.554 -7.046 1.00 95.19 377 ARG A CA 1
ATOM 2886 C C . ARG A 1 377 ? 13.819 7.589 -5.574 1.00 95.19 377 ARG A C 1
ATOM 2888 O O . ARG A 1 377 ? 14.663 7.547 -4.689 1.00 95.19 377 ARG A O 1
ATOM 2895 N N . TYR A 1 378 ? 12.514 7.594 -5.308 1.00 96.50 378 TYR A N 1
ATOM 2896 C CA . TYR A 1 378 ? 11.953 7.556 -3.955 1.00 96.50 378 TYR A CA 1
ATOM 2897 C C . TYR A 1 378 ? 12.131 6.210 -3.237 1.00 96.50 378 TYR A C 1
ATOM 2899 O O . TYR A 1 378 ? 11.832 6.129 -2.052 1.00 96.50 378 TYR A O 1
ATOM 2907 N N . GLY A 1 379 ? 12.577 5.149 -3.919 1.00 95.06 379 GLY A N 1
ATOM 2908 C CA . GLY A 1 379 ? 12.623 3.796 -3.356 1.00 95.06 379 GLY A CA 1
ATOM 2909 C C . GLY A 1 379 ? 11.263 3.086 -3.352 1.00 95.06 379 GLY A C 1
ATOM 2910 O O . GLY A 1 379 ? 11.048 2.168 -2.557 1.00 95.06 379 GLY A O 1
ATOM 2911 N N . CYS A 1 380 ? 10.334 3.513 -4.216 1.00 96.81 380 CYS A N 1
ATOM 2912 C CA . CYS A 1 380 ? 9.063 2.831 -4.449 1.00 96.81 380 CYS A CA 1
ATOM 2913 C C . CYS A 1 380 ? 9.298 1.437 -5.033 1.00 96.81 380 CYS A C 1
ATOM 2915 O O . CYS A 1 380 ? 10.009 1.284 -6.024 1.00 96.81 380 CYS A O 1
ATOM 2917 N N . THR A 1 381 ? 8.665 0.431 -4.435 1.00 96.06 381 THR A N 1
ATOM 2918 C CA . THR A 1 381 ? 8.736 -0.967 -4.886 1.00 96.06 381 THR A CA 1
ATOM 2919 C C . THR A 1 381 ? 7.388 -1.492 -5.360 1.00 96.06 381 THR A C 1
ATOM 2921 O O . THR A 1 381 ? 7.339 -2.468 -6.102 1.00 96.06 381 THR A O 1
ATOM 2924 N N . ARG A 1 382 ? 6.281 -0.851 -4.957 1.00 95.88 382 ARG A N 1
ATOM 2925 C CA . ARG A 1 382 ? 4.930 -1.243 -5.363 1.00 95.88 382 ARG A CA 1
ATOM 2926 C C . ARG A 1 382 ? 4.082 -0.025 -5.691 1.00 95.88 382 ARG A C 1
ATOM 2928 O O . ARG A 1 382 ? 4.029 0.940 -4.934 1.00 95.88 382 ARG A O 1
ATOM 2935 N N . LEU A 1 383 ? 3.348 -0.108 -6.791 1.00 93.69 383 LEU A N 1
ATOM 2936 C CA . LEU A 1 383 ? 2.358 0.890 -7.158 1.00 93.69 383 LEU A CA 1
ATOM 2937 C C . LEU A 1 383 ? 0.959 0.302 -7.052 1.00 93.69 383 LEU A C 1
ATOM 2939 O O . LEU A 1 383 ? 0.718 -0.824 -7.480 1.00 93.69 383 LEU A O 1
ATOM 2943 N N . GLU A 1 384 ? 0.033 1.076 -6.504 1.00 92.88 384 GLU A N 1
ATOM 2944 C CA . GLU A 1 384 ? -1.376 0.714 -6.483 1.00 92.88 384 GLU A CA 1
ATOM 2945 C C . GLU A 1 384 ? -2.176 1.685 -7.337 1.00 92.88 384 GLU A C 1
ATOM 2947 O O . GLU A 1 384 ? -2.214 2.888 -7.075 1.00 92.88 384 GLU A O 1
ATOM 2952 N N . ILE A 1 385 ? -2.825 1.145 -8.364 1.00 89.50 385 ILE A N 1
ATOM 2953 C CA . ILE A 1 385 ? -3.564 1.927 -9.347 1.00 89.50 385 ILE A CA 1
ATOM 2954 C C . ILE A 1 385 ? -5.059 1.776 -9.085 1.00 89.50 385 ILE A C 1
ATOM 2956 O O . ILE A 1 385 ? -5.606 0.673 -9.095 1.00 89.50 385 ILE A O 1
ATOM 2960 N N . GLY A 1 386 ? -5.748 2.901 -8.896 1.00 88.12 386 GLY A N 1
ATOM 2961 C CA . GLY A 1 386 ? -7.202 2.920 -8.752 1.00 88.12 386 GLY A CA 1
ATOM 2962 C C . GLY A 1 386 ? -7.939 2.725 -10.082 1.00 88.12 386 GLY A C 1
ATOM 2963 O O . GLY A 1 386 ? -8.519 3.697 -10.569 1.00 88.12 386 GLY A O 1
ATOM 2964 N N . VAL A 1 387 ? -7.937 1.503 -10.635 1.00 85.44 387 VAL A N 1
ATOM 2965 C CA . VAL A 1 387 ? -8.647 1.121 -11.882 1.00 85.44 387 VAL A CA 1
ATOM 2966 C C . VAL A 1 387 ? -10.167 1.209 -11.708 1.00 85.44 387 VAL A C 1
ATOM 2968 O O . VAL A 1 387 ? -10.828 1.916 -12.462 1.00 85.44 387 VAL A O 1
ATOM 2971 N N . GLN A 1 388 ? -10.684 0.603 -10.631 1.00 87.06 388 GLN A N 1
ATOM 2972 C CA . GLN A 1 388 ? -12.092 0.586 -10.186 1.00 87.06 388 GLN A CA 1
ATOM 2973 C C . GLN A 1 388 ? -13.056 -0.209 -11.076 1.00 87.06 388 GLN A C 1
ATOM 2975 O O . GLN A 1 388 ? -13.740 -1.091 -10.570 1.00 87.06 388 GLN A O 1
ATOM 2980 N N . SER A 1 389 ? -13.090 0.067 -12.378 1.00 85.62 389 SER A N 1
ATOM 2981 C CA . SER A 1 389 ? -13.913 -0.651 -13.356 1.00 85.62 389 SER A CA 1
ATOM 2982 C C . SER A 1 389 ? -13.080 -0.997 -14.581 1.00 85.62 389 SER A C 1
ATOM 2984 O O . SER A 1 389 ? -12.150 -0.267 -14.905 1.00 85.62 389 SER A O 1
ATOM 2986 N N . VAL A 1 390 ? -13.428 -2.093 -15.253 1.00 81.50 390 VAL A N 1
ATOM 2987 C CA . VAL A 1 390 ? -12.894 -2.464 -16.575 1.00 81.50 390 VAL A CA 1
ATOM 2988 C C . VAL A 1 390 ? -13.808 -2.055 -17.734 1.00 81.50 390 VAL A C 1
ATOM 2990 O O . VAL A 1 390 ? -13.466 -2.263 -18.895 1.00 81.50 390 VAL A O 1
ATOM 2993 N N . TYR A 1 391 ? -14.962 -1.466 -17.416 1.00 84.06 391 TYR A N 1
ATOM 2994 C CA . TYR A 1 391 ? -15.967 -1.036 -18.379 1.00 84.06 391 TYR A CA 1
ATOM 2995 C C . TYR A 1 391 ? -15.893 0.479 -18.614 1.00 84.06 391 TYR A C 1
ATOM 2997 O O . TYR A 1 391 ? -15.916 1.261 -17.655 1.00 84.06 391 TYR A O 1
ATOM 3005 N N . GLU A 1 392 ? -15.805 0.879 -19.887 1.00 82.62 392 GLU A N 1
ATOM 3006 C CA . GLU A 1 392 ? -15.663 2.282 -20.311 1.00 82.62 392 GLU A CA 1
ATOM 3007 C C . GLU A 1 392 ? -16.867 3.150 -19.935 1.00 82.62 392 GLU A C 1
ATOM 3009 O O . GLU A 1 392 ? -16.704 4.292 -19.507 1.00 82.62 392 GLU A O 1
ATOM 3014 N N . ASP A 1 393 ? -18.081 2.617 -20.068 1.00 88.06 393 ASP A N 1
ATOM 3015 C CA . ASP A 1 393 ? -19.317 3.304 -19.690 1.00 88.06 393 ASP A CA 1
ATOM 3016 C C . ASP A 1 393 ? -19.318 3.656 -18.198 1.00 88.06 393 ASP A C 1
ATOM 3018 O O . ASP A 1 393 ? -19.536 4.810 -17.839 1.00 88.06 393 ASP A O 1
ATOM 3022 N N . VAL A 1 394 ? -18.944 2.714 -17.329 1.00 88.62 394 VAL A N 1
ATOM 3023 C CA . VAL A 1 394 ? -18.822 2.952 -15.887 1.00 88.62 394 VAL A CA 1
ATOM 3024 C C . VAL A 1 394 ? -17.736 3.988 -15.594 1.00 88.62 394 VAL A C 1
ATOM 3026 O O . VAL A 1 394 ? -17.947 4.872 -14.764 1.00 88.62 394 VAL A O 1
ATOM 3029 N N . ALA A 1 395 ? -16.574 3.916 -16.249 1.00 83.00 395 ALA A N 1
ATOM 3030 C CA . ALA A 1 395 ? -15.491 4.879 -16.035 1.00 83.00 395 ALA A CA 1
ATOM 3031 C C . ALA A 1 395 ? -15.896 6.311 -16.439 1.00 83.00 395 ALA A C 1
ATOM 3033 O O . ALA A 1 395 ? -15.616 7.266 -15.704 1.00 83.00 395 ALA A O 1
ATOM 3034 N N . ARG A 1 396 ? -16.606 6.454 -17.563 1.00 85.19 396 ARG A N 1
ATOM 3035 C CA . ARG A 1 396 ? -17.161 7.724 -18.044 1.00 85.19 396 ARG A CA 1
ATOM 3036 C C . ARG A 1 396 ? -18.258 8.246 -17.115 1.00 85.19 396 ARG A C 1
ATOM 3038 O O . ARG A 1 396 ? -18.153 9.364 -16.616 1.00 85.19 396 ARG A O 1
ATOM 3045 N N . ASP A 1 397 ? -19.271 7.432 -16.835 1.00 89.62 397 ASP A N 1
ATOM 3046 C CA . ASP A 1 397 ? -20.493 7.861 -16.146 1.00 89.62 397 ASP A CA 1
ATOM 3047 C C . ASP A 1 397 ? -20.262 8.100 -14.640 1.00 89.62 397 ASP A C 1
ATOM 3049 O O . ASP A 1 397 ? -20.980 8.871 -14.005 1.00 89.62 397 ASP A O 1
ATOM 3053 N N . THR A 1 398 ? -19.212 7.505 -14.057 1.00 86.94 398 THR A N 1
ATOM 3054 C CA . THR A 1 398 ? -18.774 7.792 -12.674 1.00 86.94 398 THR A CA 1
ATOM 3055 C C . THR A 1 398 ? -17.799 8.966 -12.557 1.00 86.94 398 THR A C 1
ATOM 3057 O O . THR A 1 398 ? -17.305 9.245 -11.457 1.00 86.94 398 THR A O 1
ATOM 3060 N N . ASN A 1 399 ? -17.530 9.664 -13.664 1.00 85.06 399 ASN A N 1
ATOM 3061 C CA . ASN A 1 399 ? -16.576 10.765 -13.752 1.00 85.06 399 ASN A CA 1
ATOM 3062 C C . ASN A 1 399 ? -15.182 10.385 -13.209 1.00 85.06 399 ASN A C 1
ATOM 3064 O O . ASN A 1 399 ? -14.605 11.055 -12.348 1.00 85.06 399 ASN A O 1
ATOM 3068 N N . ARG A 1 400 ? -14.645 9.240 -13.653 1.00 83.94 400 ARG A N 1
ATOM 3069 C CA . ARG A 1 400 ? -13.364 8.719 -13.147 1.00 83.94 400 ARG A CA 1
ATOM 3070 C C . ARG A 1 400 ? -12.148 9.490 -13.683 1.00 83.94 400 ARG A C 1
ATOM 3072 O O . ARG A 1 400 ? -11.116 9.584 -13.002 1.00 83.94 400 ARG A O 1
ATOM 3079 N N . GLY A 1 401 ? -12.278 10.031 -14.894 1.00 71.88 401 GLY A N 1
ATOM 3080 C CA . GLY A 1 401 ? -11.248 10.819 -15.574 1.00 71.88 401 GLY A CA 1
ATOM 3081 C C . GLY A 1 401 ? -10.117 9.994 -16.203 1.00 71.88 401 GLY A C 1
ATOM 3082 O O . GLY A 1 401 ? -9.010 10.513 -16.309 1.00 71.88 401 GLY A O 1
ATOM 3083 N N . HIS A 1 402 ? -10.362 8.725 -16.558 1.00 72.44 402 HIS A N 1
ATOM 3084 C CA . HIS A 1 402 ? -9.475 7.871 -17.369 1.00 72.44 402 HIS A CA 1
ATOM 3085 C C . HIS A 1 402 ? -10.304 6.851 -18.175 1.00 72.44 402 HIS A C 1
ATOM 3087 O O . HIS A 1 402 ? -11.431 6.557 -17.781 1.00 72.44 402 HIS A O 1
ATOM 3093 N N . THR A 1 403 ? -9.753 6.307 -19.265 1.00 68.62 403 THR A N 1
ATOM 3094 C CA . THR A 1 403 ? -10.368 5.235 -20.080 1.00 68.62 403 THR A CA 1
ATOM 3095 C C . THR A 1 403 ? -9.885 3.851 -19.643 1.00 68.62 403 THR A C 1
ATOM 3097 O O . THR A 1 403 ? -8.801 3.721 -19.062 1.00 68.62 403 THR A O 1
ATOM 3100 N N . VAL A 1 404 ? -10.684 2.809 -19.879 1.00 66.50 404 VAL A N 1
ATOM 3101 C CA . VAL A 1 404 ? -10.347 1.422 -19.525 1.00 66.50 404 VAL A CA 1
ATOM 3102 C C . VAL A 1 404 ? -10.734 0.433 -20.615 1.00 66.50 404 VAL A C 1
ATOM 3104 O O . VAL A 1 404 ? -11.904 0.240 -20.915 1.00 66.50 404 VAL A O 1
ATOM 3107 N N . ARG A 1 405 ? -9.752 -0.315 -21.117 1.00 50.22 405 ARG A N 1
ATOM 3108 C CA . ARG A 1 405 ? -9.981 -1.357 -22.116 1.00 50.22 405 ARG A CA 1
ATOM 3109 C C . ARG A 1 405 ? -9.766 -2.737 -21.497 1.00 50.22 405 ARG A C 1
ATOM 3111 O O . ARG A 1 405 ? -8.614 -3.073 -21.319 1.00 50.22 405 ARG A O 1
ATOM 3118 N N . ALA A 1 406 ? -10.829 -3.533 -21.307 1.00 49.88 406 ALA A N 1
ATOM 3119 C CA . ALA A 1 406 ? -10.846 -5.014 -21.232 1.00 49.88 406 ALA A CA 1
ATOM 3120 C C . ALA A 1 406 ? -10.706 -5.759 -19.871 1.00 49.88 406 ALA A C 1
ATOM 3122 O O . ALA A 1 406 ? -10.398 -5.183 -18.834 1.00 49.88 406 ALA A O 1
ATOM 3123 N N . GLU A 1 407 ? -11.001 -7.073 -19.915 1.00 54.47 407 GLU A N 1
ATOM 3124 C CA . GLU A 1 407 ? -11.122 -8.050 -18.808 1.00 54.47 407 GLU A CA 1
ATOM 3125 C C . GLU A 1 407 ? -9.824 -8.282 -18.000 1.00 54.47 407 GLU A C 1
ATOM 3127 O O . GLU A 1 407 ? -8.732 -8.151 -18.536 1.00 54.47 407 GLU A O 1
ATOM 3132 N N . TYR A 1 408 ? -9.922 -8.640 -16.707 1.00 60.66 408 TYR A N 1
ATOM 3133 C CA . TYR A 1 408 ? -8.819 -8.454 -15.737 1.00 60.66 408 TYR A CA 1
ATOM 3134 C C . TYR A 1 408 ? -7.822 -9.617 -15.544 1.00 60.66 408 TYR A C 1
ATOM 3136 O O . TYR A 1 408 ? -6.720 -9.365 -15.066 1.00 60.66 408 TYR A O 1
ATOM 3144 N N . PHE A 1 409 ? -8.191 -10.875 -15.814 1.00 60.16 409 PHE A N 1
ATOM 3145 C CA . PHE A 1 409 ? -7.312 -12.038 -15.558 1.00 60.16 409 PHE A CA 1
ATOM 3146 C C . PHE A 1 409 ? -6.995 -12.851 -16.814 1.00 60.16 409 PHE A C 1
ATOM 3148 O O . PHE A 1 409 ? -5.859 -13.297 -17.004 1.00 60.16 409 PHE A O 1
ATOM 3155 N N . GLU A 1 410 ? -7.990 -13.050 -17.678 1.00 61.75 410 GLU A N 1
ATOM 3156 C CA . GLU A 1 410 ? -7.821 -13.827 -18.907 1.00 61.75 410 GLU A CA 1
ATOM 3157 C C . GLU A 1 410 ? -7.049 -13.032 -19.958 1.00 61.75 410 GLU A C 1
ATOM 3159 O O . GLU A 1 410 ? -6.133 -13.572 -20.585 1.00 61.75 410 GLU A O 1
ATOM 3164 N N . ASN A 1 411 ? -7.326 -11.730 -20.066 1.00 69.44 411 ASN A N 1
ATOM 3165 C CA . ASN A 1 411 ? -6.649 -10.848 -21.000 1.00 69.44 411 ASN A CA 1
ATOM 3166 C C . ASN A 1 411 ? -5.170 -10.657 -20.618 1.00 69.44 411 ASN A C 1
ATOM 3168 O O . ASN A 1 411 ? -4.882 -10.092 -19.566 1.00 69.44 411 ASN A O 1
ATOM 3172 N N . PRO A 1 412 ? -4.209 -11.007 -21.485 1.00 72.38 412 PRO A N 1
ATOM 3173 C CA . PRO A 1 412 ? -2.794 -10.738 -21.242 1.00 72.38 412 PRO A CA 1
ATOM 3174 C C . PRO A 1 412 ? -2.458 -9.253 -21.029 1.00 72.38 412 PRO A C 1
ATOM 3176 O O . PRO A 1 412 ? -1.397 -8.963 -20.490 1.00 72.38 412 PRO A O 1
ATOM 3179 N N . ALA A 1 413 ? -3.325 -8.312 -21.418 1.00 65.00 413 ALA A N 1
ATOM 3180 C CA . ALA A 1 413 ? -3.181 -6.883 -21.120 1.00 65.00 413 ALA A CA 1
ATOM 3181 C C . ALA A 1 413 ? -3.455 -6.515 -19.643 1.00 65.00 413 ALA A C 1
ATOM 3183 O O . ALA A 1 413 ? -3.189 -5.383 -19.233 1.00 65.00 413 ALA A O 1
ATOM 3184 N N . PHE A 1 414 ? -3.992 -7.447 -18.846 1.00 66.06 414 PHE A N 1
ATOM 3185 C CA . PHE A 1 414 ? -4.227 -7.298 -17.410 1.00 66.06 414 PHE A CA 1
ATOM 3186 C C . PHE A 1 414 ? -3.904 -8.611 -16.706 1.00 66.06 414 PHE A C 1
ATOM 3188 O O . PHE A 1 414 ? -4.628 -9.584 -16.835 1.00 66.06 414 PHE A O 1
ATOM 3195 N N . ARG A 1 415 ? -2.818 -8.650 -15.932 1.00 82.06 415 ARG A N 1
ATOM 3196 C CA . ARG A 1 415 ? -2.492 -9.766 -15.026 1.00 82.06 415 ARG A CA 1
ATOM 3197 C C . ARG A 1 415 ? -1.706 -9.234 -13.843 1.00 82.06 415 ARG A C 1
ATOM 3199 O O . ARG A 1 415 ? -0.489 -9.370 -13.769 1.00 82.06 415 ARG A O 1
ATOM 3206 N N . SER A 1 416 ? -2.398 -8.523 -12.959 1.00 88.25 416 SER A N 1
ATOM 3207 C CA . SER A 1 416 ? -1.738 -7.860 -11.839 1.00 88.25 416 SER A CA 1
ATOM 3208 C C . SER A 1 416 ? -1.272 -8.852 -10.771 1.00 88.25 416 SER A C 1
ATOM 3210 O O . SER A 1 416 ? -1.868 -9.906 -10.528 1.00 88.25 416 SER A O 1
ATOM 3212 N N . ASP A 1 417 ? -0.220 -8.461 -10.058 1.00 92.94 417 ASP A N 1
ATOM 3213 C CA . ASP A 1 417 ? 0.320 -9.241 -8.946 1.00 92.94 417 ASP A CA 1
ATOM 3214 C C . ASP A 1 417 ? -0.583 -9.208 -7.701 1.00 92.94 417 ASP A C 1
ATOM 3216 O O . ASP A 1 417 ? -0.413 -10.006 -6.775 1.00 92.94 417 ASP A O 1
ATOM 3220 N N . GLY A 1 418 ? -1.563 -8.300 -7.644 1.00 93.25 418 GLY A N 1
ATOM 3221 C CA . GLY A 1 418 ? -2.471 -8.236 -6.512 1.00 93.25 418 GLY A CA 1
ATOM 3222 C C . GLY A 1 418 ? -3.659 -7.297 -6.652 1.00 93.25 418 GLY A C 1
ATOM 3223 O O . GLY A 1 418 ? -3.713 -6.415 -7.505 1.00 93.25 418 GLY A O 1
ATOM 3224 N N . LEU A 1 419 ? -4.620 -7.503 -5.752 1.00 91.62 419 LEU A N 1
ATOM 3225 C CA . LEU A 1 419 ? -5.936 -6.878 -5.778 1.00 91.62 419 LEU A CA 1
ATOM 3226 C C . LEU A 1 419 ? -6.375 -6.361 -4.410 1.00 91.62 419 LEU A C 1
ATOM 3228 O O . LEU A 1 419 ? -6.146 -6.983 -3.368 1.00 91.62 419 LEU A O 1
ATOM 3232 N N . LYS A 1 420 ? -7.090 -5.236 -4.431 1.00 92.25 420 LYS A N 1
ATOM 3233 C CA . LYS A 1 420 ? -7.893 -4.728 -3.315 1.00 92.25 420 LYS A CA 1
ATOM 3234 C C . LYS A 1 420 ? -9.341 -4.659 -3.781 1.00 92.25 420 LYS A C 1
ATOM 3236 O O . LYS A 1 420 ? -9.678 -3.839 -4.627 1.00 92.25 420 LYS A O 1
ATOM 3241 N N . ILE A 1 421 ? -10.178 -5.533 -3.235 1.00 91.38 421 ILE A N 1
ATOM 3242 C CA . ILE A 1 421 ? -11.599 -5.603 -3.565 1.00 91.38 421 ILE A CA 1
ATOM 3243 C C . ILE A 1 421 ? -12.346 -4.739 -2.553 1.00 91.38 421 ILE A C 1
ATOM 3245 O O . ILE A 1 421 ? -12.375 -5.044 -1.356 1.00 91.38 421 ILE A O 1
ATOM 3249 N N . TYR A 1 422 ? -12.929 -3.644 -3.034 1.00 91.38 422 TYR A N 1
ATOM 3250 C CA . TYR A 1 422 ? -13.739 -2.732 -2.236 1.00 91.38 422 TYR A CA 1
ATOM 3251 C C . TYR A 1 422 ? -15.157 -2.687 -2.800 1.00 91.38 422 TYR A C 1
ATOM 3253 O O . TYR A 1 422 ? -15.378 -2.027 -3.812 1.00 91.38 422 TYR A O 1
ATOM 3261 N N . PRO A 1 423 ? -16.120 -3.372 -2.157 1.00 91.56 423 PRO A N 1
ATOM 3262 C CA . PRO A 1 423 ? -17.527 -3.186 -2.476 1.00 91.56 423 PRO A CA 1
ATOM 3263 C C . PRO A 1 423 ? -17.913 -1.711 -2.352 1.00 91.56 423 PRO A C 1
ATOM 3265 O O . PRO A 1 423 ? -17.505 -1.035 -1.402 1.00 91.56 423 PRO A O 1
ATOM 3268 N N . THR A 1 424 ? -18.691 -1.215 -3.310 1.00 92.50 424 THR A N 1
ATOM 3269 C CA . THR A 1 424 ? -19.135 0.179 -3.337 1.00 92.50 424 THR A CA 1
ATOM 3270 C C . THR A 1 424 ? -20.025 0.479 -2.133 1.00 92.50 424 THR A C 1
ATOM 3272 O O . THR A 1 424 ? -21.036 -0.191 -1.916 1.00 92.50 424 THR A O 1
ATOM 3275 N N . LEU A 1 425 ? -19.665 1.513 -1.372 1.00 91.38 425 LEU A N 1
ATOM 3276 C CA . LEU A 1 425 ? -20.416 1.994 -0.214 1.00 91.38 425 LEU A CA 1
ATOM 3277 C C . LEU A 1 425 ? -21.085 3.326 -0.547 1.00 91.38 425 LEU A C 1
ATOM 3279 O O . LEU A 1 425 ? -20.480 4.181 -1.191 1.00 91.38 425 LEU A O 1
ATOM 3283 N N . VAL A 1 426 ? -22.316 3.510 -0.076 1.00 93.25 426 VAL A N 1
ATOM 3284 C CA . VAL A 1 426 ? -23.021 4.791 -0.180 1.00 93.25 426 VAL A CA 1
ATOM 3285 C C . VAL A 1 426 ? -22.720 5.605 1.069 1.00 93.25 426 VAL A C 1
ATOM 3287 O O . VAL A 1 426 ? -23.005 5.166 2.184 1.00 93.25 426 VAL A O 1
ATOM 3290 N N . ILE A 1 427 ? -22.136 6.786 0.880 1.00 91.31 427 ILE A N 1
ATOM 3291 C CA . ILE A 1 427 ? -21.715 7.688 1.957 1.00 91.31 427 ILE A CA 1
ATOM 3292 C C . ILE A 1 427 ? -22.347 9.053 1.709 1.00 91.31 427 ILE A C 1
ATOM 3294 O O . ILE A 1 427 ? -22.326 9.550 0.581 1.00 91.31 427 ILE A O 1
ATOM 3298 N N . ARG A 1 428 ? -22.901 9.662 2.759 1.00 88.25 428 ARG A N 1
ATOM 3299 C CA . ARG A 1 428 ? -23.498 11.002 2.692 1.00 88.25 428 ARG A CA 1
ATOM 3300 C C . ARG A 1 428 ? -22.493 12.026 2.144 1.00 88.25 428 ARG A C 1
ATOM 3302 O O . ARG A 1 428 ? -21.310 11.966 2.469 1.00 88.25 428 ARG A O 1
ATOM 3309 N N . GLY A 1 429 ? -22.977 12.951 1.316 1.00 87.69 429 GLY A N 1
ATOM 3310 C CA . GLY A 1 429 ? -22.149 13.986 0.683 1.00 87.69 429 GLY A CA 1
ATOM 3311 C C . GLY A 1 429 ? -21.437 13.538 -0.599 1.00 87.69 429 GLY A C 1
ATOM 3312 O O . GLY A 1 429 ? -20.633 14.286 -1.139 1.00 87.69 429 GLY A O 1
ATOM 3313 N N . THR A 1 430 ? -21.717 12.331 -1.105 1.00 92.75 430 THR A N 1
ATOM 3314 C CA . THR A 1 430 ? -21.215 11.860 -2.409 1.00 92.75 430 THR A CA 1
ATOM 3315 C C . THR A 1 430 ? -22.286 11.974 -3.494 1.00 92.75 430 THR A C 1
ATOM 3317 O O . THR A 1 430 ? -23.478 11.902 -3.203 1.00 92.75 430 THR A O 1
ATOM 3320 N N . GLY A 1 431 ? -21.888 12.065 -4.766 1.00 92.19 431 GLY A N 1
ATOM 3321 C CA . GLY A 1 431 ? -22.843 12.014 -5.883 1.00 92.19 431 GLY A CA 1
ATOM 3322 C C . GLY A 1 431 ? -23.630 10.696 -5.931 1.00 92.19 431 GLY A C 1
ATOM 3323 O O . GLY A 1 431 ? -24.808 10.678 -6.283 1.00 92.19 431 GLY A O 1
ATOM 3324 N N . LEU A 1 432 ? -23.015 9.589 -5.500 1.00 94.50 432 LEU A N 1
ATOM 3325 C CA . LEU A 1 432 ? -23.674 8.285 -5.411 1.00 94.50 432 LEU A CA 1
ATOM 3326 C C . LEU A 1 432 ? -24.816 8.274 -4.380 1.00 94.50 432 LEU A C 1
ATOM 3328 O O . LEU A 1 432 ? -25.818 7.590 -4.584 1.00 94.50 432 LEU A O 1
ATOM 3332 N N . TYR A 1 433 ? -24.693 9.048 -3.298 1.00 94.88 433 TYR A N 1
ATOM 3333 C CA . TYR A 1 433 ? -25.760 9.205 -2.307 1.00 94.88 433 TYR A CA 1
ATOM 3334 C C . TYR A 1 433 ? -27.020 9.825 -2.914 1.00 94.88 433 TYR A C 1
ATOM 3336 O O . TYR A 1 433 ? -28.121 9.380 -2.603 1.00 94.88 433 TYR A O 1
ATOM 3344 N N . GLU A 1 434 ? -26.880 10.775 -3.839 1.00 94.75 434 GLU A N 1
ATOM 3345 C CA . GLU A 1 434 ? -28.023 11.390 -4.521 1.00 94.75 434 GLU A CA 1
ATOM 3346 C C . GLU A 1 434 ? -28.751 10.413 -5.450 1.00 94.75 434 GLU A C 1
ATOM 3348 O O . GLU A 1 434 ? -29.986 10.358 -5.481 1.00 94.75 434 GLU A O 1
ATOM 3353 N N . LEU A 1 435 ? -27.998 9.568 -6.157 1.00 95.56 435 LEU A N 1
ATOM 3354 C CA . LEU A 1 435 ? -28.573 8.494 -6.969 1.00 95.56 435 LEU A CA 1
ATOM 3355 C C . LEU A 1 435 ? -29.297 7.458 -6.104 1.00 95.56 435 LEU A C 1
ATOM 3357 O O . LEU A 1 435 ? -30.374 6.992 -6.470 1.00 95.56 435 LEU A O 1
ATOM 3361 N N . TRP A 1 436 ? -28.738 7.122 -4.942 1.00 96.19 436 TRP A N 1
ATOM 3362 C CA . TRP A 1 436 ? -29.382 6.226 -3.985 1.00 96.19 436 TRP A CA 1
ATOM 3363 C C . TRP A 1 436 ? -30.665 6.840 -3.407 1.00 96.19 436 TRP A C 1
ATOM 3365 O O . TRP A 1 436 ? -31.716 6.200 -3.421 1.00 96.19 436 TRP A O 1
ATOM 3375 N N . ARG A 1 437 ? -30.612 8.111 -2.986 1.00 95.94 437 ARG A N 1
ATOM 3376 C CA . ARG A 1 437 ? -31.741 8.862 -2.411 1.00 95.94 437 ARG A CA 1
ATOM 3377 C C . ARG A 1 437 ? -32.926 8.968 -3.372 1.00 95.94 437 ARG A C 1
ATOM 3379 O O . ARG A 1 437 ? -34.071 8.905 -2.942 1.00 95.94 437 ARG A O 1
ATOM 3386 N N . THR A 1 438 ? -32.653 9.102 -4.668 1.00 96.75 438 THR A N 1
ATOM 3387 C CA . THR A 1 438 ? -33.675 9.166 -5.729 1.00 96.75 438 THR A CA 1
ATOM 3388 C C . THR A 1 438 ? -34.120 7.790 -6.240 1.00 96.75 438 THR A C 1
ATOM 3390 O O . THR A 1 438 ? -34.914 7.710 -7.173 1.00 96.75 438 THR A O 1
ATOM 3393 N N . GLY A 1 439 ? -33.613 6.694 -5.665 1.00 95.38 439 GLY A N 1
ATOM 3394 C CA . GLY A 1 439 ? -33.948 5.325 -6.071 1.00 95.38 439 GLY A CA 1
ATOM 3395 C C . GLY A 1 439 ? -33.306 4.866 -7.386 1.00 95.38 439 GLY A C 1
ATOM 3396 O O . GLY A 1 439 ? -33.601 3.765 -7.851 1.00 95.38 439 GLY A O 1
ATOM 3397 N N . ARG A 1 440 ? -32.414 5.675 -7.973 1.00 95.00 440 ARG A N 1
ATOM 3398 C CA . ARG A 1 440 ? -31.694 5.394 -9.228 1.00 95.00 440 ARG A CA 1
ATOM 3399 C C . ARG A 1 440 ? -30.471 4.493 -9.049 1.00 95.00 440 ARG A C 1
ATOM 3401 O O . ARG A 1 440 ? -29.944 3.990 -10.035 1.00 95.00 440 ARG A O 1
ATOM 3408 N N . TYR A 1 441 ? -30.014 4.290 -7.815 1.00 95.62 441 TYR A N 1
ATOM 3409 C CA . TYR A 1 441 ? -28.943 3.355 -7.473 1.00 95.62 441 TYR A CA 1
ATOM 3410 C C . TYR A 1 441 ? -29.346 2.490 -6.278 1.00 95.62 441 TYR A C 1
ATOM 3412 O O . TYR A 1 441 ? -29.890 2.987 -5.292 1.00 95.62 441 TYR A O 1
ATOM 3420 N N . LYS A 1 442 ? -29.041 1.193 -6.348 1.00 93.19 442 LYS A N 1
ATOM 3421 C CA . LYS A 1 442 ? -29.240 0.236 -5.255 1.00 93.19 442 LYS A CA 1
ATOM 3422 C C . LYS A 1 442 ? -27.996 -0.634 -5.127 1.00 93.19 442 LYS A C 1
ATOM 3424 O O . LYS A 1 442 ? -27.497 -1.148 -6.124 1.00 93.19 442 LYS A O 1
ATOM 3429 N N . ASN A 1 443 ? -27.497 -0.796 -3.904 1.00 92.69 443 ASN A N 1
ATOM 3430 C CA . ASN A 1 443 ? -26.418 -1.738 -3.626 1.00 92.69 443 ASN A CA 1
ATOM 3431 C C . ASN A 1 443 ? -26.900 -3.183 -3.811 1.00 92.69 443 ASN A C 1
ATOM 3433 O O . ASN A 1 443 ? -28.096 -3.472 -3.735 1.00 92.69 443 ASN A O 1
ATOM 3437 N N . TYR A 1 444 ? -25.951 -4.102 -3.995 1.00 91.38 444 TYR A N 1
ATOM 3438 C CA . TYR A 1 444 ? -26.238 -5.527 -3.879 1.00 91.38 444 TYR A CA 1
ATOM 3439 C C . TYR A 1 444 ? -26.778 -5.864 -2.493 1.00 91.38 444 TYR A C 1
ATOM 3441 O O . TYR A 1 444 ? -26.350 -5.291 -1.488 1.00 91.38 444 TYR A O 1
ATOM 3449 N N . THR A 1 445 ? -27.677 -6.845 -2.448 1.00 90.56 445 THR A N 1
ATOM 3450 C CA . THR A 1 445 ? -28.055 -7.471 -1.183 1.00 90.56 445 THR A CA 1
ATOM 3451 C C . THR A 1 445 ? -26.850 -8.226 -0.608 1.00 90.56 445 THR A C 1
ATOM 3453 O O . THR A 1 445 ? -25.972 -8.652 -1.371 1.00 90.56 445 THR A O 1
ATOM 3456 N N . PRO A 1 446 ? -26.786 -8.448 0.716 1.00 88.75 446 PRO A N 1
ATOM 3457 C CA . PRO A 1 446 ? -25.632 -9.099 1.337 1.00 88.75 446 PRO A CA 1
ATOM 3458 C C . PRO A 1 446 ? -25.321 -10.481 0.757 1.00 88.75 446 PRO A C 1
ATOM 3460 O O . PRO A 1 446 ? -24.161 -10.799 0.509 1.00 88.75 446 PRO A O 1
ATOM 3463 N N . ASN A 1 447 ? -26.356 -11.277 0.476 1.00 89.50 447 ASN A N 1
ATOM 3464 C CA . ASN A 1 447 ? -26.200 -12.621 -0.084 1.00 89.50 447 ASN A CA 1
ATOM 3465 C C . ASN A 1 447 ? -25.603 -12.582 -1.495 1.00 89.50 447 ASN A C 1
ATOM 3467 O O . ASN A 1 447 ? -24.691 -13.348 -1.797 1.00 89.50 447 ASN A O 1
ATOM 3471 N N . VAL A 1 448 ? -26.072 -11.655 -2.338 1.00 91.69 448 VAL A N 1
ATOM 3472 C CA . VAL A 1 448 ? -25.525 -11.469 -3.690 1.00 91.69 448 VAL A CA 1
ATOM 3473 C C . VAL A 1 448 ? -24.079 -10.988 -3.614 1.00 91.69 448 VAL A C 1
ATOM 3475 O O . VAL A 1 448 ? -23.230 -11.503 -4.332 1.00 91.69 448 VAL A O 1
ATOM 3478 N N . LEU A 1 449 ? -23.767 -10.048 -2.716 1.00 92.00 449 LEU A N 1
ATOM 3479 C CA . LEU A 1 449 ? -22.402 -9.551 -2.550 1.00 92.00 449 LEU A CA 1
ATOM 3480 C C . LEU A 1 449 ? -21.432 -10.663 -2.126 1.00 92.00 449 LEU A C 1
ATOM 3482 O O . LEU A 1 449 ? -20.344 -10.767 -2.692 1.00 92.00 449 LEU A O 1
ATOM 3486 N N . VAL A 1 450 ? -21.820 -11.497 -1.157 1.00 92.00 450 VAL A N 1
ATOM 3487 C CA . VAL A 1 450 ? -21.015 -12.646 -0.717 1.00 92.00 450 VAL A CA 1
ATOM 3488 C C . VAL A 1 450 ? -20.795 -13.628 -1.870 1.00 92.00 450 VAL A C 1
ATOM 3490 O O . VAL A 1 450 ? -19.658 -14.048 -2.080 1.00 92.00 450 VAL A O 1
ATOM 3493 N N . ASP A 1 451 ? -21.836 -13.949 -2.646 1.00 91.06 451 ASP A N 1
ATOM 3494 C CA . ASP A 1 451 ? -21.731 -14.861 -3.795 1.00 91.06 451 ASP A CA 1
ATOM 3495 C C . ASP A 1 451 ? -20.801 -14.307 -4.887 1.00 91.06 451 ASP A C 1
ATOM 3497 O O . ASP A 1 451 ? -19.916 -15.013 -5.368 1.00 91.06 451 ASP A O 1
ATOM 3501 N N . VAL A 1 452 ? -20.928 -13.020 -5.223 1.00 91.88 452 VAL A N 1
ATOM 3502 C CA . VAL A 1 452 ? -20.057 -12.347 -6.200 1.00 91.88 452 VAL A CA 1
ATOM 3503 C C . VAL A 1 452 ? -18.601 -12.378 -5.742 1.00 91.88 452 VAL A C 1
ATOM 3505 O O . VAL A 1 452 ? -17.719 -12.756 -6.511 1.00 91.88 452 VAL A O 1
ATOM 3508 N N . VAL A 1 453 ? -18.327 -12.024 -4.485 1.00 92.06 453 VAL A N 1
ATOM 3509 C CA . VAL A 1 453 ? -16.960 -12.038 -3.944 1.00 92.06 453 VAL A CA 1
ATOM 3510 C C . VAL A 1 453 ? -16.392 -13.458 -3.903 1.00 92.06 453 VAL A C 1
ATOM 3512 O O . VAL A 1 453 ? -15.226 -13.641 -4.247 1.00 92.06 453 VAL A O 1
ATOM 3515 N N . ALA A 1 454 ? -17.192 -14.462 -3.533 1.00 91.94 454 ALA A N 1
ATOM 3516 C CA . ALA A 1 454 ? -16.785 -15.867 -3.543 1.00 91.94 454 ALA A CA 1
ATOM 3517 C C . ALA A 1 454 ? -16.372 -16.329 -4.950 1.00 91.94 454 ALA A C 1
ATOM 3519 O O . ALA A 1 454 ? -15.306 -16.922 -5.114 1.00 91.94 454 ALA A O 1
ATOM 3520 N N . ARG A 1 455 ? -17.162 -15.990 -5.978 1.00 90.94 455 ARG A N 1
ATOM 3521 C CA . ARG A 1 455 ? -16.824 -16.287 -7.381 1.00 90.94 455 ARG A CA 1
ATOM 3522 C C . ARG A 1 455 ? -15.568 -15.552 -7.842 1.00 90.94 455 ARG A C 1
ATOM 3524 O O . ARG A 1 455 ? -14.729 -16.159 -8.493 1.00 90.94 455 ARG A O 1
ATOM 3531 N N . ILE A 1 456 ? -15.395 -14.280 -7.469 1.00 91.75 456 ILE A N 1
ATOM 3532 C CA . ILE A 1 456 ? -14.169 -13.530 -7.785 1.00 91.75 456 ILE A CA 1
ATOM 3533 C C . ILE A 1 456 ? -12.951 -14.227 -7.175 1.00 91.75 456 ILE A C 1
ATOM 3535 O O . ILE A 1 456 ? -11.967 -14.435 -7.874 1.00 91.75 456 ILE A O 1
ATOM 3539 N N . LEU A 1 457 ? -13.011 -14.605 -5.892 1.00 91.69 457 LEU A N 1
ATOM 3540 C CA . LEU A 1 457 ? -11.907 -15.281 -5.204 1.00 91.69 457 LEU A CA 1
ATOM 3541 C C . LEU A 1 457 ? -11.574 -16.650 -5.812 1.00 91.69 457 LEU A C 1
ATOM 3543 O O . LEU A 1 457 ? -10.403 -17.021 -5.808 1.00 91.69 457 LEU A O 1
ATOM 3547 N N . ALA A 1 458 ? -12.566 -17.367 -6.347 1.00 90.19 458 ALA A N 1
ATOM 3548 C CA . ALA A 1 458 ? -12.361 -18.631 -7.057 1.00 90.19 458 ALA A CA 1
ATOM 3549 C C . ALA A 1 458 ? -11.584 -18.464 -8.378 1.00 90.19 458 ALA A C 1
ATOM 3551 O O . ALA A 1 458 ? -10.900 -19.388 -8.803 1.00 90.19 458 ALA A O 1
ATOM 3552 N N . LEU A 1 459 ? -11.664 -17.288 -9.013 1.00 89.81 459 LEU A N 1
ATOM 3553 C CA . LEU A 1 459 ? -10.961 -16.972 -10.264 1.00 89.81 459 LEU A CA 1
ATOM 3554 C C . LEU A 1 459 ? -9.544 -16.424 -10.044 1.00 89.81 459 LEU A C 1
ATOM 3556 O O . LEU A 1 459 ? -8.799 -16.251 -11.008 1.00 89.81 459 LEU A O 1
ATOM 3560 N N . VAL A 1 460 ? -9.164 -16.105 -8.801 1.00 91.69 460 VAL A N 1
ATOM 3561 C CA . VAL A 1 460 ? -7.856 -15.501 -8.519 1.00 91.69 460 VAL A CA 1
ATOM 3562 C C . VAL A 1 460 ? -6.751 -16.525 -8.780 1.00 91.69 460 VAL A C 1
ATOM 3564 O O . VAL A 1 460 ? -6.726 -17.573 -8.130 1.00 91.69 460 VAL A O 1
ATOM 3567 N N . PRO A 1 461 ? -5.797 -16.224 -9.676 1.00 92.12 461 PRO A N 1
ATOM 3568 C CA . PRO A 1 461 ? -4.747 -17.168 -9.997 1.00 92.12 461 PRO A CA 1
ATOM 3569 C C . PRO A 1 461 ? -3.687 -17.257 -8.881 1.00 92.12 461 PRO A C 1
ATOM 3571 O O . PRO A 1 461 ? -3.509 -16.302 -8.116 1.00 92.12 461 PRO A O 1
ATOM 3574 N N . PRO A 1 462 ? -2.903 -18.353 -8.821 1.00 93.06 462 PRO A N 1
ATOM 3575 C CA . PRO A 1 462 ? -1.950 -18.603 -7.733 1.00 93.06 462 PRO A CA 1
ATOM 3576 C C . PRO A 1 462 ? -0.812 -17.586 -7.583 1.00 93.06 462 PRO A C 1
ATOM 3578 O O . PRO A 1 462 ? -0.170 -17.543 -6.535 1.00 93.06 462 PRO A O 1
ATOM 3581 N N . TRP A 1 463 ? -0.554 -16.764 -8.606 1.00 93.94 463 TRP A N 1
ATOM 3582 C CA . TRP A 1 463 ? 0.443 -15.691 -8.557 1.00 93.94 463 TRP A CA 1
ATOM 3583 C C . TRP A 1 463 ? -0.124 -14.358 -8.048 1.00 93.94 463 TRP A C 1
ATOM 3585 O O . TRP A 1 463 ? 0.650 -13.436 -7.787 1.00 93.94 463 TRP A O 1
ATOM 3595 N N . THR A 1 464 ? -1.443 -14.213 -7.894 1.00 94.31 464 THR A N 1
ATOM 3596 C CA . THR A 1 464 ? -2.081 -12.956 -7.477 1.00 94.31 464 THR A CA 1
ATOM 3597 C C . THR A 1 464 ? -2.396 -12.966 -5.979 1.00 94.31 464 THR A C 1
ATOM 3599 O O . THR A 1 464 ? -2.893 -13.941 -5.412 1.00 94.31 464 THR A O 1
ATOM 3602 N N . ARG A 1 465 ? -2.130 -11.842 -5.305 1.00 94.38 465 ARG A N 1
ATOM 3603 C CA . ARG A 1 465 ? -2.437 -11.639 -3.880 1.00 94.38 465 ARG A CA 1
ATOM 3604 C C . ARG A 1 465 ? -3.675 -10.765 -3.683 1.00 94.38 465 ARG A C 1
ATOM 3606 O O . ARG A 1 465 ? -3.658 -9.595 -4.061 1.00 94.38 465 ARG A O 1
ATOM 3613 N N . VAL A 1 466 ? -4.707 -11.241 -2.979 1.00 93.25 466 VAL A N 1
ATOM 3614 C CA . VAL A 1 466 ? -5.817 -10.367 -2.554 1.00 93.25 466 VAL A CA 1
ATOM 3615 C C . VAL A 1 466 ? -5.494 -9.741 -1.199 1.00 93.25 466 VAL A C 1
ATOM 3617 O O . VAL A 1 466 ? -5.588 -10.370 -0.141 1.00 93.25 466 VAL A O 1
ATOM 3620 N N . TYR A 1 467 ? -5.121 -8.462 -1.214 1.00 90.06 467 TYR A N 1
ATOM 3621 C CA . TYR A 1 467 ? -4.715 -7.714 -0.027 1.00 90.06 467 TYR A CA 1
ATOM 3622 C C . TYR A 1 467 ? -5.884 -7.420 0.911 1.00 90.06 467 TYR A C 1
ATOM 3624 O O . TYR A 1 467 ? -5.720 -7.514 2.129 1.00 90.06 467 TYR A O 1
ATOM 3632 N N . ARG A 1 468 ? -7.049 -7.041 0.373 1.00 87.50 468 ARG A N 1
ATOM 3633 C CA . ARG A 1 468 ? -8.246 -6.675 1.149 1.00 87.50 468 ARG A CA 1
ATOM 3634 C C . ARG A 1 468 ? -9.524 -7.001 0.382 1.00 87.50 468 ARG A C 1
ATOM 3636 O O . ARG A 1 468 ? -9.530 -6.942 -0.841 1.00 87.50 468 ARG A O 1
ATOM 3643 N N . VAL A 1 469 ? -10.581 -7.312 1.132 1.00 86.12 469 VAL A N 1
ATOM 3644 C CA . VAL A 1 469 ? -11.934 -7.635 0.636 1.00 86.12 469 VAL A CA 1
ATOM 3645 C C . VAL A 1 469 ? -12.962 -6.808 1.420 1.00 86.12 469 VAL A C 1
ATOM 3647 O O . VAL A 1 469 ? -13.911 -7.348 1.966 1.00 86.12 469 VAL A O 1
ATOM 3650 N N . GLN A 1 470 ? -12.644 -5.525 1.628 1.00 84.88 470 GLN A N 1
ATOM 3651 C CA . GLN A 1 470 ? -13.452 -4.458 2.247 1.00 84.88 470 GLN A CA 1
ATOM 3652 C C . GLN A 1 470 ? -12.534 -3.309 2.683 1.00 84.88 470 GLN A C 1
ATOM 3654 O O . GLN A 1 470 ? -11.340 -3.504 2.949 1.00 84.88 470 GLN A O 1
ATOM 3659 N N . ARG A 1 471 ? -13.100 -2.105 2.775 1.00 82.31 471 ARG A N 1
ATOM 3660 C CA . ARG A 1 471 ? -12.398 -0.904 3.233 1.00 82.31 471 ARG A CA 1
ATOM 3661 C C . ARG A 1 471 ? -12.670 -0.647 4.715 1.00 82.31 471 ARG A C 1
ATOM 3663 O O . ARG A 1 471 ? -13.746 -0.956 5.210 1.00 82.31 471 ARG A O 1
ATOM 3670 N N . ASP A 1 472 ? -11.706 -0.046 5.409 1.00 76.81 472 ASP A N 1
ATOM 3671 C CA . ASP A 1 472 ? -11.818 0.292 6.835 1.00 76.81 472 ASP A CA 1
ATOM 3672 C C . ASP A 1 472 ? -12.614 1.602 7.046 1.00 76.81 472 ASP A C 1
ATOM 3674 O O . ASP A 1 472 ? -12.087 2.545 7.633 1.00 76.81 472 ASP A O 1
ATOM 3678 N N . ILE A 1 473 ? -13.850 1.692 6.540 1.00 82.44 473 ILE A N 1
ATOM 3679 C CA . ILE A 1 473 ? -14.732 2.853 6.764 1.00 82.44 473 ILE A CA 1
ATOM 3680 C C . ILE A 1 473 ? -15.632 2.580 7.981 1.00 82.44 473 ILE A C 1
ATOM 3682 O O . ILE A 1 473 ? -16.253 1.517 8.040 1.00 82.44 473 ILE A O 1
ATOM 3686 N N . PRO A 1 474 ? -15.721 3.498 8.964 1.00 81.75 474 PRO A N 1
ATOM 3687 C CA . PRO A 1 474 ? -16.623 3.338 10.101 1.00 81.75 474 PRO A CA 1
ATOM 3688 C C . PRO A 1 474 ? -18.087 3.183 9.668 1.00 81.75 474 PRO A C 1
ATOM 3690 O O . PRO A 1 474 ? -18.627 4.049 8.983 1.00 81.75 474 PRO A O 1
ATOM 3693 N N . LEU A 1 475 ? -18.750 2.117 10.132 1.00 80.06 475 LEU A N 1
ATOM 3694 C CA . LEU A 1 475 ? -20.149 1.809 9.792 1.00 80.06 475 LEU A CA 1
ATOM 3695 C C . LEU A 1 475 ? -21.138 2.958 10.030 1.00 80.06 475 LEU A C 1
ATOM 3697 O O . LEU A 1 475 ? -21.997 3.140 9.176 1.00 80.06 475 LEU A O 1
ATOM 3701 N N . PRO A 1 476 ? -21.025 3.769 11.107 1.00 83.75 476 PRO A N 1
ATOM 3702 C CA . PRO A 1 476 ? -21.949 4.885 11.322 1.00 83.75 476 PRO A CA 1
ATOM 3703 C C . PRO A 1 476 ? -21.952 5.939 10.205 1.00 83.75 476 PRO A C 1
ATOM 3705 O O . PRO A 1 476 ? -22.870 6.748 10.143 1.00 83.75 476 PRO A O 1
ATOM 3708 N N . LEU A 1 477 ? -20.928 5.955 9.344 1.00 85.06 477 LEU A N 1
ATOM 3709 C CA . LEU A 1 477 ? -20.824 6.876 8.209 1.00 85.06 477 LEU A CA 1
ATOM 3710 C C . LEU A 1 477 ? -21.396 6.293 6.911 1.00 85.06 477 LEU A C 1
ATOM 3712 O O . LEU A 1 477 ? -21.539 7.015 5.925 1.00 85.06 477 LEU A O 1
ATOM 3716 N N . VAL A 1 478 ? -21.695 4.993 6.886 1.00 86.88 478 VAL A N 1
ATOM 3717 C CA . VAL A 1 478 ? -22.163 4.291 5.693 1.00 86.88 478 VAL A CA 1
ATOM 3718 C C . VAL A 1 478 ? -23.685 4.239 5.702 1.00 86.88 478 VAL A C 1
ATOM 3720 O O . VAL A 1 478 ? -24.290 3.685 6.613 1.00 86.88 478 VAL A O 1
ATOM 3723 N N . THR A 1 479 ? -24.308 4.796 4.666 1.00 88.94 479 THR A N 1
ATOM 3724 C CA . THR A 1 479 ? -25.766 4.786 4.497 1.00 88.94 479 THR A CA 1
ATOM 3725 C C . THR A 1 479 ? -26.262 3.454 3.933 1.00 88.94 479 THR A C 1
ATOM 3727 O O . THR A 1 479 ? -27.298 2.959 4.360 1.00 88.94 479 THR A O 1
ATOM 3730 N N . SER A 1 480 ? -25.536 2.859 2.978 1.00 87.69 480 SER A N 1
ATOM 3731 C CA . SER A 1 480 ? -25.897 1.571 2.368 1.00 87.69 480 SER A CA 1
ATOM 3732 C C . SER A 1 480 ? -24.671 0.817 1.831 1.00 87.69 480 SER A C 1
ATOM 3734 O O . SER A 1 480 ? -23.622 1.415 1.573 1.00 87.69 480 SER A O 1
ATOM 3736 N N . GLY A 1 481 ? -24.798 -0.507 1.678 1.00 79.50 481 GLY A N 1
ATOM 3737 C CA . GLY A 1 481 ? -23.740 -1.407 1.192 1.00 79.50 481 GLY A CA 1
ATOM 3738 C C . GLY A 1 481 ? -22.848 -2.024 2.278 1.00 79.50 481 GLY A C 1
ATOM 3739 O O . GLY A 1 481 ? -21.818 -2.609 1.954 1.00 79.50 481 GLY A O 1
ATOM 3740 N N . CYS A 1 482 ? -23.214 -1.893 3.560 1.00 66.75 482 CYS A N 1
ATOM 3741 C CA . CYS A 1 482 ? -22.399 -2.341 4.702 1.00 66.75 482 CYS A CA 1
ATOM 3742 C C . CYS A 1 482 ? -23.002 -3.481 5.532 1.00 66.75 482 CYS A C 1
ATOM 3744 O O . CYS A 1 482 ? -22.428 -3.871 6.549 1.00 66.75 482 CYS A O 1
ATOM 3746 N N . GLU A 1 483 ? -24.155 -4.002 5.130 1.00 62.25 483 GLU A N 1
ATOM 3747 C CA . GLU A 1 483 ? -24.796 -5.142 5.778 1.00 62.25 483 GLU A CA 1
ATOM 3748 C C . GLU A 1 483 ? -23.853 -6.362 5.634 1.00 62.25 483 GLU A C 1
ATOM 3750 O O . GLU A 1 483 ? -23.684 -6.888 4.538 1.00 62.25 483 GLU A O 1
ATOM 3755 N N . ASN A 1 484 ? -23.176 -6.754 6.727 1.00 56.22 484 ASN A N 1
ATOM 3756 C CA . ASN A 1 484 ? -22.137 -7.810 6.845 1.00 56.22 484 ASN A CA 1
ATOM 3757 C C . ASN A 1 484 ? -20.662 -7.420 6.568 1.00 56.22 484 ASN A C 1
ATOM 3759 O O . ASN A 1 484 ? -19.801 -8.278 6.375 1.00 56.22 484 ASN A O 1
ATOM 3763 N N . SER A 1 485 ? -20.308 -6.137 6.625 1.00 56.88 485 SER A N 1
ATOM 3764 C CA . SER A 1 485 ? -18.957 -5.622 6.304 1.00 56.88 485 SER A CA 1
ATOM 3765 C C . SER A 1 485 ? -17.844 -5.886 7.338 1.00 56.88 485 SER A C 1
ATOM 3767 O O . SER A 1 485 ? -16.731 -5.377 7.201 1.00 56.88 485 SER A O 1
ATOM 3769 N N . GLY A 1 486 ? -18.107 -6.656 8.397 1.00 64.38 486 GLY A N 1
ATOM 3770 C CA . GLY A 1 486 ? -17.089 -7.002 9.396 1.00 64.38 486 GLY A CA 1
ATOM 3771 C C . GLY A 1 486 ? -16.186 -8.159 8.960 1.00 64.38 486 GLY A C 1
ATOM 3772 O O . GLY A 1 486 ? -14.985 -8.144 9.239 1.00 64.38 486 GLY A O 1
ATOM 3773 N N . ASN A 1 487 ? -16.756 -9.140 8.256 1.00 81.06 487 ASN A N 1
ATOM 3774 C CA . ASN A 1 487 ? -16.157 -10.448 7.986 1.00 81.06 487 ASN A CA 1
ATOM 3775 C C . ASN A 1 487 ? -16.417 -10.949 6.550 1.00 81.06 487 ASN A C 1
ATOM 3777 O O . ASN A 1 487 ? -16.440 -12.156 6.316 1.00 81.06 487 ASN A O 1
ATOM 3781 N N . LEU A 1 488 ? -16.561 -10.048 5.568 1.00 88.25 488 LEU A N 1
ATOM 3782 C CA . LEU A 1 488 ? -16.937 -10.401 4.191 1.00 88.25 488 LEU A CA 1
ATOM 3783 C C . LEU A 1 488 ? -16.024 -11.464 3.555 1.00 88.25 488 LEU A C 1
ATOM 3785 O O . LEU A 1 488 ? -16.514 -12.368 2.885 1.00 88.25 488 LEU A O 1
ATOM 3789 N N . ARG A 1 489 ? -14.704 -11.406 3.796 1.00 89.44 489 ARG A N 1
ATOM 3790 C CA . ARG A 1 489 ? -13.771 -12.438 3.299 1.00 89.44 489 ARG A CA 1
ATOM 3791 C C . ARG A 1 489 ? -14.084 -13.821 3.872 1.00 89.44 489 ARG A C 1
ATOM 3793 O O . ARG A 1 489 ? -13.990 -14.799 3.148 1.00 89.44 489 ARG A O 1
ATOM 3800 N N . GLU A 1 490 ? -14.423 -13.908 5.155 1.00 89.25 490 GLU A N 1
ATOM 3801 C CA . GLU A 1 490 ? -14.728 -15.182 5.813 1.00 89.25 490 GLU A CA 1
ATOM 3802 C C . GLU A 1 490 ? -16.036 -15.773 5.285 1.00 89.25 490 GLU A C 1
ATOM 3804 O O . GLU A 1 490 ? -16.070 -16.949 4.933 1.00 89.25 490 GLU A O 1
ATOM 3809 N N . LEU A 1 491 ? -17.070 -14.940 5.139 1.00 91.38 491 LEU A N 1
ATOM 3810 C CA . LEU A 1 491 ? -18.342 -15.341 4.535 1.00 91.38 491 LEU A CA 1
ATOM 3811 C C . LEU A 1 491 ? -18.156 -15.815 3.089 1.00 91.38 491 LEU A C 1
ATOM 3813 O O . LEU A 1 491 ? -18.699 -16.846 2.708 1.00 91.38 491 LEU A O 1
ATOM 3817 N N . ALA A 1 492 ? -17.343 -15.109 2.297 1.00 91.81 492 ALA A N 1
ATOM 3818 C CA . ALA A 1 492 ? -17.027 -15.520 0.932 1.00 91.81 492 ALA A CA 1
ATOM 3819 C C . ALA A 1 492 ? -16.287 -16.867 0.895 1.00 91.81 492 ALA A C 1
ATOM 3821 O O . ALA A 1 492 ? -16.651 -17.735 0.111 1.00 91.81 492 ALA A O 1
ATOM 3822 N N . LEU A 1 493 ? -15.300 -17.084 1.774 1.00 92.06 493 LEU A N 1
ATOM 3823 C CA . LEU A 1 493 ? -14.580 -18.361 1.866 1.00 92.06 493 LEU A CA 1
ATOM 3824 C C . LEU A 1 493 ? -15.484 -19.521 2.308 1.00 92.06 493 LEU A C 1
ATOM 3826 O O . LEU A 1 493 ? -15.300 -20.639 1.841 1.00 92.06 493 LEU A O 1
ATOM 3830 N N . GLN A 1 494 ? -16.447 -19.279 3.202 1.00 92.00 494 GLN A N 1
ATOM 3831 C CA . GLN A 1 494 ? -17.457 -20.280 3.562 1.00 92.00 494 GLN A CA 1
ATOM 3832 C C . GLN A 1 494 ? -18.343 -20.601 2.360 1.00 92.00 494 GLN A C 1
ATOM 3834 O O . GLN A 1 494 ? -18.475 -21.765 2.000 1.00 92.00 494 GLN A O 1
ATOM 3839 N N . ARG A 1 495 ? -18.849 -19.566 1.683 1.00 92.88 495 ARG A N 1
ATOM 3840 C CA . ARG A 1 495 ? -19.693 -19.698 0.495 1.00 92.88 495 ARG A CA 1
ATOM 3841 C C . ARG A 1 495 ? -19.009 -20.462 -0.643 1.00 92.88 495 ARG A C 1
ATOM 3843 O O . ARG A 1 495 ? -19.676 -21.215 -1.341 1.00 92.88 495 ARG A O 1
ATOM 3850 N N . MET A 1 496 ? -17.693 -20.309 -0.818 1.00 93.38 496 MET A N 1
ATOM 3851 C CA . MET A 1 496 ? -16.913 -21.075 -1.803 1.00 93.38 496 MET A CA 1
ATOM 3852 C C . MET A 1 496 ? -16.982 -22.591 -1.575 1.00 93.38 496 MET A C 1
ATOM 3854 O O . MET A 1 496 ? -17.031 -23.349 -2.544 1.00 93.38 496 MET A O 1
ATOM 3858 N N . LYS A 1 497 ? -17.051 -23.037 -0.312 1.00 92.75 497 LYS A N 1
ATOM 3859 C CA . LYS A 1 497 ? -17.149 -24.467 0.024 1.00 92.75 497 LYS A CA 1
ATOM 3860 C C . LYS A 1 497 ? -18.451 -25.082 -0.471 1.00 92.75 497 LYS A C 1
ATOM 3862 O O . LYS A 1 497 ? -18.443 -26.222 -0.918 1.00 92.75 497 LYS A O 1
ATOM 3867 N N . ASP A 1 498 ? -19.541 -24.320 -0.441 1.00 91.56 498 ASP A N 1
ATOM 3868 C CA . ASP A 1 498 ? -20.866 -24.793 -0.849 1.00 91.56 498 ASP A CA 1
ATOM 3869 C C . ASP A 1 498 ? -20.927 -25.206 -2.329 1.00 91.56 498 ASP A C 1
ATOM 3871 O O . ASP A 1 498 ? -21.768 -26.019 -2.700 1.00 91.56 498 ASP A O 1
ATOM 3875 N N . PHE A 1 499 ? -20.069 -24.636 -3.183 1.00 91.69 499 PHE A N 1
ATOM 3876 C CA . PHE A 1 499 ? -19.976 -24.984 -4.606 1.00 91.69 499 PHE A CA 1
ATOM 3877 C C . PHE A 1 499 ? -18.636 -25.634 -4.984 1.00 91.69 499 PHE A C 1
ATOM 3879 O O . PHE A 1 499 ? -18.296 -25.701 -6.162 1.00 91.69 499 PHE A O 1
ATOM 3886 N N . GLY A 1 500 ? -17.888 -26.134 -3.993 1.00 90.56 500 GLY A N 1
ATOM 3887 C CA . GLY A 1 500 ? -16.677 -26.928 -4.212 1.00 90.56 500 GLY A CA 1
ATOM 3888 C C . GLY A 1 500 ? -15.486 -26.156 -4.787 1.00 90.56 500 GLY A C 1
ATOM 3889 O O . GLY A 1 500 ? -14.627 -26.769 -5.413 1.00 90.56 500 GLY A O 1
ATOM 3890 N N . ALA A 1 501 ? -15.423 -24.833 -4.605 1.00 89.69 501 ALA A N 1
ATOM 3891 C CA . ALA A 1 501 ? -14.285 -24.028 -5.042 1.00 89.69 501 ALA A CA 1
ATOM 3892 C C . ALA A 1 501 ? -13.288 -23.775 -3.906 1.00 89.69 501 ALA A C 1
ATOM 3894 O O . ALA A 1 501 ? -13.663 -23.577 -2.748 1.00 89.69 501 ALA A O 1
ATOM 3895 N N . GLU A 1 502 ? -12.008 -23.689 -4.259 1.00 88.56 502 GLU A N 1
ATOM 3896 C CA . GLU A 1 502 ? -10.922 -23.388 -3.328 1.00 88.56 502 GLU A CA 1
ATOM 3897 C C . GLU A 1 502 ? -10.291 -22.030 -3.636 1.00 88.56 502 GLU A C 1
ATOM 3899 O O . GLU A 1 502 ? -10.157 -21.619 -4.789 1.00 88.56 502 GLU A O 1
ATOM 3904 N N . CYS A 1 503 ? -9.912 -21.300 -2.587 1.00 90.06 503 CYS A N 1
ATOM 3905 C CA . CYS A 1 503 ? -9.229 -20.021 -2.729 1.00 90.06 503 CYS A CA 1
ATOM 3906 C C . CYS A 1 503 ? -7.733 -20.276 -2.880 1.00 90.06 503 CYS A C 1
ATOM 3908 O O . CYS A 1 503 ? -7.098 -20.732 -1.935 1.00 90.06 503 CYS A O 1
ATOM 3910 N N . ARG A 1 504 ? -7.162 -19.950 -4.041 1.00 90.69 504 ARG A N 1
ATOM 3911 C CA . ARG A 1 504 ? -5.735 -20.186 -4.313 1.00 90.69 504 ARG A CA 1
ATOM 3912 C C . ARG A 1 504 ? -4.902 -18.908 -4.355 1.00 90.69 504 ARG A C 1
ATOM 3914 O O . ARG A 1 504 ? -3.813 -18.904 -4.919 1.00 90.69 504 ARG A O 1
ATOM 3921 N N . ASP A 1 505 ? -5.385 -17.818 -3.755 1.00 93.12 505 ASP A N 1
ATOM 3922 C CA . ASP A 1 505 ? -4.623 -16.570 -3.716 1.00 93.12 505 ASP A CA 1
ATOM 3923 C C . ASP A 1 505 ? -3.361 -16.701 -2.842 1.00 93.12 505 ASP A C 1
ATOM 3925 O O . ASP A 1 505 ? -3.314 -17.451 -1.865 1.00 93.12 505 ASP A O 1
ATOM 3929 N N . VAL A 1 506 ? -2.326 -15.919 -3.168 1.00 93.31 506 VAL A N 1
ATOM 3930 C CA . VAL A 1 506 ? -1.032 -15.932 -2.451 1.00 93.31 506 VAL A CA 1
ATOM 3931 C C . VAL A 1 506 ? -1.207 -15.734 -0.942 1.00 93.31 506 VAL A C 1
ATOM 3933 O O . VAL A 1 506 ? -0.461 -16.295 -0.145 1.00 93.31 506 VAL A O 1
ATOM 3936 N N . ARG A 1 507 ? -2.190 -14.918 -0.536 1.00 90.25 507 ARG A N 1
ATOM 3937 C CA . ARG A 1 507 ? -2.444 -14.622 0.874 1.00 90.25 507 ARG A CA 1
ATOM 3938 C C . ARG A 1 507 ? -3.019 -15.833 1.605 1.00 90.25 507 ARG A C 1
ATOM 3940 O O . ARG A 1 507 ? -2.616 -16.073 2.729 1.00 90.25 507 ARG A O 1
ATOM 3947 N N . PHE A 1 508 ? -3.979 -16.549 1.033 1.00 88.19 508 PHE A N 1
ATOM 3948 C CA . PHE A 1 508 ? -4.608 -17.695 1.685 1.00 88.19 508 PHE A CA 1
ATOM 3949 C C . PHE A 1 508 ? -3.599 -18.821 1.910 1.00 88.19 508 PHE A C 1
ATOM 3951 O O . PHE A 1 508 ? -3.561 -19.381 3.000 1.00 88.19 508 PHE A O 1
ATOM 3958 N N . ARG A 1 509 ? -2.722 -19.045 0.926 1.00 89.62 509 ARG A N 1
ATOM 3959 C CA . ARG A 1 509 ? -1.727 -20.123 0.908 1.00 89.62 509 ARG A CA 1
ATOM 3960 C C . ARG A 1 509 ? -0.486 -19.839 1.761 1.00 89.62 509 ARG A C 1
ATOM 3962 O O . ARG A 1 509 ? 0.311 -20.740 1.988 1.00 89.62 509 ARG A O 1
ATOM 3969 N N . GLU A 1 510 ? -0.268 -18.609 2.239 1.00 86.88 510 GLU A N 1
ATOM 3970 C CA . GLU A 1 510 ? 0.962 -18.264 2.970 1.00 86.88 510 GLU A CA 1
ATOM 3971 C C . GLU A 1 510 ? 1.109 -19.088 4.268 1.00 86.88 510 GLU A C 1
ATOM 3973 O O . GLU A 1 510 ? 0.177 -19.184 5.074 1.00 86.88 510 GLU A O 1
ATOM 3978 N N . VAL A 1 511 ? 2.303 -19.647 4.511 1.00 77.44 511 VAL A N 1
ATOM 3979 C CA . VAL A 1 511 ? 2.572 -20.516 5.679 1.00 77.44 511 VAL A CA 1
ATOM 3980 C C . VAL A 1 511 ? 2.174 -19.878 7.015 1.00 77.44 511 VAL A C 1
ATOM 3982 O O . VAL A 1 511 ? 1.677 -20.561 7.906 1.00 77.44 511 VAL A O 1
ATOM 3985 N N . GLY A 1 512 ? 2.310 -18.554 7.148 1.00 69.19 512 GLY A N 1
ATOM 3986 C CA . GLY A 1 512 ? 1.918 -17.827 8.357 1.00 69.19 512 GLY A CA 1
ATOM 3987 C C . GLY A 1 512 ? 0.411 -17.860 8.630 1.00 69.19 512 GLY A C 1
ATOM 3988 O O . GLY A 1 512 ? 0.003 -17.945 9.787 1.00 69.19 512 GLY A O 1
ATOM 3989 N N . ILE A 1 513 ? -0.429 -17.832 7.590 1.00 69.62 513 ILE A N 1
ATOM 3990 C CA . ILE A 1 513 ? -1.884 -17.961 7.743 1.00 69.62 513 ILE A CA 1
ATOM 3991 C C . ILE A 1 513 ? -2.244 -19.407 8.078 1.00 69.62 513 ILE A C 1
ATOM 3993 O O . ILE A 1 513 ? -3.008 -19.621 9.021 1.00 69.62 513 ILE A O 1
ATOM 3997 N N . HIS A 1 514 ? -1.651 -20.389 7.393 1.00 66.44 514 HIS A N 1
ATOM 3998 C CA . HIS A 1 514 ? -1.895 -21.805 7.679 1.00 66.44 514 HIS A CA 1
ATOM 3999 C C . HIS A 1 514 ? -1.448 -22.219 9.087 1.00 66.44 514 HIS A C 1
ATOM 4001 O O . HIS A 1 514 ? -2.188 -22.925 9.772 1.00 66.44 514 HIS A O 1
ATOM 4007 N N . GLU A 1 515 ? -0.305 -21.739 9.582 1.00 59.66 515 GLU A N 1
ATOM 4008 C CA . GLU A 1 515 ? 0.145 -22.049 10.944 1.00 59.66 515 GLU A CA 1
ATOM 4009 C C . GLU A 1 515 ? -0.787 -21.427 11.999 1.00 59.66 515 GLU A C 1
ATOM 4011 O O . GLU A 1 515 ? -1.123 -22.070 12.995 1.00 59.66 515 GLU A O 1
ATOM 4016 N N . ILE A 1 516 ? -1.274 -20.202 11.773 1.00 57.53 516 ILE A N 1
ATOM 4017 C CA . ILE A 1 516 ? -2.160 -19.509 12.721 1.00 57.53 516 ILE A CA 1
ATOM 4018 C C . ILE A 1 516 ? -3.580 -20.092 12.714 1.00 57.53 516 ILE A C 1
ATOM 4020 O O . ILE A 1 516 ? -4.155 -20.303 13.784 1.00 57.53 516 ILE A O 1
ATOM 4024 N N . HIS A 1 517 ? -4.162 -20.319 11.534 1.00 61.44 517 HIS A N 1
ATOM 4025 C CA . HIS A 1 517 ? -5.566 -20.718 11.388 1.00 61.44 517 HIS A CA 1
ATOM 4026 C C . HIS A 1 517 ? -5.768 -22.234 11.389 1.00 61.44 517 HIS A C 1
ATOM 4028 O O . HIS A 1 517 ? -6.776 -22.708 11.913 1.00 61.44 517 HIS A O 1
ATOM 4034 N N . HIS A 1 518 ? -4.814 -22.992 10.847 1.00 61.75 518 HIS A N 1
ATOM 4035 C CA . HIS A 1 518 ? -4.939 -24.436 10.644 1.00 61.75 518 HIS A CA 1
ATOM 4036 C C . HIS A 1 518 ? -3.906 -25.251 11.440 1.00 61.75 518 HIS A C 1
ATOM 4038 O O . HIS A 1 518 ? -4.065 -26.461 11.561 1.00 61.75 518 HIS A O 1
ATOM 4044 N N . LYS A 1 519 ? -2.886 -24.606 12.036 1.00 63.28 519 LYS A N 1
ATOM 4045 C CA . LYS A 1 519 ? -1.763 -25.253 12.748 1.00 63.28 519 LYS A CA 1
ATOM 4046 C C . LYS A 1 519 ? -1.023 -26.294 11.901 1.00 63.28 519 LYS A C 1
ATOM 4048 O O . LYS A 1 519 ? -0.454 -27.241 12.439 1.00 63.28 519 LYS A O 1
ATOM 4053 N N . VAL A 1 520 ? -1.034 -26.110 10.585 1.00 65.31 520 VAL A N 1
ATOM 4054 C CA . VAL A 1 520 ? -0.388 -27.007 9.624 1.00 65.31 520 VAL A CA 1
ATOM 4055 C C . VAL A 1 520 ? 0.996 -26.462 9.284 1.00 65.31 520 VAL A C 1
ATOM 4057 O O . VAL A 1 520 ? 1.164 -25.255 9.111 1.00 65.31 520 VAL A O 1
ATOM 4060 N N . ARG A 1 521 ? 1.984 -27.355 9.199 1.00 68.50 521 ARG A N 1
ATOM 4061 C CA . ARG A 1 521 ? 3.342 -27.057 8.734 1.00 68.50 521 ARG A CA 1
ATOM 4062 C C . ARG A 1 521 ? 3.596 -27.768 7.404 1.00 68.50 521 ARG A C 1
ATOM 4064 O O . ARG A 1 521 ? 3.019 -28.835 7.202 1.00 68.50 521 ARG A O 1
ATOM 4071 N N . PRO A 1 522 ? 4.426 -27.195 6.517 1.00 70.88 522 PRO A N 1
ATOM 4072 C CA . PRO A 1 522 ? 4.842 -27.893 5.308 1.00 70.88 522 PRO A CA 1
ATOM 4073 C C . PRO A 1 522 ? 5.724 -29.092 5.682 1.00 70.88 522 PRO A C 1
ATOM 4075 O O . PRO A 1 522 ? 6.553 -28.978 6.589 1.00 70.88 522 PRO A O 1
ATOM 4078 N N . GLU A 1 523 ? 5.561 -30.221 4.992 1.00 74.94 523 GLU A N 1
ATOM 4079 C CA . GLU A 1 523 ? 6.437 -31.395 5.181 1.00 74.94 523 GLU A CA 1
ATOM 4080 C C . GLU A 1 523 ? 7.348 -31.627 3.979 1.00 74.94 523 GLU A C 1
ATOM 4082 O O . GLU A 1 523 ? 8.541 -31.862 4.169 1.00 74.94 523 GLU A O 1
ATOM 4087 N N . SER A 1 524 ? 6.804 -31.511 2.763 1.00 81.50 524 SER A N 1
ATOM 4088 C CA . SER A 1 524 ? 7.548 -31.606 1.506 1.00 81.50 524 SER A CA 1
ATOM 4089 C C . SER A 1 524 ? 7.432 -30.281 0.769 1.00 81.50 524 SER A C 1
ATOM 4091 O O . SER A 1 524 ? 6.324 -29.839 0.489 1.00 81.50 524 SER A O 1
ATOM 4093 N N . VAL A 1 525 ? 8.560 -29.625 0.502 1.00 86.31 525 VAL A N 1
ATOM 4094 C CA . VAL A 1 525 ? 8.594 -28.324 -0.175 1.00 86.31 525 VAL A CA 1
ATOM 4095 C C . VAL A 1 525 ? 9.285 -28.496 -1.519 1.00 86.31 525 VAL A C 1
ATOM 4097 O O . VAL A 1 525 ? 10.435 -28.922 -1.573 1.00 86.31 525 VAL A O 1
ATOM 4100 N N . GLU A 1 526 ? 8.585 -28.135 -2.587 1.00 91.69 526 GLU A N 1
ATOM 4101 C CA . GLU A 1 526 ? 9.020 -28.272 -3.975 1.00 91.69 526 GLU A CA 1
ATOM 4102 C C . GLU A 1 526 ? 9.114 -26.899 -4.644 1.00 91.69 526 GLU A C 1
ATOM 4104 O O . GLU A 1 526 ? 8.362 -25.975 -4.317 1.00 91.69 526 GLU A O 1
ATOM 4109 N N . LEU A 1 527 ? 10.049 -26.760 -5.584 1.00 94.19 527 LEU A N 1
ATOM 4110 C CA . LEU A 1 527 ? 10.137 -25.585 -6.442 1.00 94.19 527 LEU A CA 1
ATOM 4111 C C . LEU A 1 527 ? 9.133 -25.728 -7.586 1.00 94.19 527 LEU A C 1
ATOM 4113 O O . LEU A 1 527 ? 9.231 -26.640 -8.401 1.00 94.19 527 LEU A O 1
ATOM 4117 N N . LEU A 1 528 ? 8.198 -24.792 -7.668 1.00 95.69 528 LEU A N 1
ATOM 4118 C CA . LEU A 1 528 ? 7.217 -24.701 -8.737 1.00 95.69 528 LEU A CA 1
ATOM 4119 C C . LEU A 1 528 ? 7.436 -23.434 -9.555 1.00 95.69 528 LEU A C 1
ATOM 4121 O O . LEU A 1 528 ? 7.765 -22.372 -9.021 1.00 95.69 528 LEU A O 1
ATOM 4125 N N . ARG A 1 529 ? 7.199 -23.556 -10.859 1.00 96.94 529 ARG A N 1
ATOM 4126 C CA . ARG A 1 529 ? 7.295 -22.477 -11.838 1.00 96.94 529 ARG A CA 1
ATOM 4127 C C . ARG A 1 529 ? 5.974 -22.336 -12.579 1.00 96.94 529 ARG A C 1
ATOM 4129 O O . ARG A 1 529 ? 5.375 -23.330 -12.985 1.00 96.94 529 ARG A O 1
ATOM 4136 N N . ARG A 1 530 ? 5.519 -21.097 -12.749 1.00 96.25 530 ARG A N 1
ATOM 4137 C CA . ARG A 1 530 ? 4.327 -20.754 -13.530 1.00 96.25 530 ARG A CA 1
ATOM 4138 C C . ARG A 1 530 ? 4.647 -19.580 -14.439 1.00 96.25 530 ARG A C 1
ATOM 4140 O O . ARG A 1 530 ? 4.902 -18.483 -13.945 1.00 96.25 530 ARG A O 1
ATOM 4147 N N . ASP A 1 531 ? 4.580 -19.811 -15.741 1.00 96.25 531 ASP A N 1
ATOM 4148 C CA . ASP A 1 531 ? 4.856 -18.788 -16.746 1.00 96.25 531 ASP A CA 1
ATOM 4149 C C . ASP A 1 531 ? 3.549 -18.245 -17.321 1.00 96.25 531 ASP A C 1
ATOM 4151 O O . ASP A 1 531 ? 2.596 -18.990 -17.560 1.00 96.25 531 ASP A O 1
ATOM 4155 N N . TYR A 1 532 ? 3.490 -16.935 -17.537 1.00 93.00 532 TYR A N 1
ATOM 4156 C CA . TYR A 1 532 ? 2.341 -16.276 -18.146 1.00 93.00 532 TYR A CA 1
ATOM 4157 C C . TYR A 1 532 ? 2.759 -15.011 -18.894 1.00 93.00 532 TYR A C 1
ATOM 4159 O O . TYR A 1 532 ? 3.712 -14.321 -18.543 1.00 93.00 532 TYR A O 1
ATOM 4167 N N . THR A 1 533 ? 2.020 -14.669 -19.945 1.00 90.75 533 THR A N 1
ATOM 4168 C CA . THR A 1 533 ? 2.214 -13.399 -20.654 1.00 90.75 533 THR A CA 1
ATOM 4169 C C . THR A 1 533 ? 1.465 -12.281 -19.940 1.00 90.75 533 THR A C 1
ATOM 4171 O O . THR A 1 533 ? 0.277 -12.440 -19.655 1.00 90.75 533 THR A O 1
ATOM 4174 N N . ALA A 1 534 ? 2.128 -11.153 -19.689 1.00 88.12 534 ALA A N 1
ATOM 4175 C CA . ALA A 1 534 ? 1.509 -9.941 -19.159 1.00 88.12 534 ALA A CA 1
ATOM 4176 C C . ALA A 1 534 ? 2.056 -8.694 -19.870 1.00 88.12 534 ALA A C 1
ATOM 4178 O O . ALA A 1 534 ? 3.265 -8.437 -19.869 1.00 88.12 534 ALA A O 1
ATOM 4179 N N . ASN A 1 535 ? 1.157 -7.909 -20.462 1.00 83.38 535 ASN A N 1
ATOM 4180 C CA . ASN A 1 535 ? 1.410 -6.634 -21.135 1.00 83.38 535 ASN A CA 1
ATOM 4181 C C . ASN A 1 535 ? 2.577 -6.729 -22.131 1.00 83.38 535 ASN A C 1
ATOM 4183 O O . ASN A 1 535 ? 3.546 -5.979 -22.031 1.00 83.38 535 ASN A O 1
ATOM 4187 N N . GLY A 1 536 ? 2.525 -7.728 -23.017 1.00 80.94 536 GLY A N 1
ATOM 4188 C CA . GLY A 1 536 ? 3.553 -7.975 -24.036 1.00 80.94 536 GLY A CA 1
ATOM 4189 C C . GLY A 1 536 ? 4.873 -8.562 -23.520 1.00 80.94 536 GLY A C 1
ATOM 4190 O O . GLY A 1 536 ? 5.783 -8.770 -24.312 1.00 80.94 536 GLY A O 1
ATOM 4191 N N . GLY A 1 537 ? 5.003 -8.848 -22.219 1.00 86.31 537 GLY A N 1
ATOM 4192 C CA . GLY A 1 537 ? 6.202 -9.477 -21.656 1.00 86.31 537 GLY A CA 1
ATOM 4193 C C . GLY A 1 537 ? 5.956 -10.861 -21.074 1.00 86.31 537 GLY A C 1
ATOM 4194 O O . GLY A 1 537 ? 4.823 -11.241 -20.771 1.00 86.31 537 GLY A O 1
ATOM 4195 N N . TRP A 1 538 ? 7.054 -11.592 -20.907 1.00 92.50 538 TRP A N 1
ATOM 4196 C CA . TRP A 1 538 ? 7.096 -12.910 -20.285 1.00 92.50 538 TRP A CA 1
ATOM 4197 C C . TRP A 1 538 ? 7.310 -12.763 -18.778 1.00 92.50 538 TRP A C 1
ATOM 4199 O O . TRP A 1 538 ? 8.352 -12.266 -18.345 1.00 92.50 538 TRP A O 1
ATOM 4209 N N . GLU A 1 539 ? 6.305 -13.163 -18.000 1.00 96.00 539 GLU A N 1
ATOM 4210 C CA . GLU A 1 539 ? 6.367 -13.276 -16.546 1.00 96.00 539 GLU A CA 1
ATOM 4211 C C . GLU A 1 539 ? 6.575 -14.731 -16.132 1.00 96.00 539 GLU A C 1
ATOM 4213 O O . GLU A 1 539 ? 5.901 -15.634 -16.629 1.00 96.00 539 GLU A O 1
ATOM 4218 N N . THR A 1 540 ? 7.449 -14.921 -15.154 1.00 97.94 540 THR A N 1
ATOM 4219 C CA . THR A 1 540 ? 7.777 -16.202 -14.540 1.00 97.94 540 THR A CA 1
ATOM 4220 C C . THR A 1 540 ? 7.587 -16.063 -13.032 1.00 97.94 540 THR A C 1
ATOM 4222 O O . THR A 1 540 ? 8.271 -15.283 -12.363 1.00 97.94 540 THR A O 1
ATOM 4225 N N . PHE A 1 541 ? 6.624 -16.798 -12.479 1.00 98.12 541 PHE A N 1
ATOM 4226 C CA . PHE A 1 541 ? 6.370 -16.884 -11.043 1.00 98.12 541 PHE A CA 1
ATOM 4227 C C . PHE A 1 541 ? 7.005 -18.160 -10.495 1.00 98.12 541 PHE A C 1
ATOM 4229 O O . PHE A 1 541 ? 6.507 -19.263 -10.732 1.00 98.12 541 PHE A O 1
ATOM 4236 N N . LEU A 1 542 ? 8.107 -17.994 -9.766 1.00 98.06 542 LEU A N 1
ATOM 4237 C CA . LEU A 1 542 ? 8.781 -19.070 -9.047 1.00 98.06 542 LEU A CA 1
ATOM 4238 C C . LEU A 1 542 ? 8.280 -19.102 -7.611 1.00 98.06 542 LEU A C 1
ATOM 4240 O O . LEU A 1 542 ? 8.113 -18.059 -6.978 1.00 98.06 542 LEU A O 1
ATOM 4244 N N . SER A 1 543 ? 8.072 -20.291 -7.071 1.00 96.56 543 SER A N 1
ATOM 4245 C CA . SER A 1 543 ? 7.571 -20.450 -5.712 1.00 96.56 543 SER A CA 1
ATOM 4246 C C . SER A 1 543 ? 8.040 -21.750 -5.092 1.00 96.56 543 SER A C 1
ATOM 4248 O O . SER A 1 543 ? 7.985 -22.786 -5.742 1.00 96.56 543 SER A O 1
ATOM 4250 N N . TYR A 1 544 ? 8.420 -21.703 -3.821 1.00 93.81 544 TYR A N 1
ATOM 4251 C CA . TYR A 1 544 ? 8.549 -22.901 -3.001 1.00 93.81 544 TYR A CA 1
ATOM 4252 C C . TYR A 1 544 ? 7.216 -23.170 -2.306 1.00 93.81 544 TYR A C 1
ATOM 4254 O O . TYR A 1 544 ? 6.748 -22.336 -1.521 1.00 93.81 544 TYR A O 1
ATOM 4262 N N . GLU A 1 545 ? 6.603 -24.311 -2.607 1.00 91.94 545 GLU A N 1
ATOM 4263 C CA . GLU A 1 545 ? 5.263 -24.691 -2.144 1.00 91.94 545 GLU A CA 1
ATOM 4264 C C . GLU A 1 545 ? 5.257 -26.138 -1.614 1.00 91.94 545 GLU A C 1
ATOM 4266 O O . GLU A 1 545 ? 6.075 -26.946 -2.039 1.00 91.94 545 GLU A O 1
ATOM 4271 N N . ASP A 1 546 ? 4.345 -26.473 -0.697 1.00 89.69 546 ASP A N 1
ATOM 4272 C CA . ASP A 1 546 ? 3.937 -27.856 -0.393 1.00 89.69 546 ASP A CA 1
ATOM 4273 C C . ASP A 1 546 ? 2.696 -28.161 -1.250 1.00 89.69 546 ASP A C 1
ATOM 4275 O O . ASP A 1 546 ? 1.613 -27.657 -0.926 1.00 89.69 546 ASP A O 1
ATOM 4279 N N . PRO A 1 547 ? 2.819 -28.922 -2.358 1.00 87.38 547 PRO A N 1
ATOM 4280 C CA . PRO A 1 547 ? 1.713 -29.124 -3.295 1.00 87.38 547 PRO A CA 1
ATOM 4281 C C . PRO A 1 547 ? 0.568 -29.949 -2.707 1.00 87.38 547 PRO A C 1
ATOM 4283 O O . PRO A 1 547 ? -0.576 -29.784 -3.123 1.00 87.38 547 PRO A O 1
ATOM 4286 N N . GLN A 1 548 ? 0.858 -30.825 -1.738 1.00 86.19 548 GLN A N 1
ATOM 4287 C CA . GLN A 1 548 ? -0.155 -31.677 -1.110 1.00 86.19 548 GLN A CA 1
ATOM 4288 C C . GLN A 1 548 ? -1.035 -30.879 -0.150 1.00 86.19 548 GLN A C 1
ATOM 4290 O O . GLN A 1 548 ? -2.223 -31.161 -0.009 1.00 86.19 548 GLN A O 1
ATOM 4295 N N . ARG A 1 549 ? -0.450 -29.882 0.521 1.00 83.50 549 ARG A N 1
ATOM 4296 C CA . ARG A 1 549 ? -1.146 -29.033 1.499 1.00 83.50 549 ARG A CA 1
ATOM 4297 C C . ARG A 1 549 ? -1.545 -27.660 0.966 1.00 83.50 549 ARG A C 1
ATOM 4299 O O . ARG A 1 549 ? -2.163 -26.894 1.701 1.00 83.50 549 ARG A O 1
ATOM 4306 N N . ASP A 1 550 ? -1.160 -27.355 -0.269 1.00 88.00 550 ASP A N 1
ATOM 4307 C CA . ASP A 1 550 ? -1.295 -26.057 -0.937 1.00 88.00 550 ASP A CA 1
ATOM 4308 C C . ASP A 1 550 ? -0.712 -24.882 -0.121 1.00 88.00 550 ASP A C 1
ATOM 4310 O O . ASP A 1 550 ? -1.287 -23.796 -0.064 1.00 88.00 550 ASP A O 1
ATOM 4314 N N . ILE A 1 551 ? 0.447 -25.095 0.520 1.00 88.50 551 ILE A N 1
ATOM 4315 C CA . ILE A 1 551 ? 1.114 -24.092 1.371 1.00 88.50 551 ILE A CA 1
ATOM 4316 C C . ILE A 1 551 ? 2.253 -23.416 0.609 1.00 88.50 551 ILE A C 1
ATOM 4318 O O . ILE A 1 551 ? 3.140 -24.081 0.091 1.00 88.50 551 ILE A O 1
ATOM 4322 N N . LEU A 1 552 ? 2.295 -22.088 0.625 1.00 90.12 552 LEU A N 1
ATOM 4323 C CA . LEU A 1 552 ? 3.336 -21.257 0.027 1.00 90.12 552 LEU A CA 1
ATOM 4324 C C . LEU A 1 552 ? 4.372 -20.813 1.073 1.00 90.12 552 LEU A C 1
ATOM 4326 O O . LEU A 1 552 ? 4.041 -20.152 2.065 1.00 90.12 552 LEU A O 1
ATOM 4330 N N . VAL A 1 553 ? 5.644 -21.131 0.816 1.00 88.75 553 VAL A N 1
ATOM 4331 C CA . VAL A 1 553 ? 6.794 -20.819 1.686 1.00 88.75 553 VAL A CA 1
ATOM 4332 C C . VAL A 1 553 ? 7.539 -19.574 1.207 1.00 88.75 553 VAL A C 1
ATOM 4334 O O . VAL A 1 553 ? 7.898 -18.710 2.006 1.00 88.75 553 VAL A O 1
ATOM 4337 N N . GLY A 1 554 ? 7.745 -19.435 -0.099 1.00 91.12 554 GLY A N 1
ATOM 4338 C CA . GLY A 1 554 ? 8.398 -18.270 -0.690 1.00 91.12 554 GLY A CA 1
ATOM 4339 C C . GLY A 1 554 ? 8.064 -18.130 -2.166 1.00 91.12 554 GLY A C 1
ATOM 4340 O O . GLY A 1 554 ? 7.672 -19.104 -2.800 1.00 91.12 554 GLY A O 1
ATOM 4341 N N . LEU A 1 555 ? 8.199 -16.919 -2.695 1.00 96.56 555 LEU A N 1
ATOM 4342 C CA . LEU A 1 555 ? 7.914 -16.581 -4.085 1.00 96.56 555 LEU A CA 1
ATOM 4343 C C . LEU A 1 555 ? 8.952 -15.612 -4.652 1.00 96.56 555 LEU A C 1
ATOM 4345 O O . LEU A 1 555 ? 9.528 -14.802 -3.918 1.00 96.56 555 LEU A 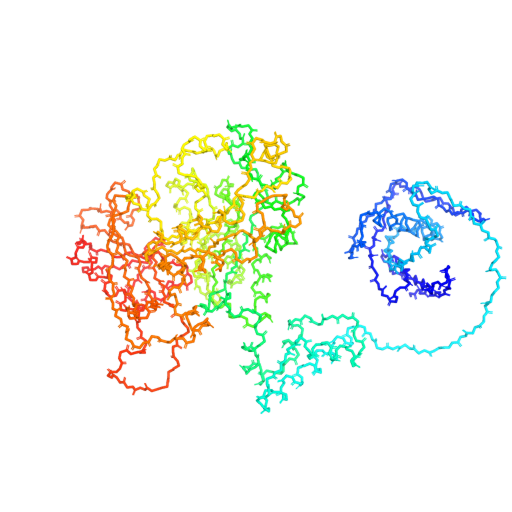O 1
ATOM 4349 N N . LEU A 1 556 ? 9.134 -15.668 -5.967 1.00 98.19 556 LEU A N 1
ATOM 4350 C CA . LEU A 1 556 ? 9.889 -14.712 -6.762 1.00 98.19 556 LEU A CA 1
ATOM 4351 C C . LEU A 1 556 ? 9.135 -14.416 -8.064 1.00 98.19 556 LEU A C 1
ATOM 4353 O O . LEU A 1 556 ? 8.592 -15.316 -8.704 1.00 98.19 556 LEU A O 1
ATOM 4357 N N . ARG A 1 557 ? 9.111 -13.141 -8.460 1.00 98.44 557 ARG A N 1
ATOM 4358 C CA . ARG A 1 557 ? 8.555 -12.680 -9.741 1.00 98.44 557 ARG A CA 1
ATOM 4359 C C . ARG A 1 557 ? 9.684 -12.245 -10.660 1.00 98.44 557 ARG A C 1
ATOM 4361 O O . ARG A 1 557 ? 10.350 -11.254 -10.363 1.00 98.44 557 ARG A O 1
ATOM 4368 N N . LEU A 1 558 ? 9.874 -12.958 -11.761 1.00 98.31 558 LEU A N 1
ATOM 4369 C CA . LEU A 1 558 ? 10.867 -12.666 -12.788 1.00 98.31 558 LEU A CA 1
ATOM 4370 C C . LEU A 1 558 ? 10.155 -12.223 -14.067 1.00 98.31 558 LEU A C 1
ATOM 4372 O O . LEU A 1 558 ? 9.167 -12.832 -14.464 1.00 98.31 558 LEU A O 1
ATOM 4376 N N . ARG A 1 559 ? 10.664 -11.184 -14.727 1.00 96.44 559 ARG A N 1
ATOM 4377 C CA . ARG A 1 559 ? 10.157 -10.710 -16.018 1.00 96.44 559 ARG A CA 1
ATOM 4378 C C . ARG A 1 559 ? 11.301 -10.548 -17.012 1.00 96.44 559 ARG A C 1
ATOM 4380 O O . ARG A 1 559 ? 12.321 -9.951 -16.670 1.00 96.44 559 ARG A O 1
ATOM 4387 N N . LYS A 1 560 ? 11.113 -10.995 -18.255 1.00 94.62 560 LYS A N 1
ATOM 4388 C CA . LYS A 1 560 ? 11.997 -10.618 -19.371 1.00 94.62 560 LYS A CA 1
ATOM 4389 C C . LYS A 1 560 ? 11.676 -9.191 -19.834 1.00 94.62 560 LYS A C 1
ATOM 4391 O O . LYS A 1 560 ? 10.517 -8.895 -20.138 1.00 94.62 560 LYS A O 1
ATOM 4396 N N . CYS A 1 561 ? 12.669 -8.302 -19.901 1.00 91.56 561 CYS A N 1
ATOM 4397 C CA . CYS A 1 561 ? 12.447 -6.957 -20.433 1.00 91.56 561 CYS A CA 1
ATOM 4398 C C . CYS A 1 561 ? 12.154 -7.017 -21.943 1.00 91.56 561 CYS A C 1
ATOM 4400 O O . CYS A 1 561 ? 12.804 -7.744 -22.689 1.00 91.56 561 CYS A O 1
ATOM 4402 N N . SER A 1 562 ? 11.154 -6.253 -22.384 1.00 85.25 562 SER A N 1
ATOM 4403 C CA . SER A 1 562 ? 10.729 -6.133 -23.787 1.00 85.25 562 SER A CA 1
ATOM 4404 C C . SER A 1 562 ? 11.160 -4.788 -24.364 1.00 85.25 562 SER A C 1
ATOM 4406 O O . SER A 1 562 ? 11.038 -3.785 -23.653 1.00 85.25 562 SER A O 1
ATOM 4408 N N . GLU A 1 563 ? 11.536 -4.730 -25.640 1.00 79.81 563 GLU A N 1
ATOM 4409 C CA . GLU A 1 563 ? 11.941 -3.480 -26.306 1.00 79.81 563 GLU A CA 1
ATOM 4410 C C . GLU A 1 563 ? 10.824 -2.424 -26.316 1.00 79.81 563 GLU A C 1
ATOM 4412 O O . GLU A 1 563 ? 11.056 -1.274 -25.955 1.00 79.81 563 GLU A O 1
ATOM 4417 N N . GLU A 1 564 ? 9.583 -2.818 -26.618 1.00 79.31 564 GLU A N 1
ATOM 4418 C CA . GLU A 1 564 ? 8.452 -1.882 -26.738 1.00 79.31 564 GLU A CA 1
ATOM 4419 C C . GLU A 1 564 ? 8.069 -1.197 -25.409 1.00 79.31 564 GLU A C 1
ATOM 4421 O O . GLU A 1 564 ? 7.626 -0.047 -25.382 1.00 79.31 564 GLU A O 1
ATOM 4426 N N . GLY A 1 565 ? 8.234 -1.906 -24.287 1.00 78.56 565 GLY A N 1
ATOM 4427 C CA . GLY A 1 565 ? 7.790 -1.465 -22.958 1.00 78.56 565 GLY A CA 1
ATOM 4428 C C . GLY A 1 565 ? 8.884 -0.892 -22.051 1.00 78.56 565 GLY A C 1
ATOM 4429 O O . GLY A 1 565 ? 8.568 -0.273 -21.031 1.00 78.56 565 GLY A O 1
ATOM 4430 N N . THR A 1 566 ? 10.162 -1.086 -22.382 1.00 89.31 566 THR A N 1
ATOM 4431 C CA . THR A 1 566 ? 11.282 -0.747 -21.490 1.00 89.31 566 THR A CA 1
ATOM 4432 C C . THR A 1 566 ? 11.927 0.563 -21.916 1.00 89.31 566 THR A C 1
ATOM 4434 O O . THR A 1 566 ? 12.448 0.680 -23.014 1.00 89.31 566 THR A O 1
ATOM 4437 N N . PHE A 1 567 ? 11.923 1.565 -21.033 1.00 90.75 567 PHE A N 1
ATOM 4438 C CA . PHE A 1 567 ? 12.515 2.880 -21.327 1.00 90.75 567 PHE A CA 1
ATOM 4439 C C . PHE A 1 567 ? 13.690 3.247 -20.412 1.00 90.75 567 PHE A C 1
ATOM 4441 O O . PHE A 1 567 ? 14.300 4.302 -20.578 1.00 90.75 567 PHE A O 1
ATOM 4448 N N . ARG A 1 568 ? 13.974 2.427 -19.394 1.00 92.38 568 ARG A N 1
ATOM 4449 C CA . ARG A 1 568 ? 15.012 2.719 -18.404 1.00 92.38 568 ARG A CA 1
ATOM 4450 C C . ARG A 1 568 ? 16.390 2.394 -18.978 1.00 92.38 568 ARG A C 1
ATOM 4452 O O . ARG A 1 568 ? 16.583 1.258 -19.403 1.00 92.38 568 ARG A O 1
ATOM 4459 N N . PRO A 1 569 ? 17.349 3.336 -18.967 1.00 91.69 569 PRO A N 1
ATOM 4460 C CA . PRO A 1 569 ? 18.650 3.147 -19.613 1.00 91.69 569 PRO A CA 1
ATOM 4461 C C . PRO A 1 569 ? 19.464 1.994 -19.017 1.00 91.69 569 PRO A C 1
ATOM 4463 O O . PRO A 1 569 ? 20.358 1.479 -19.685 1.00 91.69 569 PRO A O 1
ATOM 4466 N N . GLU A 1 570 ? 19.160 1.594 -17.780 1.00 92.31 570 GLU A N 1
ATOM 4467 C CA . GLU A 1 570 ? 19.768 0.446 -17.111 1.00 92.31 570 GLU A CA 1
ATOM 4468 C C . GLU A 1 570 ? 19.231 -0.898 -17.635 1.00 92.31 570 GLU A C 1
ATOM 4470 O O . GLU A 1 570 ? 19.886 -1.915 -17.458 1.00 92.31 570 GLU A O 1
ATOM 4475 N N . LEU A 1 571 ? 18.051 -0.939 -18.258 1.00 91.81 571 LEU A N 1
ATOM 4476 C CA . LEU A 1 571 ? 17.364 -2.183 -18.641 1.00 91.81 571 LEU A CA 1
ATOM 4477 C C . LEU A 1 571 ? 17.180 -2.352 -20.153 1.00 91.81 571 LEU A C 1
ATOM 4479 O O . LEU A 1 571 ? 16.846 -3.446 -20.601 1.00 91.81 571 LEU A O 1
ATOM 4483 N N . VAL A 1 572 ? 17.330 -1.269 -20.916 1.00 87.19 572 VAL A N 1
ATOM 4484 C CA . VAL A 1 572 ? 17.254 -1.286 -22.381 1.00 87.19 572 VAL A CA 1
ATOM 4485 C C . VAL A 1 572 ? 18.442 -2.066 -22.939 1.00 87.19 572 VAL A C 1
ATOM 4487 O O . VAL A 1 572 ? 19.577 -1.841 -22.517 1.00 87.19 572 VAL A O 1
ATOM 4490 N N . ASP A 1 573 ? 18.165 -2.954 -23.893 1.00 81.00 573 ASP A N 1
ATOM 4491 C CA . ASP A 1 573 ? 19.199 -3.640 -24.663 1.00 81.00 573 ASP A CA 1
ATOM 4492 C C . ASP A 1 573 ? 19.951 -2.620 -25.530 1.00 81.00 573 ASP A C 1
ATOM 4494 O O . ASP A 1 573 ? 19.343 -1.836 -26.261 1.00 81.00 573 ASP A O 1
ATOM 4498 N N . LYS A 1 574 ? 21.278 -2.594 -25.401 1.00 74.69 574 LYS A N 1
ATOM 4499 C CA . LYS A 1 574 ? 22.168 -1.689 -26.143 1.00 74.69 574 LYS A CA 1
ATOM 4500 C C . LYS A 1 574 ? 22.935 -2.399 -27.263 1.00 74.69 574 LYS A C 1
ATOM 4502 O O . LYS A 1 574 ? 23.854 -1.805 -27.817 1.00 74.69 574 LYS A O 1
ATOM 4507 N N . GLY A 1 575 ? 22.552 -3.631 -27.602 1.00 70.12 575 GLY A N 1
ATOM 4508 C CA . GLY A 1 575 ? 23.211 -4.466 -28.609 1.00 70.12 575 GLY A CA 1
ATOM 4509 C C . GLY A 1 575 ? 24.101 -5.568 -28.027 1.00 70.12 575 GLY A C 1
ATOM 4510 O O . GLY A 1 575 ? 24.608 -6.384 -28.789 1.00 70.12 575 GLY A O 1
ATOM 4511 N N . ASP A 1 576 ? 24.249 -5.621 -26.700 1.00 66.69 576 ASP A N 1
ATOM 4512 C CA . ASP A 1 576 ? 25.067 -6.613 -25.985 1.00 66.69 576 ASP A CA 1
ATOM 4513 C C . ASP A 1 576 ? 24.219 -7.759 -25.396 1.00 66.69 576 ASP A C 1
ATOM 4515 O O . ASP A 1 576 ? 24.761 -8.709 -24.835 1.00 66.69 576 ASP A O 1
ATOM 4519 N N . GLY A 1 577 ? 22.889 -7.679 -25.523 1.00 73.38 577 GLY A N 1
ATOM 4520 C CA . GLY A 1 577 ? 21.923 -8.628 -24.979 1.00 73.38 577 GLY A CA 1
ATOM 4521 C C . GLY A 1 577 ? 20.972 -7.978 -23.971 1.00 73.38 577 GLY A C 1
ATOM 4522 O O . GLY A 1 577 ? 21.302 -7.020 -23.266 1.00 73.38 577 GLY A O 1
ATOM 4523 N N . GLY A 1 578 ? 19.756 -8.515 -23.891 1.00 86.44 578 GLY A N 1
ATOM 4524 C CA . GLY A 1 578 ? 18.698 -7.955 -23.057 1.00 86.44 578 GLY A CA 1
ATOM 4525 C C . GLY A 1 578 ? 18.944 -8.101 -21.551 1.00 86.44 578 GLY A C 1
ATOM 4526 O O . GLY A 1 578 ? 19.837 -8.815 -21.085 1.00 86.44 578 GLY A O 1
ATOM 4527 N N . ALA A 1 579 ? 18.086 -7.451 -20.765 1.00 93.44 579 ALA A N 1
ATOM 4528 C CA . ALA A 1 579 ? 18.030 -7.617 -19.317 1.00 93.44 579 ALA A CA 1
ATOM 4529 C C . ALA A 1 579 ? 16.771 -8.382 -18.888 1.00 93.44 579 ALA A C 1
ATOM 4531 O O . ALA A 1 579 ? 15.711 -8.303 -19.511 1.00 93.44 579 ALA A O 1
ATOM 4532 N N . SER A 1 580 ? 16.872 -9.069 -17.757 1.00 96.19 580 SER A N 1
ATOM 4533 C CA . SER A 1 580 ? 15.719 -9.572 -17.014 1.00 96.19 580 SER A CA 1
ATOM 4534 C C . SER A 1 580 ? 15.601 -8.846 -15.682 1.00 96.19 580 SER A C 1
ATOM 4536 O O . SER A 1 580 ? 16.582 -8.302 -15.171 1.00 96.19 580 SER A O 1
ATOM 4538 N N . ILE A 1 581 ? 14.397 -8.820 -15.115 1.00 97.00 581 ILE A N 1
ATOM 4539 C CA . ILE A 1 581 ? 14.120 -8.105 -13.873 1.00 97.00 581 ILE A CA 1
ATOM 4540 C C . ILE A 1 581 ? 13.393 -8.978 -12.853 1.00 97.00 581 ILE A C 1
ATOM 4542 O O . ILE A 1 581 ? 12.319 -9.518 -13.119 1.00 97.00 581 ILE A O 1
ATOM 4546 N N . VAL A 1 582 ? 13.956 -9.072 -11.651 1.00 98.31 582 VAL A N 1
ATOM 4547 C CA . VAL A 1 582 ? 13.268 -9.575 -10.463 1.00 98.31 582 VAL A CA 1
ATOM 4548 C C . VAL A 1 582 ? 12.434 -8.437 -9.878 1.00 98.31 582 VAL A C 1
ATOM 4550 O O . VAL A 1 582 ? 12.962 -7.428 -9.399 1.00 98.31 582 VAL A O 1
ATOM 4553 N N . ARG A 1 583 ? 11.110 -8.591 -9.938 1.00 97.19 583 ARG A N 1
ATOM 4554 C CA . ARG A 1 583 ? 10.125 -7.586 -9.504 1.00 97.19 583 ARG A CA 1
ATOM 4555 C C . ARG A 1 583 ? 9.783 -7.709 -8.021 1.00 97.19 583 ARG A C 1
ATOM 4557 O O . ARG A 1 583 ? 9.464 -6.717 -7.376 1.00 97.19 583 ARG A O 1
ATOM 4564 N N . GLU A 1 584 ? 9.847 -8.922 -7.484 1.00 96.25 584 GLU A N 1
ATOM 4565 C CA . GLU A 1 584 ? 9.585 -9.218 -6.077 1.00 96.25 584 GLU A CA 1
ATOM 4566 C C . GLU A 1 584 ? 10.325 -10.497 -5.681 1.00 96.25 584 GLU A C 1
ATOM 4568 O O . GLU A 1 584 ? 10.297 -11.476 -6.422 1.00 96.25 584 GLU A O 1
ATOM 4573 N N . LEU A 1 585 ? 10.925 -10.498 -4.492 1.00 95.12 585 LEU A N 1
ATOM 4574 C CA . LEU A 1 585 ? 11.350 -11.697 -3.775 1.00 95.12 585 LEU A CA 1
ATOM 4575 C C . LEU A 1 585 ? 10.736 -11.634 -2.376 1.00 95.12 585 LEU A C 1
ATOM 4577 O O . LEU A 1 585 ? 10.968 -10.674 -1.635 1.00 95.12 585 LEU A O 1
ATOM 4581 N N . HIS A 1 586 ? 9.967 -12.653 -2.002 1.00 91.81 586 HIS A N 1
ATOM 4582 C CA . HIS A 1 586 ? 9.319 -12.710 -0.697 1.00 91.81 586 HIS A CA 1
ATOM 4583 C C . HIS A 1 586 ? 9.394 -14.117 -0.111 1.00 91.81 586 HIS A C 1
ATOM 4585 O O . HIS A 1 586 ? 8.921 -15.073 -0.712 1.00 91.81 586 HIS A O 1
ATOM 4591 N N . VAL A 1 587 ? 9.949 -14.244 1.093 1.00 87.06 587 VAL A N 1
ATOM 4592 C CA . VAL A 1 587 ? 10.013 -15.513 1.832 1.00 87.06 587 VAL A CA 1
ATOM 4593 C C . VAL A 1 587 ? 9.229 -15.353 3.127 1.00 87.06 587 VAL A C 1
ATOM 4595 O O . VAL A 1 587 ? 9.502 -14.441 3.911 1.00 87.06 587 VAL A O 1
ATOM 4598 N N . TYR A 1 588 ? 8.243 -16.221 3.336 1.00 78.44 588 TYR A N 1
ATOM 4599 C CA . TYR A 1 588 ? 7.366 -16.192 4.498 1.00 78.44 588 TYR A CA 1
ATOM 4600 C C . TYR A 1 588 ? 7.981 -16.960 5.675 1.00 78.44 588 TYR A C 1
ATOM 4602 O O . TYR A 1 588 ? 8.542 -18.040 5.515 1.00 78.44 588 TYR A O 1
ATOM 4610 N N . GLY A 1 589 ? 7.827 -16.406 6.880 1.00 62.53 589 GLY A N 1
ATOM 4611 C CA . GLY A 1 589 ? 8.234 -17.035 8.138 1.00 62.53 589 GLY A CA 1
ATOM 4612 C C . GLY A 1 589 ? 9.412 -16.349 8.834 1.00 62.53 589 GLY A C 1
ATOM 4613 O O . GLY A 1 589 ? 10.299 -15.757 8.221 1.00 62.53 589 GLY A O 1
ATOM 4614 N N . THR A 1 590 ? 9.426 -16.431 10.164 1.00 44.06 590 THR A N 1
ATOM 4615 C CA . THR A 1 590 ? 10.652 -16.261 10.951 1.00 44.06 590 THR A CA 1
ATOM 4616 C C . THR A 1 590 ? 11.564 -17.438 10.652 1.00 44.06 590 THR A C 1
ATOM 4618 O O . THR A 1 590 ? 11.086 -18.568 10.690 1.00 44.06 590 THR A O 1
ATOM 4621 N N . ALA A 1 591 ? 12.847 -17.179 10.386 1.00 36.06 591 ALA A N 1
ATOM 4622 C CA . ALA A 1 591 ? 13.889 -18.201 10.320 1.00 36.06 591 ALA A CA 1
ATOM 4623 C C . ALA A 1 591 ? 13.594 -19.330 11.320 1.00 36.06 591 ALA A C 1
ATOM 4625 O O . ALA A 1 591 ? 13.510 -19.087 12.527 1.00 36.06 591 ALA A O 1
ATOM 4626 N N . VAL A 1 592 ? 13.349 -20.533 10.798 1.00 30.36 592 VAL A N 1
ATOM 4627 C CA . VAL A 1 592 ? 13.119 -21.729 11.609 1.00 30.36 592 VAL A CA 1
ATOM 4628 C C . VAL A 1 592 ? 14.290 -21.847 12.606 1.00 30.36 592 VAL A C 1
ATOM 4630 O O . VAL A 1 592 ? 15.433 -21.615 12.198 1.00 30.36 592 VAL A O 1
ATOM 4633 N N . PRO A 1 593 ? 14.048 -22.109 13.907 1.00 27.66 593 PRO A N 1
ATOM 4634 C CA . PRO A 1 593 ? 15.093 -22.105 14.928 1.00 27.66 593 PRO A CA 1
ATOM 4635 C C . PRO A 1 593 ? 16.272 -23.015 14.562 1.00 27.66 593 PRO A C 1
ATOM 4637 O O . PRO A 1 593 ? 16.088 -24.166 14.183 1.00 27.66 593 PRO A O 1
ATOM 4640 N N . VAL A 1 594 ? 17.487 -22.483 14.717 1.00 31.16 594 VAL A N 1
ATOM 4641 C CA . VAL A 1 594 ? 18.782 -23.094 14.362 1.00 31.16 594 VAL A CA 1
ATOM 4642 C C . VAL A 1 594 ? 19.189 -24.170 15.379 1.00 31.16 594 VAL A C 1
ATOM 4644 O O . VAL A 1 594 ? 20.226 -24.053 16.030 1.00 31.16 594 VAL A O 1
ATOM 4647 N N . HIS A 1 595 ? 18.374 -25.201 15.593 1.00 26.78 595 HIS A N 1
ATOM 4648 C CA . HIS A 1 595 ? 18.725 -26.318 16.478 1.00 26.78 595 HIS A CA 1
ATOM 4649 C C . HIS A 1 595 ? 18.635 -27.644 15.720 1.00 26.78 595 HIS A C 1
ATOM 4651 O O . HIS A 1 595 ? 17.564 -28.224 15.586 1.00 26.78 595 HIS A O 1
ATOM 4657 N N . GLY A 1 596 ? 19.795 -28.096 15.235 1.00 33.22 596 GLY A N 1
ATOM 4658 C CA . GLY A 1 596 ? 19.985 -29.376 14.550 1.00 33.22 596 GLY A CA 1
ATOM 4659 C C . GLY A 1 596 ? 20.763 -29.208 13.248 1.00 33.22 596 GLY A C 1
ATOM 4660 O O . GLY A 1 596 ? 20.170 -29.097 12.183 1.00 33.22 596 GLY A O 1
ATOM 4661 N N . ARG A 1 597 ? 22.100 -29.148 13.331 1.00 32.25 597 ARG A N 1
ATOM 4662 C CA . ARG A 1 597 ? 22.979 -29.224 12.154 1.00 32.25 597 ARG A CA 1
ATOM 4663 C C . ARG A 1 597 ? 22.960 -30.661 11.628 1.00 32.25 597 ARG A C 1
ATOM 4665 O O . ARG A 1 597 ? 23.748 -31.480 12.084 1.00 32.25 597 ARG A O 1
ATOM 4672 N N . ASP A 1 598 ? 22.059 -30.944 10.697 1.00 31.41 598 ASP A N 1
ATOM 4673 C CA . ASP A 1 598 ? 22.120 -32.121 9.830 1.00 31.41 598 ASP A CA 1
ATOM 4674 C C . ASP A 1 598 ? 22.291 -31.626 8.379 1.00 31.41 598 ASP A C 1
ATOM 4676 O O . ASP A 1 598 ? 21.338 -31.089 7.810 1.00 31.41 598 ASP A O 1
ATOM 4680 N N . PRO A 1 599 ? 23.498 -31.725 7.789 1.00 35.84 599 PRO A N 1
ATOM 4681 C CA . PRO A 1 599 ? 23.801 -31.208 6.449 1.00 35.84 599 PRO A CA 1
ATOM 4682 C C . PRO A 1 599 ? 23.010 -31.876 5.316 1.00 35.84 599 PRO A C 1
ATOM 4684 O O . PRO A 1 599 ? 23.038 -31.390 4.191 1.00 35.84 599 PRO A O 1
ATOM 4687 N N . THR A 1 600 ? 22.330 -32.992 5.591 1.00 35.03 600 THR A N 1
ATOM 4688 C CA . THR A 1 600 ? 21.584 -33.770 4.588 1.00 35.03 600 THR A CA 1
ATOM 4689 C C . THR A 1 600 ? 20.112 -33.369 4.475 1.00 35.03 600 THR A C 1
ATOM 4691 O O . THR A 1 600 ? 19.430 -33.757 3.527 1.00 35.03 600 THR A O 1
ATOM 4694 N N . LYS A 1 601 ? 19.605 -32.557 5.410 1.00 37.56 601 LYS A N 1
ATOM 4695 C CA . LYS A 1 601 ? 18.218 -32.086 5.400 1.00 37.56 601 LYS A CA 1
ATOM 4696 C C . LYS A 1 601 ? 18.158 -30.673 4.830 1.00 37.56 601 LYS A C 1
ATOM 4698 O O . LYS A 1 601 ? 18.491 -29.708 5.510 1.00 37.56 601 LYS A O 1
ATOM 4703 N N . PHE A 1 602 ? 17.641 -30.562 3.607 1.00 38.75 602 PHE A N 1
ATOM 4704 C CA . PHE A 1 602 ? 17.335 -29.338 2.838 1.00 38.75 602 PHE A CA 1
ATOM 4705 C C . PHE A 1 602 ? 16.463 -28.275 3.555 1.00 38.75 602 PHE A C 1
ATOM 4707 O O . PHE A 1 602 ? 16.038 -27.298 2.944 1.00 38.75 602 PHE A O 1
ATOM 4714 N N . GLN A 1 603 ? 16.151 -28.427 4.843 1.00 39.31 603 GLN A N 1
ATOM 4715 C CA . GLN A 1 603 ? 15.105 -27.655 5.513 1.00 39.31 603 GLN A CA 1
ATOM 4716 C C . GLN A 1 603 ? 15.549 -26.338 6.161 1.00 39.31 603 GLN A C 1
ATOM 4718 O O . GLN A 1 603 ? 14.681 -25.587 6.614 1.00 39.31 603 GLN A O 1
ATOM 4723 N N . HIS A 1 604 ? 16.835 -25.977 6.204 1.00 44.62 604 HIS A N 1
ATOM 4724 C CA . HIS A 1 604 ? 17.255 -24.816 6.999 1.00 44.62 604 HIS A CA 1
ATOM 4725 C C . HIS A 1 604 ? 18.258 -23.898 6.282 1.00 44.62 604 HIS A C 1
ATOM 4727 O O . HIS A 1 604 ? 19.440 -24.200 6.205 1.00 44.62 604 HIS A O 1
ATOM 4733 N N . GLN A 1 605 ? 17.752 -22.715 5.893 1.00 47.72 605 GLN A N 1
ATOM 4734 C CA . GLN A 1 605 ? 18.442 -21.531 5.344 1.00 47.72 605 GLN A CA 1
ATOM 4735 C C . GLN A 1 605 ? 18.755 -21.582 3.843 1.00 47.72 605 GLN A C 1
ATOM 4737 O O . GLN A 1 605 ? 19.778 -22.104 3.427 1.00 47.72 605 GLN A O 1
ATOM 4742 N N . GLY A 1 606 ? 17.907 -20.940 3.028 1.00 76.62 606 GLY A N 1
ATOM 4743 C CA . GLY A 1 606 ? 18.294 -20.652 1.646 1.00 76.62 606 GLY A CA 1
ATOM 4744 C C . GLY A 1 606 ? 17.196 -20.298 0.655 1.00 76.62 606 GLY A C 1
ATOM 4745 O O . GLY A 1 606 ? 17.557 -19.822 -0.405 1.00 76.62 606 GLY A O 1
ATOM 4746 N N . PHE A 1 607 ? 15.895 -20.457 0.948 1.00 86.50 607 PHE A N 1
ATOM 4747 C CA . PHE A 1 607 ? 14.848 -20.307 -0.087 1.00 86.50 607 PHE A CA 1
ATOM 4748 C C . PHE A 1 607 ? 14.947 -19.022 -0.918 1.00 86.50 607 PHE A C 1
ATOM 4750 O O . PHE A 1 607 ? 14.742 -19.069 -2.122 1.00 86.50 607 PHE A O 1
ATOM 4757 N N . GLY A 1 608 ? 15.311 -17.890 -0.305 1.00 90.06 608 GLY A N 1
ATOM 4758 C CA . GLY A 1 608 ? 15.549 -16.654 -1.053 1.00 90.06 608 GLY A CA 1
ATOM 4759 C C . GLY A 1 608 ? 16.737 -16.751 -2.014 1.00 90.06 608 GLY A C 1
ATOM 4760 O O . GLY A 1 608 ? 16.612 -16.374 -3.170 1.00 90.06 608 GLY A O 1
ATOM 4761 N N . THR A 1 609 ? 17.861 -17.304 -1.556 1.00 92.06 609 THR A N 1
ATOM 4762 C CA . THR A 1 609 ? 19.050 -17.553 -2.383 1.00 92.06 609 THR A CA 1
ATOM 4763 C C . THR A 1 609 ? 18.753 -18.557 -3.495 1.00 92.06 609 THR A C 1
ATOM 4765 O O . THR A 1 609 ? 19.043 -18.265 -4.643 1.00 92.06 609 THR A O 1
ATOM 4768 N N . LEU A 1 610 ? 18.085 -19.671 -3.186 1.00 93.75 610 LEU A N 1
ATOM 4769 C CA . LEU A 1 610 ? 17.712 -20.695 -4.168 1.00 93.75 610 LEU A CA 1
ATOM 4770 C C . LEU A 1 610 ? 16.765 -20.147 -5.247 1.00 93.75 610 LEU A C 1
ATOM 4772 O O . LEU A 1 610 ? 16.906 -20.470 -6.420 1.00 93.75 610 LEU A O 1
ATOM 4776 N N . LEU A 1 611 ? 15.800 -19.298 -4.866 1.00 96.25 611 LEU A N 1
ATOM 4777 C CA . LEU A 1 611 ? 14.929 -18.618 -5.831 1.00 96.25 611 LEU A CA 1
ATOM 4778 C C . LEU A 1 611 ? 15.726 -17.667 -6.732 1.00 96.25 611 LEU A C 1
ATOM 4780 O O . LEU A 1 611 ? 15.445 -17.591 -7.923 1.00 96.25 611 LEU A O 1
ATOM 4784 N N . MET A 1 612 ? 16.704 -16.946 -6.175 1.00 97.31 612 MET A N 1
ATOM 4785 C CA . MET A 1 612 ? 17.573 -16.057 -6.951 1.00 97.31 612 MET A CA 1
ATOM 4786 C C . MET A 1 612 ? 18.493 -16.835 -7.897 1.00 97.31 612 MET A C 1
ATOM 4788 O O . MET A 1 612 ? 18.639 -16.427 -9.041 1.00 97.31 612 MET A O 1
ATOM 4792 N N . GLU A 1 613 ? 19.068 -17.956 -7.459 1.00 96.19 613 GLU A N 1
ATOM 4793 C CA . GLU A 1 613 ? 19.893 -18.836 -8.297 1.00 96.19 613 GLU A CA 1
ATOM 4794 C C . GLU A 1 613 ? 19.098 -19.375 -9.491 1.00 96.19 613 GLU A C 1
ATOM 4796 O O . GLU A 1 613 ? 19.563 -19.296 -10.629 1.00 96.19 613 GLU A O 1
ATOM 4801 N N . GLU A 1 614 ? 17.865 -19.840 -9.263 1.00 97.62 614 GLU A N 1
ATOM 4802 C CA . GLU A 1 614 ? 17.003 -20.283 -10.361 1.00 97.62 614 GLU A CA 1
ATOM 4803 C C . GLU A 1 614 ? 16.593 -19.117 -11.272 1.00 97.62 614 GLU A C 1
ATOM 4805 O O . GLU A 1 614 ? 16.555 -19.266 -12.492 1.00 97.62 614 GLU A O 1
ATOM 4810 N N . ALA A 1 615 ? 16.333 -17.930 -10.715 1.00 98.06 615 ALA A N 1
ATOM 4811 C CA . ALA A 1 615 ? 16.035 -16.747 -11.518 1.00 98.06 615 ALA A CA 1
ATOM 4812 C C . ALA A 1 615 ? 17.223 -16.325 -12.401 1.00 98.06 615 ALA A C 1
ATOM 4814 O O . ALA A 1 615 ? 17.017 -15.965 -13.559 1.00 98.06 615 ALA A O 1
ATOM 4815 N N . GLU A 1 616 ? 18.455 -16.397 -11.886 1.00 98.06 616 GLU A N 1
ATOM 4816 C CA . GLU A 1 616 ? 19.690 -16.159 -12.646 1.00 98.06 616 GLU A CA 1
ATOM 4817 C C . GLU A 1 616 ? 19.860 -17.187 -13.770 1.00 98.06 616 GLU A C 1
ATOM 4819 O O . GLU A 1 616 ? 20.177 -16.808 -14.899 1.00 98.06 616 GLU A O 1
ATOM 4824 N N . ARG A 1 617 ? 19.586 -18.469 -13.491 1.00 97.75 617 ARG A N 1
ATOM 4825 C CA . ARG A 1 617 ? 19.615 -19.543 -14.492 1.00 97.75 617 ARG A CA 1
ATOM 4826 C C . ARG A 1 617 ? 18.603 -19.304 -15.614 1.00 97.75 617 ARG A C 1
ATOM 4828 O O . ARG A 1 617 ? 18.988 -19.308 -16.778 1.00 97.75 617 ARG A O 1
ATOM 4835 N N . ILE A 1 618 ? 17.335 -19.044 -15.284 1.00 97.50 618 ILE A N 1
ATOM 4836 C CA . ILE A 1 618 ? 16.279 -18.775 -16.278 1.00 97.50 618 ILE A CA 1
ATOM 4837 C C . ILE A 1 618 ? 16.615 -17.523 -17.096 1.00 97.50 618 ILE A C 1
ATOM 4839 O O . ILE A 1 618 ? 16.498 -17.530 -18.322 1.00 97.50 618 ILE A O 1
ATOM 4843 N N . ALA A 1 619 ? 17.068 -16.451 -16.440 1.00 96.94 619 ALA A N 1
ATOM 4844 C CA . ALA A 1 619 ? 17.423 -15.212 -17.120 1.00 96.94 619 ALA A CA 1
ATOM 4845 C C . ALA A 1 619 ? 18.569 -15.406 -18.127 1.00 96.94 619 ALA A C 1
ATOM 4847 O O . ALA A 1 619 ? 18.501 -14.880 -19.237 1.00 96.94 619 ALA A O 1
ATOM 4848 N N . ARG A 1 620 ? 19.602 -16.171 -17.772 1.00 95.75 620 ARG A N 1
ATOM 4849 C CA . ARG A 1 620 ? 20.738 -16.430 -18.663 1.00 95.75 620 ARG A CA 1
ATOM 4850 C C . ARG A 1 620 ? 20.382 -17.425 -19.765 1.00 95.75 620 ARG A C 1
ATOM 4852 O O . ARG A 1 620 ? 20.542 -17.117 -20.941 1.00 95.75 620 ARG A O 1
ATOM 4859 N N . ASP A 1 621 ? 19.877 -18.594 -19.385 1.00 96.00 621 ASP A N 1
ATOM 4860 C CA . ASP A 1 621 ? 19.802 -19.753 -20.275 1.00 96.00 621 ASP A CA 1
ATOM 4861 C C . ASP A 1 621 ? 18.537 -19.731 -21.152 1.00 96.00 621 ASP A C 1
ATOM 4863 O O . ASP A 1 621 ? 18.561 -20.211 -22.282 1.00 96.00 621 ASP A O 1
ATOM 4867 N N . GLU A 1 622 ? 17.429 -19.167 -20.654 1.00 95.31 622 GLU A N 1
ATOM 4868 C CA . GLU A 1 622 ? 16.135 -19.176 -21.355 1.00 95.31 622 GLU A CA 1
ATOM 4869 C C . GLU A 1 622 ? 15.736 -17.798 -21.885 1.00 95.31 622 GLU A C 1
ATOM 4871 O O . GLU A 1 622 ? 15.252 -17.675 -23.011 1.00 95.31 622 GLU A O 1
ATOM 4876 N N . HIS A 1 623 ? 15.933 -16.734 -21.100 1.00 93.69 623 HIS A N 1
ATOM 4877 C CA . HIS A 1 623 ? 15.647 -15.384 -21.587 1.00 93.69 623 HIS A CA 1
ATOM 4878 C C . HIS A 1 623 ? 16.747 -14.861 -22.524 1.00 93.69 623 HIS A C 1
ATOM 4880 O O . HIS A 1 623 ? 16.472 -13.917 -23.274 1.00 93.69 623 HIS A O 1
ATOM 4886 N N . GLY A 1 624 ? 17.959 -15.431 -22.465 1.00 92.25 624 GLY A N 1
ATOM 4887 C CA . GLY A 1 624 ? 19.140 -14.939 -23.182 1.00 92.25 624 GLY A CA 1
ATOM 4888 C C . GLY A 1 624 ? 19.599 -13.566 -22.685 1.00 92.25 624 GLY A C 1
ATOM 4889 O O . GLY A 1 624 ? 20.082 -12.752 -23.465 1.00 92.25 624 GLY A O 1
ATOM 4890 N N . SER A 1 625 ? 19.349 -13.256 -21.411 1.00 93.94 625 SER A N 1
ATOM 4891 C CA . SER A 1 625 ? 19.734 -11.980 -20.811 1.00 93.94 625 SER A CA 1
ATOM 4892 C C . SER A 1 625 ? 21.181 -12.021 -20.338 1.00 93.94 625 SER A C 1
ATOM 4894 O O . SER A 1 625 ? 21.606 -12.987 -19.712 1.00 93.94 625 SER A O 1
ATOM 4896 N N . ILE A 1 626 ? 21.906 -10.926 -20.545 1.00 94.75 626 ILE A N 1
ATOM 4897 C CA . ILE A 1 626 ? 23.273 -10.756 -20.027 1.00 94.75 626 ILE A CA 1
ATOM 4898 C C . ILE A 1 626 ? 23.301 -10.129 -18.632 1.00 94.75 626 ILE A C 1
ATOM 4900 O O . ILE A 1 626 ? 24.337 -10.095 -17.971 1.00 94.75 626 ILE A O 1
ATOM 4904 N N . LYS A 1 627 ? 22.158 -9.612 -18.172 1.00 95.25 627 LYS A N 1
ATOM 4905 C CA . LYS A 1 627 ? 22.033 -8.904 -16.901 1.00 95.25 627 LYS A CA 1
ATOM 4906 C C . LYS A 1 627 ? 20.730 -9.247 -16.196 1.00 95.25 627 LYS A C 1
ATOM 4908 O O . LYS A 1 627 ? 19.663 -9.250 -16.817 1.00 95.25 627 LYS A O 1
ATOM 4913 N N . LEU A 1 628 ? 20.812 -9.453 -14.883 1.00 97.56 628 LEU A N 1
ATOM 4914 C CA . LEU A 1 628 ? 19.650 -9.532 -14.001 1.00 97.56 628 LEU A CA 1
ATOM 4915 C C . LEU A 1 628 ? 19.614 -8.305 -13.093 1.00 97.56 628 LEU A C 1
ATOM 4917 O O . LEU A 1 628 ? 20.565 -8.038 -12.359 1.00 97.56 628 LEU A O 1
ATOM 4921 N N . ALA A 1 629 ? 18.513 -7.562 -13.146 1.00 97.69 629 ALA A N 1
ATOM 4922 C CA . ALA A 1 629 ? 18.248 -6.419 -12.280 1.00 97.69 629 ALA A CA 1
ATOM 4923 C C . ALA A 1 629 ? 17.181 -6.765 -11.237 1.00 97.69 629 ALA A C 1
ATOM 4925 O O . ALA A 1 629 ? 16.283 -7.563 -11.489 1.00 97.69 629 ALA A O 1
ATOM 4926 N N . VAL A 1 630 ? 17.233 -6.136 -10.069 1.00 98.12 630 VAL A N 1
ATOM 4927 C CA . VAL A 1 630 ? 16.279 -6.350 -8.978 1.00 98.12 630 VAL A CA 1
ATOM 4928 C C . VAL A 1 630 ? 15.701 -5.020 -8.519 1.00 98.12 630 VAL A C 1
ATOM 4930 O O . VAL A 1 630 ? 16.439 -4.088 -8.181 1.00 98.12 630 VAL A O 1
ATOM 4933 N N . ILE A 1 631 ? 14.370 -4.947 -8.433 1.00 96.19 631 ILE A N 1
ATOM 4934 C CA . ILE A 1 631 ? 13.673 -3.847 -7.754 1.00 96.19 631 ILE A CA 1
ATOM 4935 C C . ILE A 1 631 ? 13.757 -4.087 -6.243 1.00 96.19 631 ILE A C 1
ATOM 4937 O O . ILE A 1 631 ? 12.882 -4.694 -5.630 1.00 96.19 631 ILE A O 1
ATOM 4941 N N . SER A 1 632 ? 14.848 -3.631 -5.630 1.00 94.50 632 SER A N 1
ATOM 4942 C CA . SER A 1 632 ? 15.063 -3.762 -4.188 1.00 94.50 632 SER A CA 1
ATOM 4943 C C . SER A 1 632 ? 14.546 -2.540 -3.438 1.00 94.50 632 SER A C 1
ATOM 4945 O O . SER A 1 632 ? 14.885 -1.405 -3.773 1.00 94.50 632 SER A O 1
ATOM 4947 N N . GLY A 1 633 ? 13.854 -2.769 -2.319 1.00 93.75 633 GLY A N 1
ATOM 4948 C CA . GLY A 1 633 ? 13.683 -1.730 -1.310 1.00 93.75 633 GLY A CA 1
ATOM 4949 C C . GLY A 1 633 ? 15.039 -1.231 -0.809 1.00 93.75 633 GLY A C 1
ATOM 4950 O O . GLY A 1 633 ? 16.021 -1.980 -0.768 1.00 93.75 633 GLY A O 1
ATOM 4951 N N . VAL A 1 634 ? 15.105 0.039 -0.413 1.00 94.06 634 VAL A N 1
ATOM 4952 C CA . VAL A 1 634 ? 16.352 0.687 0.033 1.00 94.06 634 VAL A CA 1
ATOM 4953 C C . VAL A 1 634 ? 17.006 -0.114 1.160 1.00 94.06 634 VAL A C 1
ATOM 4955 O O . VAL A 1 634 ? 18.186 -0.442 1.109 1.00 94.06 634 VAL A O 1
ATOM 4958 N N . GLY A 1 635 ? 16.214 -0.526 2.146 1.00 92.81 635 GLY A N 1
ATOM 4959 C CA . GLY A 1 635 ? 16.675 -1.276 3.305 1.00 92.81 635 GLY A CA 1
ATOM 4960 C C . GLY A 1 635 ? 17.038 -2.745 3.048 1.00 92.81 635 GLY A C 1
ATOM 4961 O O . GLY A 1 635 ? 17.511 -3.404 3.973 1.00 92.81 635 GLY A O 1
ATOM 4962 N N . THR A 1 636 ? 16.823 -3.273 1.837 1.00 93.06 636 THR A N 1
ATOM 4963 C CA . THR A 1 636 ? 17.167 -4.658 1.462 1.00 93.06 636 THR A CA 1
ATOM 4964 C C . THR A 1 636 ? 18.362 -4.762 0.517 1.00 93.06 636 THR A C 1
ATOM 4966 O O . THR A 1 636 ? 18.787 -5.873 0.222 1.00 93.06 636 THR A O 1
ATOM 4969 N N . ARG A 1 637 ? 18.963 -3.650 0.076 1.00 94.69 637 ARG A N 1
ATOM 4970 C CA . ARG A 1 637 ? 20.086 -3.662 -0.883 1.00 94.69 637 ARG A CA 1
ATOM 4971 C C . ARG A 1 637 ? 21.287 -4.488 -0.411 1.00 94.69 637 ARG A C 1
ATOM 4973 O O . ARG A 1 637 ? 21.838 -5.260 -1.188 1.00 94.69 637 ARG A O 1
ATOM 4980 N N . ASP A 1 638 ? 21.621 -4.427 0.880 1.00 93.19 638 ASP A N 1
ATOM 4981 C CA . ASP A 1 638 ? 22.704 -5.229 1.476 1.00 93.19 638 ASP A CA 1
ATOM 4982 C C . ASP A 1 638 ? 22.483 -6.746 1.370 1.00 93.19 638 ASP A C 1
ATOM 4984 O O . ASP A 1 638 ? 23.447 -7.510 1.376 1.00 93.19 638 ASP A O 1
ATOM 4988 N N . TYR A 1 639 ? 21.229 -7.206 1.289 1.00 92.12 639 TYR A N 1
ATOM 4989 C CA . TYR A 1 639 ? 20.943 -8.621 1.046 1.00 92.12 639 TYR A CA 1
ATOM 4990 C C . TYR A 1 639 ? 21.435 -9.042 -0.341 1.00 92.12 639 TYR A C 1
ATOM 4992 O O . TYR A 1 639 ? 22.142 -10.040 -0.445 1.00 92.12 639 TYR A O 1
ATOM 5000 N N . TYR A 1 640 ? 21.142 -8.242 -1.367 1.00 95.88 640 TYR A N 1
ATOM 5001 C CA . TYR A 1 640 ? 21.558 -8.514 -2.742 1.00 95.88 640 TYR A CA 1
ATOM 5002 C C . TYR A 1 640 ? 23.064 -8.314 -2.951 1.00 95.88 640 TYR A C 1
ATOM 5004 O O . TYR A 1 640 ? 23.674 -9.085 -3.685 1.00 95.88 640 TYR A O 1
ATOM 5012 N N . ARG A 1 641 ? 23.705 -7.379 -2.234 1.00 95.75 641 ARG A N 1
ATOM 5013 C CA . ARG A 1 641 ? 25.177 -7.244 -2.257 1.00 95.75 641 ARG A CA 1
ATOM 5014 C C . ARG A 1 641 ? 25.899 -8.520 -1.855 1.00 95.75 641 ARG A C 1
ATOM 5016 O O . ARG A 1 641 ? 26.884 -8.892 -2.479 1.00 95.75 641 ARG A O 1
ATOM 5023 N N . ARG A 1 642 ? 25.384 -9.234 -0.849 1.00 94.75 642 ARG A N 1
ATOM 5024 C CA . ARG A 1 642 ? 25.945 -10.535 -0.444 1.00 94.75 642 ARG A CA 1
ATOM 5025 C C . ARG A 1 642 ? 25.790 -11.622 -1.510 1.00 94.75 642 ARG A C 1
ATOM 5027 O O . ARG A 1 642 ? 26.522 -12.599 -1.454 1.00 94.75 642 ARG A O 1
ATOM 5034 N N . LEU A 1 643 ? 24.862 -11.454 -2.452 1.00 94.00 643 LEU A N 1
ATOM 5035 C CA . LEU A 1 643 ? 24.662 -12.339 -3.605 1.00 94.00 643 LEU A CA 1
ATOM 5036 C C . LEU A 1 643 ? 25.459 -11.887 -4.849 1.00 94.00 643 LEU A C 1
ATOM 5038 O O . LEU A 1 643 ? 25.307 -12.474 -5.920 1.00 94.00 643 LEU A O 1
ATOM 5042 N N . GLY A 1 644 ? 26.295 -10.849 -4.719 1.00 96.44 644 GLY A N 1
ATOM 5043 C CA . GLY A 1 644 ? 27.125 -10.316 -5.803 1.00 96.44 644 GLY A CA 1
ATOM 5044 C C . GLY A 1 644 ? 26.447 -9.261 -6.680 1.00 96.44 644 GLY A C 1
ATOM 5045 O O . GLY A 1 644 ? 26.914 -9.017 -7.785 1.00 96.44 644 GLY A O 1
ATOM 5046 N N . TYR A 1 645 ? 25.347 -8.651 -6.226 1.00 97.69 645 TYR A N 1
ATOM 5047 C CA . TYR A 1 645 ? 24.704 -7.545 -6.943 1.00 97.69 645 TYR A CA 1
ATOM 5048 C C . TYR A 1 645 ? 25.289 -6.198 -6.524 1.00 97.69 645 TYR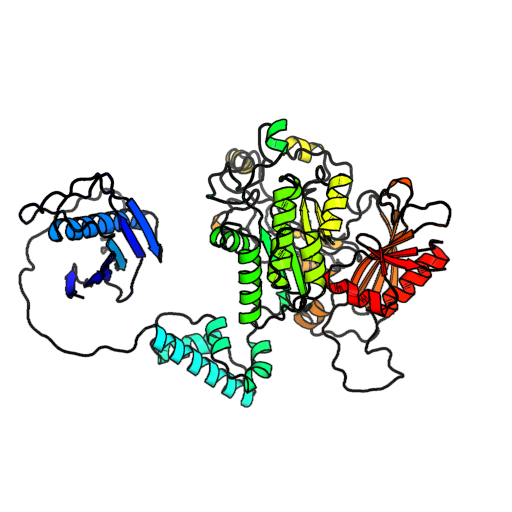 A C 1
ATOM 5050 O O . TYR A 1 645 ? 25.543 -5.950 -5.342 1.00 97.69 645 TYR A O 1
ATOM 5058 N N . GLU A 1 646 ? 25.373 -5.277 -7.472 1.00 97.62 646 GLU A N 1
ATOM 5059 C CA . GLU A 1 646 ? 25.821 -3.904 -7.258 1.00 97.62 646 GLU A CA 1
ATOM 5060 C C . GLU A 1 646 ? 24.692 -2.910 -7.530 1.00 97.62 646 GLU A C 1
ATOM 5062 O O . GLU A 1 646 ? 23.695 -3.234 -8.175 1.00 97.62 646 GLU A O 1
ATOM 5067 N N . LEU A 1 647 ? 24.806 -1.698 -6.984 1.00 96.38 647 LEU A N 1
ATOM 5068 C CA . LEU A 1 647 ? 23.802 -0.658 -7.203 1.00 96.38 647 LEU A CA 1
ATOM 5069 C C . LEU A 1 647 ? 24.000 -0.044 -8.600 1.00 96.38 647 LEU A C 1
ATOM 5071 O O . LEU A 1 647 ? 25.021 0.590 -8.846 1.00 96.38 647 LEU A O 1
ATOM 5075 N N . ASP A 1 648 ? 23.009 -0.201 -9.475 1.00 94.50 648 ASP A N 1
ATOM 5076 C CA . ASP A 1 648 ? 22.975 0.286 -10.862 1.00 94.50 648 ASP A CA 1
ATOM 5077 C C . ASP A 1 648 ? 21.729 1.172 -11.035 1.00 94.50 648 ASP A C 1
ATOM 5079 O O . ASP A 1 648 ? 20.597 0.697 -11.192 1.00 94.50 648 ASP A O 1
ATOM 5083 N N . GLY A 1 649 ? 21.919 2.487 -10.881 1.00 93.31 649 GLY A N 1
ATOM 5084 C CA . GLY A 1 649 ? 20.820 3.449 -10.815 1.00 93.31 649 GLY A CA 1
ATOM 5085 C C . GLY A 1 649 ? 19.877 3.154 -9.632 1.00 93.31 649 GLY A C 1
ATOM 5086 O O . GLY A 1 649 ? 20.328 3.114 -8.483 1.00 93.31 649 GLY A O 1
ATOM 5087 N N . PRO A 1 650 ? 18.560 2.974 -9.858 1.00 94.62 650 PRO A N 1
ATOM 5088 C CA . PRO A 1 650 ? 17.624 2.596 -8.800 1.00 94.62 650 PRO A CA 1
ATOM 5089 C C . PRO A 1 650 ? 17.589 1.082 -8.509 1.00 94.62 650 PRO A C 1
ATOM 5091 O O . PRO A 1 650 ? 16.951 0.682 -7.532 1.00 94.62 650 PRO A O 1
ATOM 5094 N N . TYR A 1 651 ? 18.243 0.249 -9.326 1.00 97.12 651 TYR A N 1
ATOM 5095 C CA . TYR A 1 651 ? 18.193 -1.214 -9.247 1.00 97.12 651 TYR A CA 1
ATOM 5096 C C . TYR A 1 651 ? 19.426 -1.798 -8.553 1.00 97.12 651 TYR A C 1
ATOM 5098 O O . TYR A 1 651 ? 20.475 -1.165 -8.470 1.00 97.12 651 TYR A O 1
ATOM 5106 N N . MET A 1 652 ? 19.304 -3.038 -8.078 1.00 97.88 652 MET A N 1
ATOM 5107 C CA . MET A 1 652 ? 20.467 -3.881 -7.790 1.00 97.88 652 MET A CA 1
ATOM 5108 C C . MET A 1 652 ? 20.686 -4.799 -8.992 1.00 97.88 652 MET A C 1
ATOM 5110 O O . MET A 1 652 ? 19.797 -5.590 -9.291 1.00 97.88 652 MET A O 1
ATOM 5114 N N . SER A 1 653 ? 21.822 -4.705 -9.674 1.00 97.12 653 SER A N 1
ATOM 5115 C CA . SER A 1 653 ? 22.102 -5.447 -10.911 1.00 97.12 653 SER A CA 1
ATOM 5116 C C . SER A 1 653 ? 23.306 -6.376 -10.763 1.00 97.12 653 SER A C 1
ATOM 5118 O O . SER A 1 653 ? 24.215 -6.103 -9.981 1.00 97.12 653 SER A O 1
ATOM 5120 N N . LYS A 1 654 ? 23.319 -7.466 -11.534 1.00 96.75 654 LYS A N 1
ATOM 5121 C CA . LYS A 1 654 ? 24.429 -8.423 -11.630 1.00 96.75 654 LYS A CA 1
ATOM 5122 C C . LYS A 1 654 ? 24.616 -8.868 -13.084 1.00 96.75 654 LYS A C 1
ATOM 5124 O O . LYS A 1 654 ? 23.626 -9.143 -13.768 1.00 96.75 654 LYS A O 1
ATOM 5129 N N . SER A 1 655 ? 25.870 -8.926 -13.544 1.00 94.69 655 SER A N 1
ATOM 5130 C CA . SER A 1 655 ? 26.221 -9.547 -14.833 1.00 94.69 655 SER A CA 1
ATOM 5131 C C . SER A 1 655 ? 25.978 -11.053 -14.760 1.00 94.69 655 SER A C 1
ATOM 5133 O O . SER A 1 655 ? 26.350 -11.689 -13.775 1.00 94.69 655 SER A O 1
ATOM 5135 N N . LEU A 1 656 ? 25.340 -11.611 -15.787 1.00 92.94 656 LEU A N 1
ATOM 5136 C CA . LEU A 1 656 ? 25.125 -13.054 -15.935 1.00 92.94 656 LEU A CA 1
ATOM 5137 C C . LEU A 1 656 ? 26.168 -13.718 -16.844 1.00 92.94 656 LEU A C 1
ATOM 5139 O O . LEU A 1 656 ? 26.174 -14.946 -16.940 1.00 92.94 656 LEU A O 1
ATOM 5143 N N . VAL A 1 657 ? 27.002 -12.902 -17.496 1.00 81.62 657 VAL A N 1
ATOM 5144 C CA . VAL A 1 657 ? 28.130 -13.297 -18.351 1.00 81.62 657 VAL A CA 1
ATOM 5145 C C . VAL A 1 657 ? 29.421 -13.262 -17.555 1.00 81.62 657 VAL A C 1
ATOM 5147 O O . VAL A 1 657 ? 29.571 -12.298 -16.758 1.00 81.62 657 VAL A O 1
#

Secondary structure (DSSP, 8-state):
--EEEEEEEETTEEEEEEEEE-SS-EEEEEESSSS--EEEEEE--TTSPPPPPPSTTPPPPPPTT-EEEEEE---SSHHHHHHHHHHHHHHHHHHHHHH-TT----EEEEEEPPPPPP---S----------------------------HHHHHHHHHHHHHHHHHHHHHTT----HHHHHHHHHHHHT-SS---HHHHHHTS-HHHHHHHHHHH-S-GGGGTTS-EEEEEEPPP---TTHHHHSS--TT---STTSSSTTPPTT--S-SHHHHHHHHTTT-HHHHHHHHHHHHHHTT---SEEEEEEESS-GGGS-HHHHHHHHHHHHHHHH----S-HHHHHHHHHT-SSEEEEEEEEE-GGG-SHHHHHHHHHTT--EEEE----S-HHHHHHTT-SS---S-SSSSTT---SEEEE----EETTSHHHHHHHTTS--PPPHHHHHHHHHHHHHT--TT-EEEEES----GGGEEES-TTTTSHHHHHHHHHHHTT-----HHHHBHHHHHHHT----SS-EEEEEEEEETTEEEEEEEEEETTTTEEEEEEEEEE--TTT---TTTS--SS--EEEEEEEEE-SS--------TT-TTSS-HHHHHHHHHHHHHHHTS--SEEEE---GGGHHHHHTTT-EEETTEEEEE--

InterPro domains:
  IPR000182 GNAT domain [PS51186] (501-657)
  IPR006638 Elp3/MiaA/NifB-like, radical SAM core domain [SM00729] (229-455)
  IPR007197 Radical SAM [PF04055] (248-405)
  IPR007197 Radical SAM [SFLDS00029] (212-405)
  IPR016181 Acyl-CoA N-acyltransferase [SSF55729] (459-652)
  IPR032432 Radical SAM, C-terminal extension [PF16199] (417-497)
  IPR039661 ELP3/YhcC [PTHR11135] (145-405)
  IPR053720 Proteasome Assembly Chaperone [G3DSA:3.30.230.90] (1-127)
  IPR056591 ELP3-like, N-terminal domain [PF23613] (156-224)
  IPR058240 Radical SAM superfamily [SSF102114] (259-462)

Foldseek 3Di:
DDKDWDWDQDPNFIWIWIWDDDPQEIEIEIASPPDFAWKKKKAADLPDFQDAADDPPDAQDQDPRIDIDTDDHDDPDPVVRVVVVRVQSRVVSNVDNVVDRVDRHIYIYTDHDDDDDDPDDDDDDDDDDDDDDDDDPDDDDDDDDDDDDDLVVLLLQLLLQLLVVLVVCLVVVHDDDSVVSQVVSCVVSVRPDGHDLLSNLVNHDPVCNVVCLVVSQDPCPVCLQLEAEQEAEAFFDDAPCCVVLVDAFQQKADGPPFPQPRFATSANCPFPRSVLCVVVVRQLLSSQLVSLVVCVSSVRRQQHYEYEYDRAALLVDDPQSSQQSLLSNLCSQQVDDDRGQQVSLVSSLVGSRHHFAYEYHYEPVSCDPVSVLVCLSSLHQYYHYPPVDQDQCSCVVRVVNDGHHDDAPPDLQHNDQEDEAAQRFQFPRGNVVVCVVVVNDDGDDLVVLLQVVLVVQLPRDLRYAYPYNHDSHDPVRTPDDCPPRPQSVVSSQVVNVVVPGDRNHPVCQEQSNCCVPVVDDADDWDWDWDWDRHNNWIKIKIFTARVVSSHTFWIWIKIWDDQVPDDDPLQHDPPPFGEMETSDTGGGHDQDDPPDPDVVDPPGDDPSVVNVVVSLVCCVPPSVGQKYKYSTRSNCLVVVVVVVFDDDSSITMDGSD

Radius of gyration: 31.03 Å; chains: 1; bounding box: 75×80×88 Å

Sequence (657 aa):
MASIQRARVINGVPTNLIVHSFGDRILVSITQLGKIGCLIQASIPSSVPLLPPPPPPSLPPPPTAISLTPLVGYPPDPRSLTLFNLYASQAASIAWSKAGQLNRRPVIVGLALKRTKIPSTREDIDDDDFVVSEDDRQTLTRSSTEKGPSQAELLIRCCSAIAKELIDANNSKKKVSLNEIKARVCKQVGYGGVPRLVDIISAVPEEHKKALLPKLKARPIRTASGIAVVAVMCKPHRCPHIAMTGNICVYCPGGPDSDFDYSTQSYTGYEPTSMRAIRARYDPYEQTKGRVEQLRSLGHSVDKVEFIIMGGTFMSMPEDYRSTFIAQLHNALSGFTGTDVDEAVRYSERSKSKAIGITIETRPDYCLRPHLSQMLRYGCTRLEIGVQSVYEDVARDTNRGHTVRAEYFENPAFRSDGLKIYPTLVIRGTGLYELWRTGRYKNYTPNVLVDVVARILALVPPWTRVYRVQRDIPLPLVTSGCENSGNLRELALQRMKDFGAECRDVRFREVGIHEIHHKVRPESVELLRRDYTANGGWETFLSYEDPQRDILVGLLRLRKCSEEGTFRPELVDKGDGGASIVRELHVYGTAVPVHGRDPTKFQHQGFGTLLMEEAERIARDEHGSIKLAVISGVGTRDYYRRLGYELDGPYMSKSLV

Organism: NCBI:txid456999